Protein AF-0000000072576294 (afdb_homodimer)

Secondary structure (DSSP, 8-state):
--------HHHHHHHHTS-HHHHHHHHTT-SSS-HHHHHHHHHHHHHHT----HHHHHHHHS---EEEEEEEHHHH-GGG-HHHHHHHHHHHHHHHHTT-EEEEEEE-SHHHHHHHHHHHHTT--SEEEE-S--TT--HHHHHHHTT--EEEES-SSTT--SEEEEE-HHHHHHHHHHHHHHTT---EEEEE--TTSHHHHHHHHHHHHHHHHHT----GGGEEE--SSHHHHHHHHHHHHHH-TT--EEEESSHHHHHHHHHHHHHTT--TTTT-EEE-SB--GGGGTSSSPPBEEE--HHHHHHHHHHHHHHHHHH-PPP-EEEE--EEE--TT-/--------HHHHHHHHTS-HHHHHHHHTT-SSS-HHHHHHHHHHHHHHT----HHHHHHHHS---EEEEEEEHHHH-GGG-HHHHHHHHHHHHHHHHTT-EEEEEEE-SHHHHHHHHHHHHTT--SEEEEES--TT--HHHHHHHTT--EEEES-SSTT--SEEEEE-HHHHHHHHHHHHHHTT---EEEEE--TTSHHHHHHHHHHHHHHHHHT----GGGEEE--SSHHHHHHHHHHHHHH-TT--EEEESSHHHHHHHHHHHHHTT--TTTT-EEE-SB--GGGGTSSSPPBEEEP-HHHHHHHHHHHHHHHHHH-PPP-EEEE--EEE--TT-

Radius of gyration: 28.09 Å; Cα contacts (8 Å, |Δi|>4): 1467; chains: 2; bounding box: 72×85×66 Å

Organism: Streptomyces coelicolor (strain ATCC BAA-471 / A3(2) / M145) (NCBI:txid100226)

Sequence (674 aa):
MTGNRRPTIKTVAARAGVGRTTVSRVVNGSELVSADARERVLAAIKELNYVPNSVARGLVTNRTNAVALVIPESESRLGSEPFFAALIRGVSGALAESRTQLQLMLVRDQAERDQLTASVATRRVDGVLLVSVHSEDRLPGMLEEMGLPTVLAGRRDAGERLSYVNSDNAGGAAAAVRHLLGGGRRRVATITGPLDMDVGRSRLAGWRAAHLEAAVPAEELLVEAGDFTEEGGASAMRLLLERVPDLDAVFAASDLMAVGALAELRRQKRQVPGDVAVVGFEDSVLARHTNPPLTTVRQPVEELGRTMARILTDITQHGAPRQQMTLPTELVVRESSMTGNRRPTIKTVAARAGVGRTTVSRVVNGSELVSADARERVLAAIKELNYVPNSVARGLVTNRTNAVALVIPESESRLGSEPFFAALIRGVSGALAESRTQLQLMLVRDQAERDQLTASVATRRVDGVLLVSVHSEDRLPGMLEEMGLPTVLAGRRDAGERLSYVNSDNAGGAAAAVRHLLGGGRRRVATITGPLDMDVGRSRLAGWRAAHLEAAVPAEELLVEAGDFTEEGGASAMRLLLERVPDLDAVFAASDLMAVGALAELRRQKRQVPGDVAVVGFEDSVLARHTNPPLTTVRQPVEELGRTMARILTDITQHGAPRQQMTLPTELVVRESS

Structure (mmCIF, N/CA/C/O backbone):
data_AF-0000000072576294-model_v1
#
loop_
_entity.id
_entity.type
_entity.pdbx_description
1 polymer 'LacI-family transcriptional regulator'
#
loop_
_atom_site.group_PDB
_atom_site.id
_atom_site.type_symbol
_atom_site.label_atom_id
_atom_site.label_alt_id
_atom_site.label_comp_id
_atom_site.label_asym_id
_atom_site.label_entity_id
_atom_site.label_seq_id
_atom_site.pdbx_PDB_ins_code
_atom_site.Cartn_x
_atom_site.Cartn_y
_atom_site.Cartn_z
_atom_site.occupancy
_atom_site.B_iso_or_equiv
_atom_site.auth_seq_id
_atom_site.auth_comp_id
_atom_site.auth_asym_id
_atom_site.auth_atom_id
_atom_site.pdbx_PDB_model_num
ATOM 1 N N . MET A 1 1 ? 18.25 44.719 18.359 1 27.16 1 MET A N 1
ATOM 2 C CA . MET A 1 1 ? 18.375 43.375 17.766 1 27.16 1 MET A CA 1
ATOM 3 C C . MET A 1 1 ? 17.016 42.719 17.641 1 27.16 1 MET A C 1
ATOM 5 O O . MET A 1 1 ? 16.562 42.062 18.578 1 27.16 1 MET A O 1
ATOM 9 N N . THR A 1 2 ? 15.984 43.375 17.125 1 33.91 2 THR A N 1
ATOM 10 C CA . THR A 1 2 ? 14.547 43.188 17 1 33.91 2 THR A CA 1
ATOM 11 C C . THR A 1 2 ? 14.242 41.844 16.328 1 33.91 2 THR A C 1
ATOM 13 O O . THR A 1 2 ? 14.719 41.562 15.234 1 33.91 2 THR A O 1
ATOM 16 N N . GLY A 1 3 ? 14.211 40.75 17.047 1 38.62 3 GLY A N 1
ATOM 17 C CA . GLY A 1 3 ? 14.055 39.344 16.703 1 38.62 3 GLY A CA 1
ATOM 18 C C . GLY A 1 3 ? 13.117 39.125 15.523 1 38.62 3 GLY A C 1
ATOM 19 O O . GLY A 1 3 ? 12.156 39.875 15.344 1 38.62 3 GLY A O 1
ATOM 20 N N . ASN A 1 4 ? 13.57 38.719 14.352 1 43.31 4 ASN A N 1
ATOM 21 C CA . ASN A 1 4 ? 13.008 38.469 13.031 1 43.31 4 ASN A CA 1
ATOM 22 C C . ASN A 1 4 ? 11.688 37.719 13.117 1 43.31 4 ASN A C 1
ATOM 24 O O . ASN A 1 4 ? 11.672 36.5 13.117 1 43.31 4 ASN A O 1
ATOM 28 N N . ARG A 1 5 ? 10.766 38.219 13.906 1 54.12 5 ARG A N 1
ATOM 29 C CA . ARG A 1 5 ? 9.438 37.656 14.062 1 54.12 5 ARG A CA 1
ATOM 30 C C . ARG A 1 5 ? 8.727 37.562 12.719 1 54.12 5 ARG A C 1
ATOM 32 O O . ARG A 1 5 ? 8.789 38.469 11.906 1 54.12 5 ARG A O 1
ATOM 39 N N . ARG A 1 6 ? 8.422 36.375 12.242 1 60.66 6 ARG A N 1
ATOM 40 C CA . ARG A 1 6 ? 7.652 36.125 11.031 1 60.66 6 ARG A CA 1
ATOM 41 C C . ARG A 1 6 ? 6.445 37.062 10.945 1 60.66 6 ARG A C 1
ATOM 43 O O . ARG A 1 6 ? 5.777 37.312 11.953 1 60.66 6 ARG A O 1
ATOM 50 N N . PRO A 1 7 ? 6.371 37.781 9.766 1 72.12 7 PRO A N 1
ATOM 51 C CA . PRO A 1 7 ? 5.238 38.719 9.617 1 72.12 7 PRO A CA 1
ATOM 52 C C . PRO A 1 7 ? 3.895 38.031 9.906 1 72.12 7 PRO A C 1
ATOM 54 O O . PRO A 1 7 ? 3.713 36.844 9.594 1 72.12 7 PRO A O 1
ATOM 57 N N . THR A 1 8 ? 3.172 38.625 10.719 1 74.75 8 THR A N 1
ATOM 58 C CA . THR A 1 8 ? 1.809 38.219 11.023 1 74.75 8 THR A CA 1
ATOM 59 C C . THR A 1 8 ? 0.796 39.062 10.273 1 74.75 8 THR A C 1
ATOM 61 O O . THR A 1 8 ? 1.173 40.031 9.586 1 74.75 8 THR A O 1
ATOM 64 N N . ILE A 1 9 ? -0.401 38.594 10.406 1 80.44 9 ILE A N 1
ATOM 65 C CA . ILE A 1 9 ? -1.482 39.375 9.812 1 80.44 9 ILE A CA 1
ATOM 66 C C . ILE A 1 9 ? -1.436 40.812 10.344 1 80.44 9 ILE A C 1
ATOM 68 O O . ILE A 1 9 ? -1.739 41.75 9.609 1 80.44 9 ILE A O 1
ATOM 72 N N . LYS A 1 10 ? -0.997 40.969 11.578 1 81.94 10 LYS A N 1
ATOM 73 C CA . LYS A 1 10 ? -0.899 42.312 12.18 1 81.94 10 LYS A CA 1
ATOM 74 C C . LYS A 1 10 ? 0.186 43.125 11.508 1 81.94 10 LYS A C 1
ATOM 76 O O . LYS A 1 10 ? -0.006 44.312 11.258 1 81.94 10 LYS A O 1
ATOM 81 N N . THR A 1 11 ? 1.272 42.406 11.195 1 86.31 11 THR A N 1
ATOM 82 C CA . THR A 1 11 ? 2.375 43.094 10.555 1 86.31 11 THR A CA 1
ATOM 83 C C . THR A 1 11 ? 1.988 43.531 9.148 1 86.31 11 THR A C 1
ATOM 85 O O . THR A 1 11 ? 2.354 44.625 8.711 1 86.31 11 THR A O 1
ATOM 88 N N . VAL A 1 12 ? 1.257 42.625 8.531 1 88.25 12 VAL A N 1
ATOM 89 C CA . VAL A 1 12 ? 0.796 42.938 7.188 1 88.25 12 VAL A CA 1
ATOM 90 C C . VAL A 1 12 ? -0.186 44.125 7.238 1 88.25 12 VAL A C 1
ATOM 92 O O . VAL A 1 12 ? -0.109 45.031 6.426 1 88.25 12 VAL A O 1
ATOM 95 N N . ALA A 1 13 ? -1.013 44.094 8.156 1 90.44 13 ALA A N 1
ATOM 96 C CA . ALA A 1 13 ? -2.008 45.156 8.328 1 90.44 13 ALA A CA 1
ATOM 97 C C . ALA A 1 13 ? -1.339 46.5 8.57 1 90.44 13 ALA A C 1
ATOM 99 O O . ALA A 1 13 ? -1.714 47.531 7.965 1 90.44 13 ALA A O 1
ATOM 100 N N . ALA A 1 14 ? -0.394 46.531 9.398 1 89.69 14 ALA A N 1
ATOM 101 C CA . ALA A 1 14 ? 0.338 47.75 9.727 1 89.69 14 ALA A CA 1
ATOM 102 C C . ALA A 1 14 ? 1.06 48.312 8.508 1 89.69 14 ALA A C 1
ATOM 104 O O . ALA A 1 14 ? 1.025 49.5 8.25 1 89.69 14 ALA A O 1
ATOM 105 N N . ARG A 1 15 ? 1.601 47.375 7.824 1 90.25 15 ARG A N 1
ATOM 106 C CA . ARG A 1 15 ? 2.367 47.812 6.656 1 90.25 15 ARG A CA 1
ATOM 107 C C . ARG A 1 15 ? 1.448 48.312 5.559 1 90.25 15 ARG A C 1
ATOM 109 O O . ARG A 1 15 ? 1.799 49.281 4.852 1 90.25 15 ARG A O 1
ATOM 116 N N . ALA A 1 16 ? 0.371 47.688 5.414 1 91.56 16 ALA A N 1
ATOM 117 C CA . ALA A 1 16 ? -0.579 48.031 4.363 1 91.56 16 ALA A CA 1
ATOM 118 C C . ALA A 1 16 ? -1.45 49.219 4.789 1 91.56 16 ALA A C 1
ATOM 120 O O . ALA A 1 16 ? -2.137 49.812 3.961 1 91.56 16 ALA A O 1
ATOM 121 N N . GLY A 1 17 ? -1.457 49.625 6.004 1 92.19 17 GLY A N 1
ATOM 122 C CA . GLY A 1 17 ? -2.279 50.688 6.52 1 92.19 17 GLY A CA 1
ATOM 123 C C . GLY A 1 17 ? -3.756 50.344 6.574 1 92.19 17 GLY A C 1
ATOM 124 O O . GLY A 1 17 ? -4.605 51.188 6.285 1 92.19 17 GLY A O 1
ATOM 125 N N . VAL A 1 18 ? -4.02 49.094 6.715 1 91.06 18 VAL A N 1
ATOM 126 C CA . VAL A 1 18 ? -5.406 48.656 6.797 1 91.06 18 VAL A CA 1
ATOM 127 C C . VAL A 1 18 ? -5.613 47.844 8.086 1 91.06 18 VAL A C 1
ATOM 129 O O . VAL A 1 18 ? -4.668 47.625 8.844 1 91.06 18 VAL A O 1
ATOM 132 N N . GLY A 1 19 ? -6.898 47.562 8.438 1 87.31 19 GLY A N 1
ATOM 133 C CA . GLY A 1 19 ? -7.203 46.688 9.57 1 87.31 19 GLY A CA 1
ATOM 134 C C . GLY A 1 19 ? -6.91 45.219 9.312 1 87.31 19 GLY A C 1
ATOM 135 O O . GLY A 1 19 ? -6.766 44.812 8.156 1 87.31 19 GLY A O 1
ATOM 136 N N . ARG A 1 20 ? -6.773 44.438 10.359 1 86.38 20 ARG A N 1
ATOM 137 C CA . ARG A 1 20 ? -6.516 43 10.266 1 86.38 20 ARG A CA 1
ATOM 138 C C . ARG A 1 20 ? -7.605 42.281 9.469 1 86.38 20 ARG A C 1
ATOM 140 O O . ARG A 1 20 ? -7.324 41.375 8.695 1 86.38 20 ARG A O 1
ATOM 147 N N . THR A 1 21 ? -8.805 42.812 9.641 1 81.69 21 THR A N 1
ATOM 148 C CA . THR A 1 21 ? -9.953 42.219 8.961 1 81.69 21 THR A CA 1
ATOM 149 C C . THR A 1 21 ? -9.828 42.375 7.449 1 81.69 21 THR A C 1
ATOM 151 O O . THR A 1 21 ? -10.156 41.469 6.691 1 81.69 21 THR A O 1
ATOM 154 N N . THR A 1 22 ? -9.336 43.531 7.121 1 86.19 22 THR A N 1
ATOM 155 C CA . THR A 1 22 ? -9.148 43.812 5.699 1 86.19 22 THR A CA 1
ATOM 156 C C . THR A 1 22 ? -8.086 42.875 5.105 1 86.19 22 THR A C 1
ATOM 158 O O . THR A 1 22 ? -8.258 42.344 4.008 1 86.19 22 THR A O 1
ATOM 161 N N . VAL A 1 23 ? -7.004 42.625 5.84 1 85 23 VAL A N 1
ATOM 162 C CA . VAL A 1 23 ? -5.949 41.719 5.387 1 85 23 VAL A CA 1
ATOM 163 C C . VAL A 1 23 ? -6.508 40.312 5.238 1 85 23 VAL A C 1
ATOM 165 O O . VAL A 1 23 ? -6.262 39.656 4.23 1 85 23 VAL A O 1
ATOM 168 N N . SER A 1 24 ? -7.27 39.938 6.172 1 79.81 24 SER A N 1
ATOM 169 C CA . SER A 1 24 ? -7.867 38.594 6.156 1 79.81 24 SER A CA 1
ATOM 170 C C . SER A 1 24 ? -8.781 38.406 4.945 1 79.81 24 SER A C 1
ATOM 172 O O . SER A 1 24 ? -8.734 37.375 4.273 1 79.81 24 SER A O 1
ATOM 174 N N . ARG A 1 25 ? -9.5 39.469 4.719 1 77.69 25 ARG A N 1
ATOM 175 C CA . ARG A 1 25 ? -10.43 39.406 3.594 1 77.69 25 ARG A CA 1
ATOM 176 C C . ARG A 1 25 ? -9.68 39.344 2.268 1 77.69 25 ARG A C 1
ATOM 178 O O . ARG A 1 25 ? -10.07 38.562 1.375 1 77.69 25 ARG A O 1
ATOM 185 N N . VAL A 1 26 ? -8.617 40.031 2.156 1 79.38 26 VAL A N 1
ATOM 186 C CA . VAL A 1 26 ? -7.836 40.031 0.925 1 79.38 26 VAL A CA 1
ATOM 187 C C . VAL A 1 26 ? -7.176 38.656 0.724 1 79.38 26 VAL A C 1
ATOM 189 O O . VAL A 1 26 ? -7.215 38.094 -0.373 1 79.38 26 VAL A O 1
ATOM 192 N N . VAL A 1 27 ? -6.672 38.094 1.812 1 77.25 27 VAL A N 1
ATOM 193 C CA . VAL A 1 27 ? -5.941 36.812 1.773 1 77.25 27 VAL A CA 1
ATOM 194 C C . VAL A 1 27 ? -6.891 35.688 1.422 1 77.25 27 VAL A C 1
ATOM 196 O O . VAL A 1 27 ? -6.5 34.719 0.756 1 77.25 27 VAL A O 1
ATOM 199 N N . ASN A 1 28 ? -8.133 35.906 1.757 1 70.62 28 ASN A N 1
ATOM 200 C CA . ASN A 1 28 ? -9.125 34.875 1.524 1 70.62 28 ASN A CA 1
ATOM 201 C C . ASN A 1 28 ? -9.938 35.125 0.263 1 70.62 28 ASN A C 1
ATOM 203 O O . ASN A 1 28 ? -10.969 34.5 0.034 1 70.62 28 ASN A O 1
ATOM 207 N N . GLY A 1 29 ? -9.539 36.062 -0.454 1 69.06 29 GLY A N 1
ATOM 208 C CA . GLY A 1 29 ? -10.125 36.344 -1.755 1 69.06 29 GLY A CA 1
ATOM 209 C C . GLY A 1 29 ? -11.484 37.031 -1.664 1 69.06 29 GLY A C 1
ATOM 210 O O . GLY A 1 29 ? -12.312 36.875 -2.562 1 69.06 29 GLY A O 1
ATOM 211 N N . SER A 1 30 ? -11.672 37.656 -0.621 1 68.88 30 SER A N 1
ATOM 212 C CA . SER A 1 30 ? -12.961 38.312 -0.448 1 68.88 30 SER A CA 1
ATOM 213 C C . SER A 1 30 ? -13.117 39.5 -1.424 1 68.88 30 SER A C 1
ATOM 215 O O . SER A 1 30 ? -12.156 40.188 -1.711 1 68.88 30 SER A O 1
ATOM 217 N N . GLU A 1 31 ? -14.305 39.625 -1.957 1 74.88 31 GLU A N 1
ATOM 218 C CA . GLU A 1 31 ? -14.617 40.75 -2.855 1 74.88 31 GLU A CA 1
ATOM 219 C C . GLU A 1 31 ? -15.039 42 -2.076 1 74.88 31 GLU A C 1
ATOM 221 O O . GLU A 1 31 ? -15.234 43.062 -2.658 1 74.88 31 GLU A O 1
ATOM 226 N N . LEU A 1 32 ? -15.125 41.875 -0.806 1 76.44 32 LEU A N 1
ATOM 227 C CA . LEU A 1 32 ? -15.609 43 0.023 1 76.44 32 LEU A CA 1
ATOM 228 C C . LEU A 1 32 ? -14.461 43.906 0.419 1 76.44 32 LEU A C 1
ATOM 230 O O . LEU A 1 32 ? -14.461 44.469 1.515 1 76.44 32 LEU A O 1
ATOM 234 N N . VAL A 1 33 ? -13.461 43.938 -0.439 1 83.69 33 VAL A N 1
ATOM 235 C CA . VAL A 1 33 ? -12.32 44.812 -0.177 1 83.69 33 VAL A CA 1
ATOM 236 C C . VAL A 1 33 ? -12.062 45.719 -1.39 1 83.69 33 VAL A C 1
ATOM 238 O O . VAL A 1 33 ? -12.195 45.281 -2.533 1 83.69 33 VAL A O 1
ATOM 241 N N . SER A 1 34 ? -11.953 47.062 -1.113 1 85.88 34 SER A N 1
ATOM 242 C CA . SER A 1 34 ? -11.68 48 -2.205 1 85.88 34 SER A CA 1
ATOM 243 C C . SER A 1 34 ? -10.438 47.594 -2.992 1 85.88 34 SER A C 1
ATOM 245 O O . SER A 1 34 ? -9.539 46.938 -2.449 1 85.88 34 SER A O 1
ATOM 247 N N . ALA A 1 35 ? -10.422 47.938 -4.293 1 87 35 ALA A N 1
ATOM 248 C CA . ALA A 1 35 ? -9.289 47.594 -5.164 1 87 35 ALA A CA 1
ATOM 249 C C . ALA A 1 35 ? -7.992 48.188 -4.609 1 87 35 ALA A C 1
ATOM 251 O O . ALA A 1 35 ? -6.945 47.531 -4.66 1 87 35 ALA A O 1
ATOM 252 N N . ASP A 1 36 ? -8.117 49.344 -4.133 1 89.06 36 ASP A N 1
ATOM 253 C CA . ASP A 1 36 ? -6.949 50.031 -3.576 1 89.06 36 ASP A CA 1
ATOM 254 C C . ASP A 1 36 ? -6.406 49.281 -2.365 1 89.06 36 ASP A C 1
ATOM 256 O O . ASP A 1 36 ? -5.207 49 -2.275 1 89.06 36 ASP A O 1
ATOM 260 N N . ALA A 1 37 ? -7.238 48.938 -1.458 1 89.56 37 ALA A N 1
ATOM 261 C CA . ALA A 1 37 ? -6.84 48.219 -0.255 1 89.56 37 ALA A CA 1
ATOM 262 C C . ALA A 1 37 ? -6.246 46.844 -0.608 1 89.56 37 ALA A C 1
ATOM 264 O O . ALA A 1 37 ? -5.254 46.406 -0.015 1 89.56 37 ALA A O 1
ATOM 265 N N . ARG A 1 38 ? -6.809 46.156 -1.504 1 90.81 38 ARG A N 1
ATOM 266 C CA . ARG A 1 38 ? -6.324 44.844 -1.967 1 90.81 38 ARG A CA 1
ATOM 267 C C . ARG A 1 38 ? -4.895 44.969 -2.49 1 90.81 38 ARG A C 1
ATOM 269 O O . ARG A 1 38 ? -4.043 44.125 -2.16 1 90.81 38 ARG A O 1
ATOM 276 N N . GLU A 1 39 ? -4.723 45.969 -3.322 1 88.12 39 GLU A N 1
ATOM 277 C CA . GLU A 1 39 ? -3.391 46.156 -3.889 1 88.12 39 GLU A CA 1
ATOM 278 C C . GLU A 1 39 ? -2.357 46.406 -2.795 1 88.12 39 GLU A C 1
ATOM 280 O O . GLU A 1 39 ? -1.255 45.875 -2.836 1 88.12 39 GLU A O 1
ATOM 285 N N . ARG A 1 40 ? -2.701 47.25 -1.885 1 90 40 ARG A N 1
ATOM 286 C CA . ARG A 1 40 ? -1.788 47.562 -0.792 1 90 40 ARG A CA 1
ATOM 287 C C . ARG A 1 40 ? -1.48 46.312 0.046 1 90 40 ARG A C 1
ATOM 289 O O . ARG A 1 40 ? -0.331 46.094 0.429 1 90 40 ARG A O 1
ATOM 296 N N . VAL A 1 41 ? -2.502 45.594 0.317 1 90.12 41 VAL A N 1
ATOM 297 C CA . VAL A 1 41 ? -2.34 44.375 1.125 1 90.12 41 VAL A CA 1
ATOM 298 C C . VAL A 1 41 ? -1.46 43.375 0.385 1 90.12 41 VAL A C 1
ATOM 300 O O . VAL A 1 41 ? -0.534 42.812 0.966 1 90.12 41 VAL A O 1
ATOM 303 N N . LEU A 1 42 ? -1.724 43.188 -0.839 1 87.69 42 LEU A N 1
ATOM 304 C CA . LEU A 1 42 ? -0.937 42.25 -1.631 1 87.69 42 LEU A CA 1
ATOM 305 C C . LEU A 1 42 ? 0.518 42.719 -1.721 1 87.69 42 LEU A C 1
ATOM 307 O O . LEU A 1 42 ? 1.431 41.875 -1.676 1 87.69 42 LEU A O 1
ATOM 311 N N . ALA A 1 43 ? 0.728 44 -1.916 1 85.12 43 ALA A N 1
ATOM 312 C CA . ALA A 1 43 ? 2.078 44.562 -1.937 1 85.12 43 ALA A CA 1
ATOM 313 C C . ALA A 1 43 ? 2.799 44.312 -0.617 1 85.12 43 ALA A C 1
ATOM 315 O O . ALA A 1 43 ? 3.977 43.938 -0.607 1 85.12 43 ALA A O 1
ATOM 316 N N . ALA A 1 44 ? 2.129 44.5 0.445 1 88.06 44 ALA A N 1
ATOM 317 C CA . ALA A 1 44 ? 2.693 44.281 1.773 1 88.06 44 ALA A CA 1
ATOM 318 C C . ALA A 1 44 ? 3.033 42.781 1.983 1 88.06 44 ALA A C 1
ATOM 320 O O . ALA A 1 44 ? 4.074 42.469 2.562 1 88.06 44 ALA A O 1
ATOM 321 N N . ILE A 1 45 ? 2.141 41.875 1.545 1 81.94 45 ILE A N 1
ATOM 322 C CA . ILE A 1 45 ? 2.354 40.438 1.641 1 81.94 45 ILE A CA 1
ATOM 323 C C . ILE A 1 45 ? 3.637 40.062 0.908 1 81.94 45 ILE A C 1
ATOM 325 O O . ILE A 1 45 ? 4.461 39.312 1.438 1 81.94 45 ILE A O 1
ATOM 329 N N . LYS A 1 46 ? 3.775 40.594 -0.181 1 79.75 46 LYS A N 1
ATOM 330 C CA . LYS A 1 46 ? 4.957 40.312 -0.992 1 79.75 46 LYS A CA 1
ATOM 331 C C . LYS A 1 46 ? 6.219 40.875 -0.327 1 79.75 46 LYS A C 1
ATOM 333 O O . LYS A 1 46 ? 7.242 40.188 -0.27 1 79.75 46 LYS A O 1
ATOM 338 N N . GLU A 1 47 ? 6.109 42.094 0.105 1 81 47 GLU A N 1
ATOM 339 C CA . GLU A 1 47 ? 7.254 42.781 0.714 1 81 47 GLU A CA 1
ATOM 340 C C . GLU A 1 47 ? 7.711 42.062 1.979 1 81 47 GLU A C 1
ATOM 342 O O . GLU A 1 47 ? 8.914 41.906 2.219 1 81 47 GLU A O 1
ATOM 347 N N . LEU A 1 48 ? 6.707 41.625 2.713 1 81.44 48 LEU A N 1
ATOM 348 C CA . LEU A 1 48 ? 7.004 41.031 4.016 1 81.44 48 LEU A CA 1
ATOM 349 C C . LEU A 1 48 ? 7.203 39.531 3.904 1 81.44 48 LEU A C 1
ATOM 351 O O . LEU A 1 48 ? 7.566 38.875 4.883 1 81.44 48 LEU A O 1
ATOM 355 N N . ASN A 1 49 ? 6.941 39.062 2.721 1 74.5 49 ASN A N 1
ATOM 356 C CA . ASN A 1 49 ? 6.965 37.625 2.5 1 74.5 49 ASN A CA 1
ATOM 357 C C . ASN A 1 49 ? 6.047 36.875 3.471 1 74.5 49 ASN A C 1
ATOM 359 O O . ASN A 1 49 ? 6.453 35.906 4.098 1 74.5 49 ASN A O 1
ATOM 363 N N . TYR A 1 50 ? 4.906 37.562 3.588 1 73.12 50 TYR A N 1
ATOM 364 C CA . TYR A 1 50 ? 3.908 37 4.492 1 73.12 50 TYR A CA 1
ATOM 365 C C . TYR A 1 50 ? 3.236 35.781 3.879 1 73.12 50 TYR A C 1
ATOM 367 O O . TYR A 1 50 ? 2.799 35.812 2.727 1 73.12 50 TYR A O 1
ATOM 375 N N . VAL A 1 51 ? 3.295 34.656 4.559 1 62.56 51 VAL A N 1
ATOM 376 C CA . VAL A 1 51 ? 2.559 33.438 4.172 1 62.56 51 VAL A CA 1
ATOM 377 C C . VAL A 1 51 ? 1.429 33.188 5.168 1 62.56 51 VAL A C 1
ATOM 379 O O . VAL A 1 51 ? 1.669 33.062 6.371 1 62.56 51 VAL A O 1
ATOM 382 N N . PRO A 1 52 ? 0.19 33.406 4.578 1 59.09 52 PRO A N 1
ATOM 383 C CA . PRO A 1 52 ? -0.932 33.156 5.488 1 59.09 52 PRO A CA 1
ATOM 384 C C . PRO A 1 52 ? -0.854 31.781 6.172 1 59.09 52 PRO A C 1
ATOM 386 O O . PRO A 1 52 ? -0.426 30.812 5.559 1 59.09 52 PRO A O 1
ATOM 389 N N . ASN A 1 53 ? -0.94 31.859 7.488 1 57.81 53 ASN A N 1
ATOM 390 C CA . ASN A 1 53 ? -0.982 30.609 8.258 1 57.81 53 ASN A CA 1
ATOM 391 C C . ASN A 1 53 ? -2.23 29.797 7.938 1 57.81 53 ASN A C 1
ATOM 393 O O . ASN A 1 53 ? -3.352 30.297 8.062 1 57.81 53 ASN A O 1
ATOM 397 N N . SER A 1 54 ? -2.092 28.672 7.238 1 55.88 54 SER A N 1
ATOM 398 C CA . SER A 1 54 ? -3.211 27.828 6.832 1 55.88 54 SER A CA 1
ATOM 399 C C . SER A 1 54 ? -4.133 27.531 8.008 1 55.88 54 SER A C 1
ATOM 401 O O . SER A 1 54 ? -5.355 27.484 7.852 1 55.88 54 SER A O 1
ATOM 403 N N . VAL A 1 55 ? -3.578 27.422 9.094 1 54.34 55 VAL A N 1
ATOM 404 C CA . VAL A 1 55 ? -4.375 27.141 10.289 1 54.34 55 VAL A CA 1
ATOM 405 C C . VAL A 1 55 ? -5.266 28.344 10.602 1 54.34 55 VAL A C 1
ATOM 407 O O . VAL A 1 55 ? -6.453 28.188 10.891 1 54.34 55 VAL A O 1
ATOM 410 N N . ALA A 1 56 ? -4.707 29.516 10.438 1 53.78 56 ALA A N 1
ATOM 411 C CA . ALA A 1 56 ? -5.465 30.734 10.672 1 53.78 56 ALA A CA 1
ATOM 412 C C . ALA A 1 56 ? -6.574 30.906 9.641 1 53.78 56 ALA A C 1
ATOM 414 O O . ALA A 1 56 ? -7.688 31.328 9.977 1 53.78 56 ALA A O 1
ATOM 415 N N . ARG A 1 57 ? -6.223 30.625 8.414 1 53.44 57 ARG A N 1
ATOM 416 C CA . ARG A 1 57 ? -7.207 30.703 7.344 1 53.44 57 ARG A CA 1
ATOM 417 C C . ARG A 1 57 ? -8.367 29.734 7.578 1 53.44 57 ARG A C 1
ATOM 419 O O . ARG A 1 57 ? -9.516 30.062 7.281 1 53.44 57 ARG A O 1
ATOM 426 N N . GLY A 1 58 ? -7.961 28.562 7.957 1 55.75 58 GLY A N 1
ATOM 427 C CA . GLY A 1 58 ? -9 27.594 8.273 1 55.75 58 GLY A CA 1
ATOM 428 C C . GLY A 1 58 ? -9.977 28.078 9.32 1 55.75 58 GLY A C 1
ATOM 429 O O . GLY A 1 58 ? -11.172 27.797 9.242 1 55.75 58 GLY A O 1
ATOM 430 N N . LEU A 1 59 ? -9.484 28.906 10.203 1 51 59 LEU A N 1
ATOM 431 C CA . LEU A 1 59 ? -10.328 29.484 11.25 1 51 59 LEU A CA 1
ATOM 432 C C . LEU A 1 59 ? -11.344 30.453 10.656 1 51 59 LEU A C 1
ATOM 434 O O . LEU A 1 59 ? -12.477 30.531 11.133 1 51 59 LEU A O 1
ATOM 438 N N . VAL A 1 60 ? -10.852 31.078 9.578 1 49.03 60 VAL A N 1
ATOM 439 C CA . VAL A 1 60 ? -11.727 32.062 8.984 1 49.03 60 VAL A CA 1
ATOM 440 C C . VAL A 1 60 ? -12.719 31.406 8.031 1 49.03 60 VAL A C 1
ATOM 442 O O . VAL A 1 60 ? -13.898 31.734 8.016 1 49.03 60 VAL A O 1
ATOM 445 N N . THR A 1 61 ? -12.195 30.5 7.262 1 53.09 61 THR A N 1
ATOM 446 C CA . THR A 1 61 ? -13.023 29.906 6.223 1 53.09 61 THR A CA 1
ATOM 447 C C . THR A 1 61 ? -13.719 28.656 6.742 1 53.09 61 THR A C 1
ATOM 449 O O . THR A 1 61 ? -14.656 28.156 6.113 1 53.09 61 THR A O 1
ATOM 452 N N . ASN A 1 62 ? -13.484 28.234 7.891 1 57.12 62 ASN A N 1
ATOM 453 C CA . ASN A 1 62 ? -13.977 27 8.477 1 57.12 62 ASN A CA 1
ATOM 454 C C . ASN A 1 62 ? -13.617 25.781 7.625 1 57.12 62 ASN A C 1
ATOM 456 O O . ASN A 1 62 ? -14.391 24.844 7.523 1 57.12 62 ASN A O 1
ATOM 460 N N . ARG A 1 63 ? -12.594 26 6.766 1 67.94 63 ARG A N 1
ATOM 461 C CA . ARG A 1 63 ? -12.133 24.891 5.926 1 67.94 63 ARG A CA 1
ATOM 462 C C . ARG A 1 63 ? -10.68 24.547 6.242 1 67.94 63 ARG A C 1
ATOM 464 O O . ARG A 1 63 ? -9.852 25.422 6.449 1 67.94 63 ARG A O 1
ATOM 471 N N . THR A 1 64 ? -10.453 23.297 6.379 1 72.88 64 THR A N 1
ATOM 472 C CA . THR A 1 64 ? -9.102 22.828 6.672 1 72.88 64 THR A CA 1
ATOM 473 C C . THR A 1 64 ? -8.391 22.391 5.395 1 72.88 64 THR A C 1
ATOM 475 O O . THR A 1 64 ? -7.164 22.25 5.379 1 72.88 64 THR A O 1
ATOM 478 N N . ASN A 1 65 ? -9.117 22.203 4.289 1 80.38 65 ASN A N 1
ATOM 479 C CA . ASN A 1 65 ? -8.609 21.641 3.039 1 80.38 65 ASN A CA 1
ATOM 480 C C . ASN A 1 65 ? -7.914 20.297 3.264 1 80.38 65 ASN A C 1
ATOM 482 O O . ASN A 1 65 ? -6.855 20.047 2.689 1 80.38 65 ASN A O 1
ATOM 486 N N . ALA A 1 66 ? -8.492 19.547 4.137 1 85.81 66 ALA A N 1
ATOM 487 C CA . ALA A 1 66 ? -7.973 18.219 4.449 1 85.81 66 ALA A CA 1
ATOM 488 C C . ALA A 1 66 ? -9.102 17.188 4.504 1 85.81 66 ALA A C 1
ATOM 490 O O . ALA A 1 66 ? -10.203 17.484 4.973 1 85.81 66 ALA A O 1
ATOM 491 N N . VAL A 1 67 ? -8.766 16.062 3.973 1 91.62 67 VAL A N 1
ATOM 492 C CA . VAL A 1 67 ? -9.68 14.922 4.004 1 91.62 67 VAL A CA 1
ATOM 493 C C . VAL A 1 67 ? -9 13.734 4.672 1 91.62 67 VAL A C 1
ATOM 495 O O . VAL A 1 67 ? -7.82 13.461 4.426 1 91.62 67 VAL A O 1
ATOM 498 N N . ALA A 1 68 ? -9.781 13.055 5.555 1 91 68 ALA A N 1
ATOM 499 C CA . ALA A 1 68 ? -9.242 11.875 6.223 1 91 68 ALA A CA 1
ATOM 500 C C . ALA A 1 68 ? -9.656 10.594 5.5 1 91 68 ALA A C 1
ATOM 502 O O . ALA A 1 68 ? -10.828 10.414 5.16 1 91 68 ALA A O 1
ATOM 503 N N . LEU A 1 69 ? -8.672 9.805 5.188 1 92.25 69 LEU A N 1
ATOM 504 C CA . LEU A 1 69 ? -8.914 8.422 4.773 1 92.25 69 LEU A CA 1
ATOM 505 C C . LEU A 1 69 ? -8.719 7.461 5.938 1 92.25 69 LEU A C 1
ATOM 507 O O . LEU A 1 69 ? -7.605 7.324 6.453 1 92.25 69 LEU A O 1
ATOM 511 N N . VAL A 1 70 ? -9.797 6.793 6.324 1 89.25 70 VAL A N 1
ATOM 512 C CA . VAL A 1 70 ? -9.789 5.93 7.496 1 89.25 70 VAL A CA 1
ATOM 513 C C . VAL A 1 70 ? -9.828 4.465 7.059 1 89.25 70 VAL A C 1
ATOM 515 O O . VAL A 1 70 ? -10.797 4.031 6.426 1 89.25 70 VAL A O 1
ATOM 518 N N . ILE A 1 71 ? -8.766 3.764 7.383 1 83.44 71 ILE A N 1
ATOM 519 C CA . ILE A 1 71 ? -8.633 2.352 7.047 1 83.44 71 ILE A CA 1
ATOM 520 C C . ILE A 1 71 ? -8.578 1.519 8.328 1 83.44 71 ILE A C 1
ATOM 522 O O . ILE A 1 71 ? -7.664 1.682 9.141 1 83.44 71 ILE A O 1
ATOM 526 N N . PRO A 1 72 ? -9.555 0.745 8.578 1 72.06 72 PRO A N 1
ATOM 527 C CA . PRO A 1 72 ? -9.469 -0.138 9.75 1 72.06 72 PRO A CA 1
ATOM 528 C C . PRO A 1 72 ? -8.406 -1.225 9.586 1 72.06 72 PRO A C 1
ATOM 530 O O . PRO A 1 72 ? -8.328 -1.867 8.539 1 72.06 72 PRO A O 1
ATOM 533 N N . GLU A 1 73 ? -7.328 -1.23 10.406 1 60.25 73 GLU A N 1
ATOM 534 C CA . GLU A 1 73 ? -6.145 -2.066 10.234 1 60.25 73 GLU A CA 1
ATOM 535 C C . GLU A 1 73 ? -6.473 -3.541 10.445 1 60.25 73 GLU A C 1
ATOM 537 O O . GLU A 1 73 ? -5.867 -4.414 9.82 1 60.25 73 GLU A O 1
ATOM 542 N N . SER A 1 74 ? -7.297 -3.779 11.625 1 54.31 74 SER A N 1
ATOM 543 C CA . SER A 1 74 ? -7.512 -5.207 11.844 1 54.31 74 SER A CA 1
ATOM 544 C C . SER A 1 74 ? -7.664 -5.953 10.523 1 54.31 74 SER A C 1
ATOM 546 O O . SER A 1 74 ? -7.328 -7.137 10.43 1 54.31 74 SER A O 1
ATOM 548 N N . GLU A 1 75 ? -8.094 -5.223 9.688 1 46.56 75 GLU A N 1
ATOM 549 C CA . GLU A 1 75 ? -8.414 -5.801 8.383 1 46.56 75 GLU A CA 1
ATOM 550 C C . GLU A 1 75 ? -7.254 -5.617 7.406 1 46.56 75 GLU A C 1
ATOM 552 O O . GLU A 1 75 ? -7.125 -6.371 6.441 1 46.56 75 GLU A O 1
ATOM 557 N N . SER A 1 76 ? -6.516 -4.402 7.512 1 48.03 76 SER A N 1
ATOM 558 C CA . SER A 1 76 ? -5.742 -3.812 6.426 1 48.03 76 SER A CA 1
ATOM 559 C C . SER A 1 76 ? -4.383 -4.488 6.285 1 48.03 76 SER A C 1
ATOM 561 O O . SER A 1 76 ? -3.74 -4.391 5.238 1 48.03 76 SER A O 1
ATOM 563 N N . ARG A 1 77 ? -4.273 -5.625 7.062 1 54.47 77 ARG A N 1
ATOM 564 C CA . ARG A 1 77 ? -2.9 -5.992 6.73 1 54.47 77 ARG A CA 1
ATOM 565 C C . ARG A 1 77 ? -2.434 -5.273 5.469 1 54.47 77 ARG A C 1
ATOM 567 O O . ARG A 1 77 ? -2.26 -5.902 4.418 1 54.47 77 ARG A O 1
ATOM 574 N N . LEU A 1 78 ? -2.559 -3.748 5.34 1 50.5 78 LEU A N 1
ATOM 575 C CA . LEU A 1 78 ? -2.141 -2.891 4.234 1 50.5 78 LEU A CA 1
ATOM 576 C C . LEU A 1 78 ? -0.964 -3.506 3.484 1 50.5 78 LEU A C 1
ATOM 578 O O . LEU A 1 78 ? -0.913 -3.457 2.254 1 50.5 78 LEU A O 1
ATOM 582 N N . GLY A 1 79 ? -0.113 -4.082 4.262 1 53.06 79 GLY A N 1
ATOM 583 C CA . GLY A 1 79 ? 1.085 -4.578 3.607 1 53.06 79 GLY A CA 1
ATOM 584 C C . GLY A 1 79 ? 0.839 -5.828 2.783 1 53.06 79 GLY A C 1
ATOM 585 O O . GLY A 1 79 ? 1.633 -6.164 1.9 1 53.06 79 GLY A O 1
ATOM 586 N N . SER A 1 80 ? -0.169 -6.367 3.121 1 56.34 80 SER A N 1
ATOM 587 C CA . SER A 1 80 ? -0.385 -7.633 2.426 1 56.34 80 SER A CA 1
ATOM 588 C C . SER A 1 80 ? -1.551 -7.535 1.448 1 56.34 80 SER A C 1
ATOM 590 O O . SER A 1 80 ? -1.846 -8.492 0.728 1 56.34 80 SER A O 1
ATOM 592 N N . GLU A 1 81 ? -2.1 -6.227 1.481 1 64.81 81 GLU A N 1
ATOM 593 C CA . GLU A 1 81 ? -3.281 -6.145 0.628 1 64.81 81 GLU A CA 1
ATOM 594 C C . GLU A 1 81 ? -3.135 -5.039 -0.413 1 64.81 81 GLU A C 1
ATOM 596 O O . GLU A 1 81 ? -3.287 -3.857 -0.096 1 64.81 81 GLU A O 1
ATOM 601 N N . PRO A 1 82 ? -2.873 -5.43 -1.677 1 74 82 PRO A N 1
ATOM 602 C CA . PRO A 1 82 ? -2.719 -4.492 -2.791 1 74 82 PRO A CA 1
ATOM 603 C C . PRO A 1 82 ? -3.924 -3.568 -2.955 1 74 82 PRO A C 1
ATOM 605 O O . PRO A 1 82 ? -3.801 -2.484 -3.529 1 74 82 PRO A O 1
ATOM 608 N N . PHE A 1 83 ? -5.078 -3.922 -2.305 1 78.06 83 PHE A N 1
ATOM 609 C CA . PHE A 1 83 ? -6.316 -3.164 -2.424 1 78.06 83 PHE A CA 1
ATOM 610 C C . PHE A 1 83 ? -6.152 -1.76 -1.857 1 78.06 83 PHE A C 1
ATOM 612 O O . PHE A 1 83 ? -6.477 -0.774 -2.523 1 78.06 83 PHE A O 1
ATOM 619 N N . PHE A 1 84 ? -5.547 -1.664 -0.805 1 81.5 84 PHE A N 1
ATOM 620 C CA . PHE A 1 84 ? -5.484 -0.396 -0.088 1 81.5 84 PHE A CA 1
ATOM 621 C C . PHE A 1 84 ? -4.496 0.555 -0.753 1 81.5 84 PHE A C 1
ATOM 623 O O . PHE A 1 84 ? -4.73 1.765 -0.801 1 81.5 84 PHE A O 1
ATOM 630 N N . ALA A 1 85 ? -3.455 -0.002 -1.256 1 81.31 85 ALA A N 1
ATOM 631 C CA . ALA A 1 85 ? -2.488 0.835 -1.961 1 81.31 85 ALA A CA 1
ATOM 632 C C . ALA A 1 85 ? -3.115 1.476 -3.195 1 81.31 85 ALA A C 1
ATOM 634 O O . ALA A 1 85 ? -2.906 2.662 -3.461 1 81.31 85 ALA A O 1
ATOM 635 N N . ALA A 1 86 ? -3.848 0.683 -3.926 1 85 86 ALA A N 1
ATOM 636 C CA . ALA A 1 86 ? -4.523 1.189 -5.117 1 85 86 ALA A CA 1
ATOM 637 C C . ALA A 1 86 ? -5.57 2.236 -4.754 1 85 86 ALA A C 1
ATOM 639 O O . ALA A 1 86 ? -5.727 3.238 -5.453 1 85 86 ALA A O 1
ATOM 640 N N . LEU A 1 87 ? -6.273 1.966 -3.68 1 89.19 87 LEU A N 1
ATOM 641 C CA . LEU A 1 87 ? -7.285 2.904 -3.209 1 89.19 87 LEU A CA 1
ATOM 642 C C . LEU A 1 87 ? -6.652 4.238 -2.822 1 89.19 87 LEU A C 1
ATOM 644 O O . LEU A 1 87 ? -7.152 5.301 -3.207 1 89.19 87 LEU A O 1
ATOM 648 N N . ILE A 1 88 ? -5.566 4.164 -2.094 1 88.25 88 ILE A N 1
ATOM 649 C CA . ILE A 1 88 ? -4.855 5.355 -1.649 1 88.25 88 ILE A CA 1
ATOM 650 C C . ILE A 1 88 ? -4.375 6.156 -2.861 1 88.25 88 ILE A C 1
ATOM 652 O O . ILE A 1 88 ? -4.484 7.383 -2.885 1 88.25 88 ILE A O 1
ATOM 656 N N . ARG A 1 89 ? -3.947 5.477 -3.861 1 86.38 89 ARG A N 1
ATOM 657 C CA . ARG A 1 89 ? -3.492 6.137 -5.078 1 86.38 89 ARG A CA 1
ATOM 658 C C . ARG A 1 89 ? -4.629 6.906 -5.742 1 86.38 89 ARG A C 1
ATOM 660 O O . ARG A 1 89 ? -4.449 8.047 -6.176 1 86.38 89 ARG A O 1
ATOM 667 N N . GLY A 1 90 ? -5.723 6.27 -5.848 1 90.56 90 GLY A N 1
ATOM 668 C CA . GLY A 1 90 ? -6.883 6.914 -6.438 1 90.56 90 GLY A CA 1
ATOM 669 C C . GLY A 1 90 ? -7.34 8.141 -5.668 1 90.56 90 GLY A C 1
ATOM 670 O O . GLY A 1 90 ? -7.562 9.203 -6.25 1 90.56 90 GLY A O 1
ATOM 671 N N . VAL A 1 91 ? -7.383 7.945 -4.34 1 93.5 91 VAL A N 1
ATOM 672 C CA . VAL A 1 91 ? -7.82 9.031 -3.471 1 93.5 91 VAL A CA 1
ATOM 673 C C . VAL A 1 91 ? -6.844 10.203 -3.57 1 93.5 91 VAL A C 1
ATOM 675 O O . VAL A 1 91 ? -7.254 11.344 -3.77 1 93.5 91 VAL A O 1
ATOM 678 N N . SER A 1 92 ? -5.605 9.883 -3.447 1 89 92 SER A N 1
ATOM 679 C CA . SER A 1 92 ? -4.57 10.914 -3.484 1 89 92 SER A CA 1
ATOM 680 C C . SER A 1 92 ? -4.578 11.664 -4.812 1 89 92 SER A C 1
ATOM 682 O O . SER A 1 92 ? -4.469 12.891 -4.84 1 89 92 SER A O 1
ATOM 684 N N . GLY A 1 93 ? -4.699 10.922 -5.891 1 86.88 93 GLY A N 1
ATOM 685 C CA . GLY A 1 93 ? -4.73 11.539 -7.207 1 86.88 93 GLY A CA 1
ATOM 686 C C . GLY A 1 93 ? -5.855 12.547 -7.371 1 86.88 93 GLY A C 1
ATOM 687 O O . GLY A 1 93 ? -5.641 13.656 -7.867 1 86.88 93 GLY A O 1
ATOM 688 N N . ALA A 1 94 ? -6.977 12.18 -6.91 1 91.56 94 ALA A N 1
ATOM 689 C CA . ALA A 1 94 ? -8.141 13.047 -7.039 1 91.56 94 ALA A CA 1
ATOM 690 C C . ALA A 1 94 ? -8.016 14.273 -6.133 1 91.56 94 ALA A C 1
ATOM 692 O O . ALA A 1 94 ? -8.398 15.383 -6.52 1 91.56 94 ALA A O 1
ATOM 693 N N . LEU A 1 95 ? -7.504 14.086 -4.938 1 90.31 95 LEU A N 1
ATOM 694 C CA . LEU A 1 95 ? -7.387 15.188 -3.984 1 90.31 95 LEU A CA 1
ATOM 695 C C . LEU A 1 95 ? -6.32 16.188 -4.43 1 90.31 95 LEU A C 1
ATOM 697 O O . LEU A 1 95 ? -6.418 17.375 -4.137 1 90.31 95 LEU A O 1
ATOM 701 N N . ALA A 1 96 ? -5.336 15.672 -5.09 1 83 96 ALA A N 1
ATOM 702 C CA . ALA A 1 96 ? -4.285 16.547 -5.598 1 83 96 ALA A CA 1
ATOM 703 C C . ALA A 1 96 ? -4.852 17.562 -6.578 1 83 96 ALA A C 1
ATOM 705 O O . ALA A 1 96 ? -4.395 18.719 -6.625 1 83 96 ALA A O 1
ATOM 706 N N . GLU A 1 97 ? -5.832 17.141 -7.297 1 81.69 97 GLU A N 1
ATOM 707 C CA . GLU A 1 97 ? -6.457 18.016 -8.281 1 81.69 97 GLU A CA 1
ATOM 708 C C . GLU A 1 97 ? -7.121 19.219 -7.613 1 81.69 97 GLU A C 1
ATOM 710 O O . GLU A 1 97 ? -7.199 20.297 -8.203 1 81.69 97 GLU A O 1
ATOM 715 N N . SER A 1 98 ? -7.543 19.078 -6.391 1 79.5 98 SER A N 1
ATOM 716 C CA . SER A 1 98 ? -8.227 20.141 -5.672 1 79.5 98 SER A CA 1
ATOM 717 C C . SER A 1 98 ? -7.332 20.734 -4.586 1 79.5 98 SER A C 1
ATOM 719 O O . SER A 1 98 ? -7.805 21.484 -3.732 1 79.5 98 SER A O 1
ATOM 721 N N . ARG A 1 99 ? -6.051 20.344 -4.594 1 78.38 99 ARG A N 1
ATOM 722 C CA . ARG A 1 99 ? -5.074 20.812 -3.615 1 78.38 99 ARG A CA 1
ATOM 723 C C . ARG A 1 99 ? -5.543 20.531 -2.191 1 78.38 99 ARG A C 1
ATOM 725 O O . ARG A 1 99 ? -5.406 21.375 -1.307 1 78.38 99 ARG A O 1
ATOM 732 N N . THR A 1 100 ? -6.262 19.438 -2.043 1 85.12 100 THR A N 1
ATOM 733 C CA . THR A 1 100 ? -6.727 18.969 -0.743 1 85.12 100 THR A CA 1
ATOM 734 C C . THR A 1 100 ? -5.723 18.016 -0.123 1 85.12 100 THR A C 1
ATOM 736 O O . THR A 1 100 ? -5.172 17.156 -0.816 1 85.12 100 THR A O 1
ATOM 739 N N . GLN A 1 101 ? -5.523 18.188 1.138 1 84.31 101 GLN A N 1
ATOM 740 C CA . GLN A 1 101 ? -4.566 17.328 1.842 1 84.31 101 GLN A CA 1
ATOM 741 C C . GLN A 1 101 ? -5.203 16.016 2.26 1 84.31 101 GLN A C 1
ATOM 743 O O . GLN A 1 101 ? -6.359 15.984 2.689 1 84.31 101 GLN A O 1
ATOM 748 N N . LEU A 1 102 ? -4.332 14.961 2.131 1 90.75 102 LEU A N 1
ATOM 749 C CA . LEU A 1 102 ? -4.797 13.641 2.543 1 90.75 102 LEU A CA 1
ATOM 750 C C . LEU A 1 102 ? -4.215 13.258 3.9 1 90.75 102 LEU A C 1
ATOM 752 O O . LEU A 1 102 ? -2.998 13.125 4.047 1 90.75 102 LEU A O 1
ATOM 756 N N . GLN A 1 103 ? -5.125 13.133 4.809 1 88.81 103 GLN A N 1
ATOM 757 C CA . GLN A 1 103 ? -4.762 12.586 6.113 1 88.81 103 GLN A CA 1
ATOM 758 C C . GLN A 1 103 ? -5.094 11.102 6.195 1 88.81 103 GLN A C 1
ATOM 760 O O . GLN A 1 103 ? -6.258 10.711 6.098 1 88.81 103 GLN A O 1
ATOM 765 N N . LEU A 1 104 ? -4.07 10.289 6.414 1 89.56 104 LEU A N 1
ATOM 766 C CA . LEU A 1 104 ? -4.273 8.852 6.5 1 89.56 104 LEU A CA 1
ATOM 767 C C . LEU A 1 104 ? -4.371 8.406 7.957 1 89.56 104 LEU A C 1
ATOM 769 O O . LEU A 1 104 ? -3.525 8.758 8.781 1 89.56 104 LEU A O 1
ATOM 773 N N . MET A 1 105 ? -5.43 7.605 8.234 1 84.56 105 MET A N 1
ATOM 774 C CA . MET A 1 105 ? -5.625 7.066 9.578 1 84.56 105 MET A CA 1
ATOM 775 C C . MET A 1 105 ? -5.836 5.559 9.531 1 84.56 105 MET A C 1
ATOM 777 O O . MET A 1 105 ? -6.816 5.078 8.961 1 84.56 105 MET A O 1
ATOM 781 N N . LEU A 1 106 ? -4.883 4.91 10.008 1 81.44 106 LEU A N 1
ATOM 782 C CA . LEU A 1 106 ? -5.031 3.469 10.18 1 81.44 106 LEU A CA 1
ATOM 783 C C . LEU A 1 106 ? -5.566 3.141 11.57 1 81.44 106 LEU A C 1
ATOM 785 O O . LEU A 1 106 ? -4.941 3.48 12.578 1 81.44 106 LEU A O 1
ATOM 789 N N . VAL A 1 107 ? -6.723 2.58 11.664 1 77.06 107 VAL A N 1
ATOM 790 C CA . VAL A 1 107 ? -7.367 2.34 12.953 1 77.06 107 VAL A CA 1
ATOM 791 C C . VAL A 1 107 ? -7.219 0.868 13.328 1 77.06 107 VAL A C 1
ATOM 793 O O . VAL A 1 107 ? -7.816 -0.007 12.695 1 77.06 107 VAL A O 1
ATOM 796 N N . ARG A 1 108 ? -6.418 0.615 14.328 1 72.19 108 ARG A N 1
ATOM 797 C CA . ARG A 1 108 ? -6.137 -0.75 14.758 1 72.19 108 ARG A CA 1
ATOM 798 C C . ARG A 1 108 ? -6.875 -1.077 16.047 1 72.19 108 ARG A C 1
ATOM 800 O O . ARG A 1 108 ? -7.238 -2.23 16.297 1 72.19 108 ARG A O 1
ATOM 807 N N . ASP A 1 109 ? -7.027 -0.033 16.812 1 73 109 ASP A N 1
ATOM 808 C CA . ASP A 1 109 ? -7.586 -0.276 18.141 1 73 109 ASP A CA 1
ATOM 809 C C . ASP A 1 109 ? -8.469 0.885 18.594 1 73 109 ASP A C 1
ATOM 811 O O . ASP A 1 109 ? -8.766 1.783 17.797 1 73 109 ASP A O 1
ATOM 815 N N . GLN A 1 110 ? -8.969 0.708 19.781 1 72 110 GLN A N 1
ATOM 816 C CA . GLN A 1 110 ? -9.914 1.688 20.312 1 72 110 GLN A CA 1
ATOM 817 C C . GLN A 1 110 ? -9.242 3.051 20.484 1 72 110 GLN A C 1
ATOM 819 O O . GLN A 1 110 ? -9.883 4.086 20.297 1 72 110 GLN A O 1
ATOM 824 N N . ALA A 1 111 ? -8.055 2.965 20.828 1 69.56 111 ALA A N 1
ATOM 825 C CA . ALA A 1 111 ? -7.34 4.223 21.031 1 69.56 111 ALA A CA 1
ATOM 826 C C . ALA A 1 111 ? -7.289 5.043 19.75 1 69.56 111 ALA A C 1
ATOM 828 O O . ALA A 1 111 ? -7.508 6.254 19.766 1 69.56 111 ALA A O 1
ATOM 829 N N . GLU A 1 112 ? -7.082 4.371 18.688 1 73.31 112 GLU A N 1
ATOM 830 C CA . GLU A 1 112 ? -7.039 5.047 17.391 1 73.31 112 GLU A CA 1
ATOM 831 C C . GLU A 1 112 ? -8.43 5.496 16.953 1 73.31 112 GLU A C 1
ATOM 833 O O . GLU A 1 112 ? -8.578 6.535 16.297 1 73.31 112 GLU A O 1
ATOM 838 N N . ARG A 1 113 ? -9.398 4.719 17.344 1 73.19 113 ARG A N 1
ATOM 839 C CA . ARG A 1 113 ? -10.766 5.141 17.078 1 73.19 113 ARG A CA 1
ATOM 840 C C . ARG A 1 113 ? -11.102 6.43 17.812 1 73.19 113 ARG A C 1
ATOM 842 O O . ARG A 1 113 ? -11.758 7.316 17.266 1 73.19 113 ARG A O 1
ATOM 849 N N . ASP A 1 114 ? -10.609 6.434 18.984 1 72.31 114 ASP A N 1
ATOM 850 C CA . ASP A 1 114 ? -10.828 7.629 19.781 1 72.31 114 ASP A CA 1
ATOM 851 C C . ASP A 1 114 ? -10.109 8.836 19.188 1 72.31 114 ASP A C 1
ATOM 853 O O . ASP A 1 114 ? -10.641 9.945 19.188 1 72.31 114 ASP A O 1
ATOM 857 N N . GLN A 1 115 ? -9.008 8.578 18.719 1 70.38 115 GLN A N 1
ATOM 858 C CA . GLN A 1 115 ? -8.25 9.648 18.078 1 70.38 115 GLN A CA 1
ATOM 859 C C . GLN A 1 115 ? -8.984 10.18 16.844 1 70.38 115 GLN A C 1
ATOM 861 O O . GLN A 1 115 ? -9 11.383 16.609 1 70.38 115 GLN A O 1
ATOM 866 N N . LEU A 1 116 ? -9.5 9.281 16.125 1 72.56 116 LEU A N 1
ATOM 867 C CA . LEU A 1 116 ? -10.305 9.664 14.961 1 72.56 116 LEU A CA 1
ATOM 868 C C . LEU A 1 116 ? -11.477 10.539 15.375 1 72.56 116 LEU A C 1
ATOM 870 O O . LEU A 1 116 ? -11.719 11.594 14.781 1 72.56 116 LEU A O 1
ATOM 874 N N . THR A 1 117 ? -12.07 10.086 16.391 1 68.56 117 THR A N 1
ATOM 875 C CA . THR A 1 117 ? -13.227 10.828 16.891 1 68.56 117 THR A CA 1
ATOM 876 C C . THR A 1 117 ? -12.812 12.219 17.359 1 68.56 117 THR A C 1
ATOM 878 O O . THR A 1 117 ? -13.492 13.203 17.078 1 68.56 117 THR A O 1
ATOM 881 N N . ALA A 1 118 ? -11.703 12.25 17.969 1 67.31 118 ALA A N 1
ATOM 882 C CA . ALA A 1 118 ? -11.195 13.523 18.453 1 67.31 118 ALA A CA 1
ATOM 883 C C . ALA A 1 118 ? -10.828 14.445 17.297 1 67.31 118 ALA A C 1
ATOM 885 O O . ALA A 1 118 ? -11.094 15.648 17.328 1 67.31 118 ALA A O 1
ATOM 886 N N . SER A 1 119 ? -10.172 13.875 16.312 1 67.81 119 SER A N 1
ATOM 887 C CA . SER A 1 119 ? -9.781 14.648 15.133 1 67.81 119 SER A CA 1
ATOM 888 C C . SER A 1 119 ? -10.992 15.227 14.422 1 67.81 119 SER A C 1
ATOM 890 O O . SER A 1 119 ? -10.961 16.375 13.953 1 67.81 119 SER A O 1
ATOM 892 N N . VAL A 1 120 ? -11.938 14.43 14.344 1 65 120 VAL A N 1
ATOM 893 C CA . VAL A 1 120 ? -13.188 14.836 13.703 1 65 120 VAL A CA 1
ATOM 894 C C . VAL A 1 120 ? -13.867 15.922 14.539 1 65 120 VAL A C 1
ATOM 896 O O . VAL A 1 120 ? -14.352 16.906 13.992 1 65 120 VAL A O 1
ATOM 899 N N . ALA A 1 121 ? -13.766 15.719 15.805 1 62.72 121 ALA A N 1
ATOM 900 C CA . ALA A 1 121 ? -14.398 16.672 16.719 1 62.72 121 ALA A CA 1
ATOM 901 C C . ALA A 1 121 ? -13.719 18.031 16.656 1 62.72 121 ALA A C 1
ATOM 903 O O . ALA A 1 121 ? -14.375 19.062 16.766 1 62.72 121 ALA A O 1
ATOM 904 N N . THR A 1 122 ? -12.516 17.953 16.406 1 64.69 122 THR A N 1
ATOM 905 C CA . THR A 1 122 ? -11.758 19.203 16.406 1 64.69 122 THR A CA 1
ATOM 906 C C . THR A 1 122 ? -11.695 19.797 15 1 64.69 122 THR A C 1
ATOM 908 O O . THR A 1 122 ? -11 20.781 14.766 1 64.69 122 THR A O 1
ATOM 911 N N . ARG A 1 123 ? -12.438 19.188 14.109 1 65.06 123 ARG A N 1
ATOM 912 C CA . ARG A 1 123 ? -12.641 19.656 12.734 1 65.06 123 ARG A CA 1
ATOM 913 C C . ARG A 1 123 ? -11.305 19.859 12.031 1 65.06 123 ARG A C 1
ATOM 915 O O . ARG A 1 123 ? -11.062 20.906 11.438 1 65.06 123 ARG A O 1
ATOM 922 N N . ARG A 1 124 ? -10.539 18.875 12.117 1 73.12 124 ARG A N 1
ATOM 923 C CA . ARG A 1 124 ? -9.242 18.938 11.461 1 73.12 124 ARG A CA 1
ATOM 924 C C . ARG A 1 124 ? -9.352 18.516 9.992 1 73.12 124 ARG A C 1
ATOM 926 O O . ARG A 1 124 ? -8.398 18.672 9.227 1 73.12 124 ARG A O 1
ATOM 933 N N . VAL A 1 125 ? -10.539 18.031 9.633 1 83.56 125 VAL A N 1
ATOM 934 C CA . VAL A 1 125 ? -10.75 17.625 8.25 1 83.56 125 VAL A CA 1
ATOM 935 C C . VAL A 1 125 ? -12.125 18.094 7.777 1 83.56 125 VAL A C 1
ATOM 937 O O . VAL A 1 125 ? -13.047 18.25 8.586 1 83.56 125 VAL A O 1
ATOM 940 N N . ASP A 1 126 ? -12.203 18.312 6.477 1 87 126 ASP A N 1
ATOM 941 C CA . ASP A 1 126 ? -13.461 18.75 5.879 1 87 126 ASP A CA 1
ATOM 942 C C . ASP A 1 126 ? -14.383 17.562 5.605 1 87 126 ASP A C 1
ATOM 944 O O . ASP A 1 126 ? -15.586 17.734 5.402 1 87 126 ASP A O 1
ATOM 948 N N . GLY A 1 127 ? -13.859 16.391 5.574 1 91.31 127 GLY A N 1
ATOM 949 C CA . GLY A 1 127 ? -14.625 15.188 5.309 1 91.31 127 GLY A CA 1
ATOM 950 C C . GLY A 1 127 ? -13.828 13.914 5.531 1 91.31 127 GLY A C 1
ATOM 951 O O . GLY A 1 127 ? -12.617 13.969 5.781 1 91.31 127 GLY A O 1
ATOM 952 N N . VAL A 1 128 ? -14.609 12.789 5.457 1 91.94 128 VAL A N 1
ATOM 953 C CA . VAL A 1 128 ? -13.984 11.516 5.785 1 91.94 128 VAL A CA 1
ATOM 954 C C . VAL A 1 128 ? -14.32 10.477 4.715 1 91.94 128 VAL A C 1
ATOM 956 O O . VAL A 1 128 ? -15.469 10.406 4.258 1 91.94 128 VAL A O 1
ATOM 959 N N . LEU A 1 129 ? -13.297 9.812 4.277 1 95 129 LEU A N 1
ATOM 960 C CA . LEU A 1 129 ? -13.438 8.602 3.469 1 95 129 LEU A CA 1
ATOM 961 C C . LEU A 1 129 ? -13.258 7.355 4.324 1 95 129 LEU A C 1
ATOM 963 O O . LEU A 1 129 ? -12.211 7.172 4.945 1 95 129 LEU A O 1
ATOM 967 N N . LEU A 1 130 ? -14.297 6.473 4.383 1 92.06 130 LEU A N 1
ATOM 968 C CA . LEU A 1 130 ? -14.25 5.27 5.207 1 92.06 130 LEU A CA 1
ATOM 969 C C . LEU A 1 130 ? -14.18 4.02 4.336 1 92.06 130 LEU A C 1
ATOM 971 O O . LEU A 1 130 ? -14.961 3.865 3.396 1 92.06 130 LEU A O 1
ATOM 975 N N . VAL A 1 131 ? -13.188 3.201 4.703 1 89.38 131 VAL A N 1
ATOM 976 C CA . VAL A 1 131 ? -13 1.97 3.943 1 89.38 131 VAL A CA 1
ATOM 977 C C . VAL A 1 131 ? -13.25 0.763 4.844 1 89.38 131 VAL A C 1
ATOM 979 O O . VAL A 1 131 ? -13.055 0.838 6.059 1 89.38 131 VAL A O 1
ATOM 982 N N . SER A 1 132 ? -13.719 -0.381 4.277 1 79.31 132 SER A N 1
ATOM 983 C CA . SER A 1 132 ? -13.891 -1.675 4.93 1 79.31 132 SER A CA 1
ATOM 984 C C . SER A 1 132 ? -14.875 -1.582 6.09 1 79.31 132 SER A C 1
ATOM 986 O O . SER A 1 132 ? -14.578 -2.037 7.199 1 79.31 132 SER A O 1
ATOM 988 N N . VAL A 1 133 ? -16.031 -1.146 5.82 1 79.69 133 VAL A N 1
ATOM 989 C CA . VAL A 1 133 ? -17.031 -0.949 6.871 1 79.69 133 VAL A CA 1
ATOM 990 C C . VAL A 1 133 ? -17.812 -2.24 7.086 1 79.69 133 VAL A C 1
ATOM 992 O O . VAL A 1 133 ? -18.125 -2.945 6.125 1 79.69 133 VAL A O 1
ATOM 995 N N . HIS A 1 134 ? -18.016 -2.486 8.328 1 82.44 134 HIS A N 1
ATOM 996 C CA . HIS A 1 134 ? -18.844 -3.617 8.742 1 82.44 134 HIS A CA 1
ATOM 997 C C . HIS A 1 134 ? -20.281 -3.184 8.992 1 82.44 134 HIS A C 1
ATOM 999 O O . HIS A 1 134 ? -20.547 -1.998 9.211 1 82.44 134 HIS A O 1
ATOM 1005 N N . SER A 1 135 ? -21.172 -4.145 9.016 1 84.88 135 SER A N 1
ATOM 1006 C CA . SER A 1 135 ? -22.609 -3.861 9.102 1 84.88 135 SER A CA 1
ATOM 1007 C C . SER A 1 135 ? -22.938 -3.105 10.391 1 84.88 135 SER A C 1
ATOM 1009 O O . SER A 1 135 ? -23.797 -2.221 10.391 1 84.88 135 SER A O 1
ATOM 1011 N N . GLU A 1 136 ? -22.172 -3.387 11.375 1 81.31 136 GLU A N 1
ATOM 1012 C CA . GLU A 1 136 ? -22.531 -2.828 12.672 1 81.31 136 GLU A CA 1
ATOM 1013 C C . GLU A 1 136 ? -21.641 -1.647 13.039 1 81.31 136 GLU A C 1
ATOM 1015 O O . GLU A 1 136 ? -21.719 -1.119 14.148 1 81.31 136 GLU A O 1
ATOM 1020 N N . ASP A 1 137 ? -20.875 -1.27 12.055 1 81.88 137 ASP A N 1
ATOM 1021 C CA . ASP A 1 137 ? -20 -0.137 12.352 1 81.88 137 ASP A CA 1
ATOM 1022 C C . ASP A 1 137 ? -20.812 1.112 12.68 1 81.88 137 ASP A C 1
ATOM 1024 O O . ASP A 1 137 ? -21.672 1.532 11.898 1 81.88 137 ASP A O 1
ATOM 1028 N N . ARG A 1 138 ? -20.547 1.772 13.742 1 79.19 138 ARG A N 1
ATOM 1029 C CA . ARG A 1 138 ? -21.281 2.953 14.188 1 79.19 138 ARG A CA 1
ATOM 1030 C C . ARG A 1 138 ? -20.594 4.23 13.727 1 79.19 138 ARG A C 1
ATOM 1032 O O . ARG A 1 138 ? -21.203 5.305 13.719 1 79.19 138 ARG A O 1
ATOM 1039 N N . LEU A 1 139 ? -19.391 4.121 13.305 1 80.56 139 LEU A N 1
ATOM 1040 C CA . LEU A 1 139 ? -18.562 5.289 13.008 1 80.56 139 LEU A CA 1
ATOM 1041 C C . LEU A 1 139 ? -19.188 6.125 11.891 1 80.56 139 LEU A C 1
ATOM 1043 O O . LEU A 1 139 ? -19.281 7.348 12.008 1 80.56 139 LEU A O 1
ATOM 1047 N N . PRO A 1 140 ? -19.672 5.477 10.836 1 84.88 140 PRO A N 1
ATOM 1048 C CA . PRO A 1 140 ? -20.281 6.285 9.773 1 84.88 140 PRO A CA 1
ATOM 1049 C C . PRO A 1 140 ? -21.469 7.113 10.258 1 84.88 140 PRO A C 1
ATOM 1051 O O . PRO A 1 140 ? -21.578 8.289 9.914 1 84.88 140 PRO A O 1
ATOM 1054 N N . GLY A 1 141 ? -22.266 6.508 11.047 1 79.38 141 GLY A N 1
ATOM 1055 C CA . GLY A 1 141 ? -23.422 7.219 11.594 1 79.38 141 GLY A CA 1
ATOM 1056 C C . GLY A 1 141 ? -23.031 8.344 12.531 1 79.38 141 GLY A C 1
ATOM 1057 O O . GLY A 1 141 ? -23.609 9.43 12.492 1 79.38 141 GLY A O 1
ATOM 1058 N N . MET A 1 142 ? -22.016 8.109 13.312 1 78.12 142 MET A N 1
ATOM 1059 C CA . MET A 1 142 ? -21.531 9.109 14.25 1 78.12 142 MET A CA 1
ATOM 1060 C C . MET A 1 142 ? -20.984 10.328 13.508 1 78.12 142 MET A C 1
ATOM 1062 O O . MET A 1 142 ? -21.25 11.469 13.898 1 78.12 142 MET A O 1
ATOM 1066 N N . LEU A 1 143 ? -20.25 10.047 12.461 1 82 143 LEU A N 1
ATOM 1067 C CA . LEU A 1 143 ? -19.672 11.133 11.688 1 82 143 LEU A CA 1
ATOM 1068 C C . LEU A 1 143 ? -20.766 11.969 11.023 1 82 143 LEU A C 1
ATOM 1070 O O . LEU A 1 143 ? -20.672 13.195 10.977 1 82 143 LEU A O 1
ATOM 1074 N N . GLU A 1 144 ? -21.766 11.344 10.617 1 77.12 144 GLU A N 1
ATOM 1075 C CA . GLU A 1 144 ? -22.906 12.031 10.008 1 77.12 144 GLU A CA 1
ATOM 1076 C C . GLU A 1 144 ? -23.625 12.914 11.023 1 77.12 144 GLU A C 1
ATOM 1078 O O . GLU A 1 144 ? -24 14.047 10.703 1 77.12 144 GLU A O 1
ATOM 1083 N N . GLU A 1 145 ? -23.75 12.359 12.125 1 78.88 145 GLU A N 1
ATOM 1084 C CA . GLU A 1 145 ? -24.422 13.102 13.188 1 78.88 145 GLU A CA 1
ATOM 1085 C C . GLU A 1 145 ? -23.641 14.352 13.57 1 78.88 145 GLU A C 1
ATOM 1087 O O . GLU A 1 145 ? -24.234 15.367 13.961 1 78.88 145 GLU A O 1
ATOM 1092 N N . MET A 1 146 ? -22.406 14.266 13.406 1 75.69 146 MET A N 1
ATOM 1093 C CA . MET A 1 146 ? -21.547 15.398 13.727 1 75.69 146 MET A CA 1
ATOM 1094 C C . MET A 1 146 ? -21.484 16.391 12.57 1 75.69 146 MET A C 1
ATOM 1096 O O . MET A 1 146 ? -20.812 17.422 12.672 1 75.69 146 MET A O 1
ATOM 1100 N N . GLY A 1 147 ? -22.156 16.016 11.461 1 78.44 147 GLY A N 1
ATOM 1101 C CA . GLY A 1 147 ? -22.219 16.922 10.32 1 78.44 147 GLY A CA 1
ATOM 1102 C C . GLY A 1 147 ? -21 16.844 9.438 1 78.44 147 GLY A C 1
ATOM 1103 O O . GLY A 1 147 ? -20.734 17.734 8.625 1 78.44 147 GLY A O 1
ATOM 1104 N N . LEU A 1 148 ? -20.234 15.859 9.594 1 83.94 148 LEU A N 1
ATOM 1105 C CA . LEU A 1 148 ? -19.047 15.672 8.781 1 83.94 148 LEU A CA 1
ATOM 1106 C C . LEU A 1 148 ? -19.344 14.844 7.543 1 83.94 148 LEU A C 1
ATOM 1108 O O . LEU A 1 148 ? -19.719 13.672 7.652 1 83.94 148 LEU A O 1
ATOM 1112 N N . PRO A 1 149 ? -19.219 15.461 6.367 1 91.62 149 PRO A N 1
ATOM 1113 C CA . PRO A 1 149 ? -19.453 14.688 5.141 1 91.62 149 PRO A CA 1
ATOM 1114 C C . PRO A 1 149 ? -18.609 13.422 5.07 1 91.62 149 PRO A C 1
ATOM 1116 O O . PRO A 1 149 ? -17.406 13.453 5.332 1 91.62 149 PRO A O 1
ATOM 1119 N N . THR A 1 150 ? -19.312 12.281 4.762 1 93.31 150 THR A N 1
ATOM 1120 C CA . THR A 1 150 ? -18.656 10.977 4.77 1 93.31 150 THR A CA 1
ATOM 1121 C C . THR A 1 150 ? -19.016 10.188 3.514 1 93.31 150 THR A C 1
ATOM 1123 O O . THR A 1 150 ? -20.172 10.188 3.078 1 93.31 150 THR A O 1
ATOM 1126 N N . VAL A 1 151 ? -18 9.617 2.867 1 96.56 151 VAL A N 1
ATOM 1127 C CA . VAL A 1 151 ? -18.188 8.719 1.736 1 96.56 151 VAL A CA 1
ATOM 1128 C C . VAL A 1 151 ? -17.594 7.344 2.064 1 96.56 151 VAL A C 1
ATOM 1130 O O . VAL A 1 151 ? -16.469 7.25 2.562 1 96.56 151 VAL A O 1
ATOM 1133 N N . LEU A 1 152 ? -18.344 6.289 1.817 1 95.56 152 LEU A N 1
ATOM 1134 C CA . LEU A 1 152 ? -17.922 4.93 2.127 1 95.56 152 LEU A CA 1
ATOM 1135 C C . LEU A 1 152 ? -17.391 4.227 0.879 1 95.56 152 LEU A C 1
ATOM 1137 O O . LEU A 1 152 ? -17.938 4.387 -0.21 1 95.56 152 LEU A O 1
ATOM 1141 N N . ALA A 1 153 ? -16.219 3.512 1.043 1 94.06 153 ALA A N 1
ATOM 1142 C CA . ALA A 1 153 ? -15.914 2.457 0.08 1 94.06 153 ALA A CA 1
ATOM 1143 C C . ALA A 1 153 ? -16.781 1.226 0.317 1 94.06 153 ALA A C 1
ATOM 1145 O O . ALA A 1 153 ? -16.547 0.457 1.25 1 94.06 153 ALA A O 1
ATOM 1146 N N . GLY A 1 154 ? -17.703 1.039 -0.483 1 93 154 GLY A N 1
ATOM 1147 C CA . GLY A 1 154 ? -18.734 0.047 -0.226 1 93 154 GLY A CA 1
ATOM 1148 C C . GLY A 1 154 ? -19.875 0.582 0.613 1 93 154 GLY A C 1
ATOM 1149 O O . GLY A 1 154 ? -20.109 1.791 0.658 1 93 154 GLY A O 1
ATOM 1150 N N . ARG A 1 155 ? -20.672 -0.353 1.146 1 91.81 155 ARG A N 1
ATOM 1151 C CA . ARG A 1 155 ? -21.812 0.003 1.99 1 91.81 155 ARG A CA 1
ATOM 1152 C C . ARG A 1 155 ? -21.969 -0.981 3.145 1 91.81 155 ARG A C 1
ATOM 1154 O O . ARG A 1 155 ? -21.406 -2.082 3.107 1 91.81 155 ARG A O 1
ATOM 1161 N N . ARG A 1 156 ? -22.688 -0.553 4.199 1 89.06 156 ARG A N 1
ATOM 1162 C CA . ARG A 1 156 ? -22.938 -1.432 5.34 1 89.06 156 ARG A CA 1
ATOM 1163 C C . ARG A 1 156 ? -24.016 -2.463 5.016 1 89.06 156 ARG A C 1
ATOM 1165 O O . ARG A 1 156 ? -23.891 -3.629 5.395 1 89.06 156 ARG A O 1
ATOM 1172 N N . ASP A 1 157 ? -25.016 -1.942 4.32 1 88.81 157 ASP A N 1
ATOM 1173 C CA . ASP A 1 157 ? -26.109 -2.797 3.869 1 88.81 157 ASP A CA 1
ATOM 1174 C C . ASP A 1 157 ? -26.875 -2.145 2.723 1 88.81 157 ASP A C 1
ATOM 1176 O O . ASP A 1 157 ? -26.484 -1.086 2.229 1 88.81 157 ASP A O 1
ATOM 1180 N N . ALA A 1 158 ? -27.938 -2.828 2.287 1 87 158 ALA A N 1
ATOM 1181 C CA . ALA A 1 158 ? -28.703 -2.373 1.132 1 87 158 ALA A CA 1
ATOM 1182 C C . ALA A 1 158 ? -29.406 -1.054 1.429 1 87 158 ALA A C 1
ATOM 1184 O O . ALA A 1 158 ? -29.75 -0.303 0.51 1 87 158 ALA A O 1
ATOM 1185 N N . GLY A 1 159 ? -29.562 -0.688 2.695 1 89.25 159 GLY A N 1
ATOM 1186 C CA . GLY A 1 159 ? -30.281 0.518 3.082 1 89.25 159 GLY A CA 1
ATOM 1187 C C . GLY A 1 159 ? -29.359 1.68 3.402 1 89.25 159 GLY A C 1
ATOM 1188 O O . GLY A 1 159 ? -29.797 2.689 3.957 1 89.25 159 GLY A O 1
ATOM 1189 N N . GLU A 1 160 ? -28.125 1.549 3.008 1 92.25 160 GLU A N 1
ATOM 1190 C CA . GLU A 1 160 ? -27.141 2.59 3.322 1 92.25 160 GLU A CA 1
ATOM 1191 C C . GLU A 1 160 ? -27.578 3.938 2.752 1 92.25 160 GLU A C 1
ATOM 1193 O O . GLU A 1 160 ? -27.859 4.047 1.559 1 92.25 160 GLU A O 1
ATOM 1198 N N . ARG A 1 161 ? -27.562 4.98 3.576 1 90.88 161 ARG A N 1
ATOM 1199 C CA . ARG A 1 161 ? -28.031 6.297 3.16 1 90.88 161 ARG A CA 1
ATOM 1200 C C . ARG A 1 161 ? -26.875 7.227 2.857 1 90.88 161 ARG A C 1
ATOM 1202 O O . ARG A 1 161 ? -27.031 8.242 2.176 1 90.88 161 ARG A O 1
ATOM 1209 N N . LEU A 1 162 ? -25.719 6.879 3.348 1 93.5 162 LEU A N 1
ATOM 1210 C CA . LEU A 1 162 ? -24.547 7.707 3.111 1 93.5 162 LEU A CA 1
ATOM 1211 C C . LEU A 1 162 ? -24.062 7.566 1.672 1 93.5 162 LEU A C 1
ATOM 1213 O O . LEU A 1 162 ? -24.438 6.613 0.979 1 93.5 162 LEU A O 1
ATOM 1217 N N . SER A 1 163 ? -23.328 8.562 1.223 1 96.38 163 SER A N 1
ATOM 1218 C CA . SER A 1 163 ? -22.641 8.422 -0.052 1 96.38 163 SER A CA 1
ATOM 1219 C C . SER A 1 163 ? -21.672 7.242 -0.029 1 96.38 163 SER A C 1
ATOM 1221 O O . SER A 1 163 ? -21 7 0.978 1 96.38 163 SER A O 1
ATOM 1223 N N . TYR A 1 164 ? -21.656 6.488 -1.087 1 96.94 164 TYR A N 1
ATOM 1224 C CA . TYR A 1 164 ? -20.703 5.387 -1.186 1 96.94 164 TYR A CA 1
ATOM 1225 C C . TYR A 1 164 ? -20.375 5.09 -2.641 1 96.94 164 TYR A C 1
ATOM 1227 O O . TYR A 1 164 ? -21.094 5.492 -3.551 1 96.94 164 TYR A O 1
ATOM 1235 N N . VAL A 1 165 ? -19.234 4.559 -2.871 1 97.56 165 VAL A N 1
ATOM 1236 C CA . VAL A 1 165 ? -18.812 3.959 -4.137 1 97.56 165 VAL A CA 1
ATOM 1237 C C . VAL A 1 165 ? -18.547 2.469 -3.939 1 97.56 165 VAL A C 1
ATOM 1239 O O . VAL A 1 165 ? -17.75 2.084 -3.084 1 97.56 165 VAL A O 1
ATOM 1242 N N . ASN A 1 166 ? -19.281 1.696 -4.641 1 94.69 166 ASN A N 1
ATOM 1243 C CA . ASN A 1 166 ? -19.172 0.242 -4.586 1 94.69 166 ASN A CA 1
ATOM 1244 C C . ASN A 1 166 ? -18.703 -0.338 -5.918 1 94.69 166 ASN A C 1
ATOM 1246 O O . ASN A 1 166 ? -18.75 0.345 -6.941 1 94.69 166 ASN A O 1
ATOM 1250 N N . SER A 1 167 ? -18.094 -1.517 -5.891 1 96.12 167 SER A N 1
ATOM 1251 C CA . SER A 1 167 ? -17.953 -2.324 -7.098 1 96.12 167 SER A CA 1
ATOM 1252 C C . SER A 1 167 ? -19.109 -3.311 -7.242 1 96.12 167 SER A C 1
ATOM 1254 O O . SER A 1 167 ? -19.75 -3.666 -6.254 1 96.12 167 SER A O 1
ATOM 1256 N N . ASP A 1 168 ? -19.391 -3.693 -8.43 1 97.75 168 ASP A N 1
ATOM 1257 C CA . ASP A 1 168 ? -20.422 -4.703 -8.641 1 97.75 168 ASP A CA 1
ATOM 1258 C C . ASP A 1 168 ? -19.953 -6.074 -8.148 1 97.75 168 ASP A C 1
ATOM 1260 O O . ASP A 1 168 ? -19.625 -6.949 -8.953 1 97.75 168 ASP A O 1
ATOM 1264 N N . ASN A 1 169 ? -20.047 -6.234 -6.859 1 97.56 169 ASN A N 1
ATOM 1265 C CA . ASN A 1 169 ? -19.578 -7.441 -6.191 1 97.56 169 ASN A CA 1
ATOM 1266 C C . ASN A 1 169 ? -20.391 -8.664 -6.594 1 97.56 169 ASN A C 1
ATOM 1268 O O . ASN A 1 169 ? -19.844 -9.703 -6.941 1 97.56 169 ASN A O 1
ATOM 1272 N N . ALA A 1 170 ? -21.672 -8.516 -6.539 1 98.06 170 ALA A N 1
ATOM 1273 C CA . ALA A 1 170 ? -22.547 -9.633 -6.891 1 98.06 170 ALA A CA 1
ATOM 1274 C C . ALA A 1 170 ? -22.391 -10.016 -8.359 1 98.06 170 ALA A C 1
ATOM 1276 O O . ALA A 1 170 ? -22.25 -11.203 -8.688 1 98.06 170 ALA A O 1
ATOM 1277 N N . GLY A 1 171 ? -22.391 -9.031 -9.211 1 98.5 171 GLY A N 1
ATOM 1278 C CA . GLY A 1 171 ? -22.234 -9.289 -10.633 1 98.5 171 GLY A CA 1
ATOM 1279 C C . GLY A 1 171 ? -20.891 -9.906 -10.977 1 98.5 171 GLY A C 1
ATOM 1280 O O . GLY A 1 171 ? -20.812 -10.828 -11.789 1 98.5 171 GLY A O 1
ATOM 1281 N N . GLY A 1 172 ? -19.828 -9.391 -10.391 1 98.75 172 GLY A N 1
ATOM 1282 C CA . GLY A 1 172 ? -18.516 -9.953 -10.609 1 98.75 172 GLY A CA 1
ATOM 1283 C C . GLY A 1 172 ? -18.391 -11.391 -10.148 1 98.75 172 GLY A C 1
ATOM 1284 O O . GLY A 1 172 ? -17.828 -12.234 -10.844 1 98.75 172 GLY A O 1
ATOM 1285 N N . ALA A 1 173 ? -18.938 -11.641 -8.977 1 98.81 173 ALA A N 1
ATOM 1286 C CA . ALA A 1 173 ? -18.922 -13.008 -8.453 1 98.81 173 ALA A CA 1
ATOM 1287 C C . ALA A 1 173 ? -19.719 -13.953 -9.352 1 98.81 173 ALA A C 1
ATOM 1289 O O . ALA A 1 173 ? -19.266 -15.055 -9.648 1 98.81 173 ALA A O 1
ATOM 1290 N N . ALA A 1 174 ? -20.844 -13.508 -9.773 1 98.88 174 ALA A N 1
ATOM 1291 C CA . ALA A 1 174 ? -21.672 -14.312 -10.664 1 98.88 174 ALA A CA 1
ATOM 1292 C C . ALA A 1 174 ? -20.938 -14.625 -11.969 1 98.88 174 ALA A C 1
ATOM 1294 O O . ALA A 1 174 ? -20.984 -15.75 -12.461 1 98.88 174 ALA A O 1
ATOM 1295 N N . ALA A 1 175 ? -20.25 -13.672 -12.5 1 98.81 175 ALA A N 1
ATOM 1296 C CA . ALA A 1 175 ? -19.5 -13.859 -13.734 1 98.81 175 ALA A CA 1
ATOM 1297 C C . ALA A 1 175 ? -18.406 -14.914 -13.547 1 98.81 175 ALA A C 1
ATOM 1299 O O . ALA A 1 175 ? -18.188 -15.75 -14.43 1 98.81 175 ALA A O 1
ATOM 1300 N N . ALA A 1 176 ? -17.75 -14.852 -12.43 1 98.88 176 ALA A N 1
ATOM 1301 C CA . ALA A 1 176 ? -16.688 -15.812 -12.109 1 98.88 176 ALA A CA 1
ATOM 1302 C C . ALA A 1 176 ? -17.234 -17.234 -12.031 1 98.88 176 ALA A C 1
ATOM 1304 O O . ALA A 1 176 ? -16.688 -18.156 -12.625 1 98.88 176 ALA A O 1
ATOM 1305 N N . VAL A 1 177 ? -18.312 -17.359 -11.344 1 98.88 177 VAL A N 1
ATOM 1306 C CA . VAL A 1 177 ? -18.891 -18.688 -11.117 1 98.88 177 VAL A CA 1
ATOM 1307 C C . VAL A 1 177 ? -19.516 -19.188 -12.414 1 98.88 177 VAL A C 1
ATOM 1309 O O . VAL A 1 177 ? -19.422 -20.375 -12.734 1 98.88 177 VAL A O 1
ATOM 1312 N N . ARG A 1 178 ? -20.188 -18.328 -13.18 1 98.75 178 ARG A N 1
ATOM 1313 C CA . ARG A 1 178 ? -20.688 -18.688 -14.5 1 98.75 178 ARG A CA 1
ATOM 1314 C C . ARG A 1 178 ? -19.578 -19.25 -15.383 1 98.75 178 ARG A C 1
ATOM 1316 O O . ARG A 1 178 ? -19.781 -20.234 -16.109 1 98.75 178 ARG A O 1
ATOM 1323 N N . HIS A 1 179 ? -18.469 -18.594 -15.328 1 98.88 179 HIS A N 1
ATOM 1324 C CA . HIS A 1 179 ? -17.297 -19.047 -16.078 1 98.88 179 HIS A CA 1
ATOM 1325 C C . HIS A 1 179 ? -16.906 -20.453 -15.688 1 98.88 179 HIS A C 1
ATOM 1327 O O . HIS A 1 179 ? -16.641 -21.297 -16.547 1 98.88 179 HIS A O 1
ATOM 1333 N N . LEU A 1 180 ? -16.859 -20.719 -14.391 1 98.81 180 LEU A N 1
ATOM 1334 C CA . LEU A 1 180 ? -16.484 -22.031 -13.891 1 98.81 180 LEU A CA 1
ATOM 1335 C C . LEU A 1 180 ? -17.5 -23.094 -14.32 1 98.81 180 LEU A C 1
ATOM 1337 O O . LEU A 1 180 ? -17.141 -24.141 -14.836 1 98.81 180 LEU A O 1
ATOM 1341 N N . LEU A 1 181 ? -18.766 -22.797 -14.133 1 98.62 181 LEU A N 1
ATOM 1342 C CA . LEU A 1 181 ? -19.844 -23.719 -14.492 1 98.62 181 LEU A CA 1
ATOM 1343 C C . LEU A 1 181 ? -19.891 -23.938 -16 1 98.62 181 LEU A C 1
ATOM 1345 O O . LEU A 1 181 ? -20.062 -25.062 -16.469 1 98.62 181 LEU A O 1
ATOM 1349 N N . GLY A 1 182 ? -19.719 -22.859 -16.719 1 98 182 GLY A N 1
ATOM 1350 C CA . GLY A 1 182 ? -19.688 -22.938 -18.172 1 98 182 GLY A CA 1
ATOM 1351 C C . GLY A 1 182 ? -18.531 -23.781 -18.688 1 98 182 GLY A C 1
ATOM 1352 O O . GLY A 1 182 ? -18.609 -24.359 -19.781 1 98 182 GLY A O 1
ATOM 1353 N N . GLY A 1 183 ? -17.453 -23.828 -17.922 1 97.31 183 GLY A N 1
ATOM 1354 C CA . GLY A 1 183 ? -16.297 -24.625 -18.266 1 97.31 183 GLY A CA 1
ATOM 1355 C C . GLY A 1 183 ? -16.438 -26.094 -17.891 1 97.31 183 GLY A C 1
ATOM 1356 O O . GLY A 1 183 ? -15.508 -26.875 -18.078 1 97.31 183 GLY A O 1
ATOM 1357 N N . GLY A 1 184 ? -17.562 -26.469 -17.328 1 97.31 184 GLY A N 1
ATOM 1358 C CA . GLY A 1 184 ? -17.859 -27.875 -17.078 1 97.31 184 GLY A CA 1
ATOM 1359 C C . GLY A 1 184 ? -17.734 -28.25 -15.609 1 97.31 184 GLY A C 1
ATOM 1360 O O . GLY A 1 184 ? -18.031 -29.391 -15.234 1 97.31 184 GLY A O 1
ATOM 1361 N N . ARG A 1 185 ? -17.312 -27.297 -14.805 1 98.25 185 ARG A N 1
ATOM 1362 C CA . ARG A 1 185 ? -17.219 -27.578 -13.375 1 98.25 185 ARG A CA 1
ATOM 1363 C C . ARG A 1 185 ? -18.609 -27.703 -12.766 1 98.25 185 ARG A C 1
ATOM 1365 O O . ARG A 1 185 ? -19.547 -26.984 -13.156 1 98.25 185 ARG A O 1
ATOM 1372 N N . ARG A 1 186 ? -18.766 -28.547 -11.781 1 97 186 ARG A N 1
ATOM 1373 C CA . ARG A 1 186 ? -20.109 -28.828 -11.273 1 97 186 ARG A CA 1
ATOM 1374 C C . ARG A 1 186 ? -20.172 -28.641 -9.766 1 97 186 ARG A C 1
ATOM 1376 O O . ARG A 1 186 ? -21.234 -28.328 -9.211 1 97 186 ARG A O 1
ATOM 1383 N N . ARG A 1 187 ? -19.078 -28.875 -9.055 1 98.19 187 ARG A N 1
ATOM 1384 C CA . ARG A 1 187 ? -19.031 -28.688 -7.609 1 98.19 187 ARG A CA 1
ATOM 1385 C C . ARG A 1 187 ? -18.156 -27.484 -7.25 1 98.19 187 ARG A C 1
ATOM 1387 O O . ARG A 1 187 ? -17.062 -27.656 -6.707 1 98.19 187 ARG A O 1
ATOM 1394 N N . VAL A 1 188 ? -18.75 -26.359 -7.516 1 98.81 188 VAL A N 1
ATOM 1395 C CA . VAL A 1 188 ? -18.016 -25.094 -7.359 1 98.81 188 VAL A CA 1
ATOM 1396 C C . VAL A 1 188 ? -18.203 -24.562 -5.941 1 98.81 188 VAL A C 1
ATOM 1398 O O . VAL A 1 188 ? -19.281 -24.062 -5.594 1 98.81 188 VAL A O 1
ATOM 1401 N N . ALA A 1 189 ? -17.156 -24.656 -5.148 1 98.94 189 ALA A N 1
ATOM 1402 C CA . ALA A 1 189 ? -17.188 -24.125 -3.787 1 98.94 189 ALA A CA 1
ATOM 1403 C C . ALA A 1 189 ? -16.859 -22.641 -3.768 1 98.94 189 ALA A C 1
ATOM 1405 O O . ALA A 1 189 ? -16.438 -22.078 -4.777 1 98.94 189 ALA A O 1
ATOM 1406 N N . THR A 1 190 ? -17.125 -22.031 -2.602 1 98.94 190 THR A N 1
ATOM 1407 C CA . THR A 1 190 ? -16.734 -20.625 -2.416 1 98.94 190 THR A CA 1
ATOM 1408 C C . THR A 1 190 ? -16.109 -20.422 -1.035 1 98.94 190 THR A C 1
ATOM 1410 O O . THR A 1 190 ? -16.547 -21.031 -0.058 1 98.94 190 THR A O 1
ATOM 1413 N N . ILE A 1 191 ? -15.055 -19.672 -1.042 1 98.88 191 ILE A N 1
ATOM 1414 C CA . ILE A 1 191 ? -14.508 -19.078 0.173 1 98.88 191 ILE A CA 1
ATOM 1415 C C . ILE A 1 191 ? -14.961 -17.625 0.286 1 98.88 191 ILE A C 1
ATOM 1417 O O . ILE A 1 191 ? -14.484 -16.75 -0.455 1 98.88 191 ILE A O 1
ATOM 1421 N N . THR A 1 192 ? -15.867 -17.391 1.178 1 98.19 192 THR A N 1
ATOM 1422 C CA . THR A 1 192 ? -16.453 -16.062 1.285 1 98.19 192 THR A CA 1
ATOM 1423 C C . THR A 1 192 ? -15.555 -15.133 2.09 1 98.19 192 THR A C 1
ATOM 1425 O O . THR A 1 192 ? -14.633 -15.586 2.762 1 98.19 192 THR A O 1
ATOM 1428 N N . GLY A 1 193 ? -15.742 -13.852 1.984 1 94.06 193 GLY A N 1
ATOM 1429 C CA . GLY A 1 193 ? -15.258 -12.93 3 1 94.06 193 GLY A CA 1
ATOM 1430 C C . GLY A 1 193 ? -16.125 -12.898 4.242 1 94.06 193 GLY A C 1
ATOM 1431 O O . GLY A 1 193 ? -17.094 -13.664 4.348 1 94.06 193 GLY A O 1
ATOM 1432 N N . PRO A 1 194 ? -15.742 -12.062 5.164 1 92.06 194 PRO A N 1
ATOM 1433 C CA . PRO A 1 194 ? -16.609 -11.922 6.34 1 92.06 194 PRO A CA 1
ATOM 1434 C C . PRO A 1 194 ? -18.047 -11.578 5.977 1 92.06 194 PRO A C 1
ATOM 1436 O O . PRO A 1 194 ? -18.281 -10.672 5.176 1 92.06 194 PRO A O 1
ATOM 1439 N N . LEU A 1 195 ? -18.953 -12.266 6.598 1 94.12 195 LEU A N 1
ATOM 1440 C CA . LEU A 1 195 ? -20.359 -12.125 6.211 1 94.12 195 LEU A CA 1
ATOM 1441 C C . LEU A 1 195 ? -21.016 -10.961 6.953 1 94.12 195 LEU A C 1
ATOM 1443 O O . LEU A 1 195 ? -22.172 -10.633 6.699 1 94.12 195 LEU A O 1
ATOM 1447 N N . ASP A 1 196 ? -20.281 -10.297 7.785 1 92.06 196 ASP A N 1
ATOM 1448 C CA . ASP A 1 196 ? -20.766 -9.055 8.391 1 92.06 196 ASP A CA 1
ATOM 1449 C C . ASP A 1 196 ? -20.375 -7.844 7.555 1 92.06 196 ASP A C 1
ATOM 1451 O O . ASP A 1 196 ? -20.594 -6.703 7.973 1 92.06 196 ASP A O 1
ATOM 1455 N N . MET A 1 197 ? -19.828 -8.125 6.438 1 91.69 197 MET A N 1
ATOM 1456 C CA . MET A 1 197 ? -19.547 -7.09 5.453 1 91.69 197 MET A CA 1
ATOM 1457 C C . MET A 1 197 ? -20.406 -7.266 4.207 1 91.69 197 MET A C 1
ATOM 1459 O O . MET A 1 197 ? -20.625 -8.391 3.754 1 91.69 197 MET A O 1
ATOM 1463 N N . ASP A 1 198 ? -20.812 -6.219 3.664 1 94.12 198 ASP A N 1
ATOM 1464 C CA . ASP A 1 198 ? -21.641 -6.266 2.465 1 94.12 198 ASP A CA 1
ATOM 1465 C C . ASP A 1 198 ? -20.906 -6.938 1.31 1 94.12 198 ASP A C 1
ATOM 1467 O O . ASP A 1 198 ? -21.516 -7.645 0.505 1 94.12 198 ASP A O 1
ATOM 1471 N N . VAL A 1 199 ? -19.656 -6.711 1.158 1 93.62 199 VAL A N 1
ATOM 1472 C CA . VAL A 1 199 ? -18.859 -7.285 0.08 1 93.62 199 VAL A CA 1
ATOM 1473 C C . VAL A 1 199 ? -18.875 -8.805 0.173 1 93.62 199 VAL A C 1
ATOM 1475 O O . VAL A 1 199 ? -19.031 -9.5 -0.838 1 93.62 199 VAL A O 1
ATOM 1478 N N . GLY A 1 200 ? -18.703 -9.312 1.392 1 94.88 200 GLY A N 1
ATOM 1479 C CA . GLY A 1 200 ? -18.797 -10.75 1.583 1 94.88 200 GLY A CA 1
ATOM 1480 C C . GLY A 1 200 ? -20.172 -11.312 1.224 1 94.88 200 GLY A C 1
ATOM 1481 O O . GLY A 1 200 ? -20.266 -12.32 0.518 1 94.88 200 GLY A O 1
ATOM 1482 N N . ARG A 1 201 ? -21.203 -10.641 1.613 1 96.88 201 ARG A N 1
ATOM 1483 C CA . ARG A 1 201 ? -22.562 -11.086 1.352 1 96.88 201 ARG A CA 1
ATOM 1484 C C . ARG A 1 201 ? -22.906 -10.977 -0.132 1 96.88 201 ARG A C 1
ATOM 1486 O O . ARG A 1 201 ? -23.531 -11.875 -0.698 1 96.88 201 ARG A O 1
ATOM 1493 N N . SER A 1 202 ? -22.484 -9.961 -0.731 1 97.25 202 SER A N 1
ATOM 1494 C CA . SER A 1 202 ? -22.797 -9.711 -2.137 1 97.25 202 SER A CA 1
ATOM 1495 C C . SER A 1 202 ? -22.109 -10.727 -3.041 1 97.25 202 SER A C 1
ATOM 1497 O O . SER A 1 202 ? -22.703 -11.234 -3.984 1 97.25 202 SER A O 1
ATOM 1499 N N . ARG A 1 203 ? -20.844 -10.984 -2.775 1 98.31 203 ARG A N 1
ATOM 1500 C CA . ARG A 1 203 ? -20.125 -11.945 -3.594 1 98.31 203 ARG A CA 1
ATOM 1501 C C . ARG A 1 203 ? -20.672 -13.359 -3.393 1 98.31 203 ARG A C 1
ATOM 1503 O O . ARG A 1 203 ? -20.766 -14.133 -4.344 1 98.31 203 ARG A O 1
ATOM 1510 N N . LEU A 1 204 ? -21.078 -13.648 -2.174 1 98.62 204 LEU A N 1
ATOM 1511 C CA . LEU A 1 204 ? -21.766 -14.914 -1.929 1 98.62 204 LEU A CA 1
ATOM 1512 C C . LEU A 1 204 ? -23.078 -14.984 -2.705 1 98.62 204 LEU A C 1
ATOM 1514 O O . LEU A 1 204 ? -23.406 -16.031 -3.275 1 98.62 204 LEU A O 1
ATOM 1518 N N . ALA A 1 205 ? -23.812 -13.906 -2.674 1 98.25 205 ALA A N 1
ATOM 1519 C CA . ALA A 1 205 ? -25.062 -13.844 -3.426 1 98.25 205 ALA A CA 1
ATOM 1520 C C . ALA A 1 205 ? -24.828 -14.086 -4.914 1 98.25 205 ALA A C 1
ATOM 1522 O O . ALA A 1 205 ? -25.625 -14.742 -5.578 1 98.25 205 ALA A O 1
ATOM 1523 N N . GLY A 1 206 ? -23.734 -13.539 -5.434 1 98.75 206 GLY A N 1
ATOM 1524 C CA . GLY A 1 206 ? -23.359 -13.805 -6.816 1 98.75 206 GLY A CA 1
ATOM 1525 C C . GLY A 1 206 ? -23.078 -15.266 -7.094 1 98.75 206 GLY A C 1
ATOM 1526 O O . GLY A 1 206 ? -23.5 -15.797 -8.133 1 98.75 206 GLY A O 1
ATOM 1527 N N . TRP A 1 207 ? -22.391 -15.859 -6.16 1 98.81 207 TRP A N 1
ATOM 1528 C CA . TRP A 1 207 ? -22.141 -17.297 -6.25 1 98.81 207 TRP A CA 1
ATOM 1529 C C . TRP A 1 207 ? -23.438 -18.078 -6.324 1 98.81 207 TRP A C 1
ATOM 1531 O O . TRP A 1 207 ? -23.594 -18.953 -7.18 1 98.81 207 TRP A O 1
ATOM 1541 N N . ARG A 1 208 ? -24.391 -17.797 -5.523 1 98.75 208 ARG A N 1
ATOM 1542 C CA . ARG A 1 208 ? -25.688 -18.469 -5.496 1 98.75 208 ARG A CA 1
ATOM 1543 C C . ARG A 1 208 ? -26.484 -18.219 -6.773 1 98.75 208 ARG A C 1
ATOM 1545 O O . ARG A 1 208 ? -27.094 -19.125 -7.336 1 98.75 208 ARG A O 1
ATOM 1552 N N . ALA A 1 209 ? -26.438 -17.016 -7.207 1 98.62 209 ALA A N 1
ATOM 1553 C CA . ALA A 1 209 ? -27.188 -16.625 -8.391 1 98.62 209 ALA A CA 1
ATOM 1554 C C . ALA A 1 209 ? -26.719 -17.391 -9.625 1 98.62 209 ALA A C 1
ATOM 1556 O O . ALA A 1 209 ? -27.531 -17.844 -10.438 1 98.62 209 ALA A O 1
ATOM 1557 N N . ALA A 1 210 ? -25.422 -17.469 -9.758 1 98.75 210 ALA A N 1
ATOM 1558 C CA . ALA A 1 210 ? -24.859 -18.188 -10.906 1 98.75 210 ALA A CA 1
ATOM 1559 C C . ALA A 1 210 ? -25.266 -19.656 -10.883 1 98.75 210 ALA A C 1
ATOM 1561 O O . ALA A 1 210 ? -25.562 -20.25 -11.922 1 98.75 210 ALA A O 1
ATOM 1562 N N . HIS A 1 211 ? -25.266 -20.266 -9.719 1 98.56 211 HIS A N 1
ATOM 1563 C CA . HIS A 1 211 ? -25.703 -21.641 -9.578 1 98.56 211 HIS A CA 1
ATOM 1564 C C . HIS A 1 211 ? -27.172 -21.797 -9.977 1 98.56 211 HIS A C 1
ATOM 1566 O O . HIS A 1 211 ? -27.516 -22.734 -10.703 1 98.56 211 HIS A O 1
ATOM 1572 N N . LEU A 1 212 ? -27.938 -20.891 -9.492 1 98.12 212 LEU A N 1
ATOM 1573 C CA . LEU A 1 212 ? -29.359 -20.922 -9.812 1 98.12 212 LEU A CA 1
ATOM 1574 C C . LEU A 1 212 ? -29.578 -20.812 -11.32 1 98.12 212 LEU A C 1
ATOM 1576 O O . LEU A 1 212 ? -30.375 -21.562 -11.891 1 98.12 212 LEU A O 1
ATOM 1580 N N . GLU A 1 213 ? -28.891 -19.922 -11.938 1 97.94 213 GLU A N 1
ATOM 1581 C CA . GLU A 1 213 ? -29.016 -19.703 -13.375 1 97.94 213 GLU A CA 1
ATOM 1582 C C . GLU A 1 213 ? -28.625 -20.953 -14.156 1 97.94 213 GLU A C 1
ATOM 1584 O O . GLU A 1 213 ? -29.219 -21.25 -15.203 1 97.94 213 GLU A O 1
ATOM 1589 N N . ALA A 1 214 ? -27.656 -21.672 -13.664 1 97.75 214 ALA A N 1
ATOM 1590 C CA . ALA A 1 214 ? -27.141 -22.844 -14.352 1 97.75 214 ALA A CA 1
ATOM 1591 C C . ALA A 1 214 ? -27.906 -24.094 -13.945 1 97.75 214 ALA A C 1
ATOM 1593 O O . ALA A 1 214 ? -27.625 -25.188 -14.445 1 97.75 214 ALA A O 1
ATOM 1594 N N . ALA A 1 215 ? -28.797 -23.984 -13.016 1 97.12 215 ALA A N 1
ATOM 1595 C CA . ALA A 1 215 ? -29.562 -25.094 -12.484 1 97.12 215 ALA A CA 1
ATOM 1596 C C . ALA A 1 215 ? -28.656 -26.141 -11.836 1 97.12 215 ALA A C 1
ATOM 1598 O O . ALA A 1 215 ? -28.828 -27.344 -12.047 1 97.12 215 ALA A O 1
ATOM 1599 N N . VAL A 1 216 ? -27.625 -25.703 -11.242 1 97.25 216 VAL A N 1
ATOM 1600 C CA . VAL A 1 216 ? -26.734 -26.516 -10.43 1 97.25 216 VAL A CA 1
ATOM 1601 C C . VAL A 1 216 ? -26.953 -26.203 -8.953 1 97.25 216 VAL A C 1
ATOM 1603 O O . VAL A 1 216 ? -27.062 -25.047 -8.555 1 97.25 216 VAL A O 1
ATOM 1606 N N . PRO A 1 217 ? -27.109 -27.172 -8.125 1 93.88 217 PRO A N 1
ATOM 1607 C CA . PRO A 1 217 ? -27.375 -26.906 -6.711 1 93.88 217 PRO A CA 1
ATOM 1608 C C . PRO A 1 217 ? -26.25 -26.172 -6.016 1 93.88 217 PRO A C 1
ATOM 1610 O O . PRO A 1 217 ? -25.078 -26.547 -6.16 1 93.88 217 PRO A O 1
ATOM 1613 N N . ALA A 1 218 ? -26.609 -25.109 -5.344 1 94.94 218 ALA A N 1
ATOM 1614 C CA . ALA A 1 218 ? -25.688 -24.375 -4.473 1 94.94 218 ALA A CA 1
ATOM 1615 C C . ALA A 1 218 ? -25.781 -24.875 -3.035 1 94.94 218 ALA A C 1
ATOM 1617 O O . ALA A 1 218 ? -26.406 -24.234 -2.188 1 94.94 218 ALA A O 1
ATOM 1618 N N . GLU A 1 219 ? -25.125 -25.922 -2.748 1 96.56 219 GLU A N 1
ATOM 1619 C CA . GLU A 1 219 ? -25.234 -26.562 -1.435 1 96.56 219 GLU A CA 1
ATOM 1620 C C . GLU A 1 219 ? -24.422 -25.797 -0.391 1 96.56 219 GLU A C 1
ATOM 1622 O O . GLU A 1 219 ? -23.312 -25.328 -0.672 1 96.56 219 GLU A O 1
ATOM 1627 N N . GLU A 1 220 ? -24.938 -25.75 0.768 1 96.94 220 GLU A N 1
ATOM 1628 C CA . GLU A 1 220 ? -24.297 -25 1.849 1 96.94 220 GLU A CA 1
ATOM 1629 C C . GLU A 1 220 ? -22.953 -25.625 2.238 1 96.94 220 GLU A C 1
ATOM 1631 O O . GLU A 1 220 ? -22.062 -24.938 2.725 1 96.94 220 GLU A O 1
ATOM 1636 N N . LEU A 1 221 ? -22.781 -26.891 2.008 1 97.75 221 LEU A N 1
ATOM 1637 C CA . LEU A 1 221 ? -21.531 -27.578 2.342 1 97.75 221 LEU A CA 1
ATOM 1638 C C . LEU A 1 221 ? -20.391 -27.062 1.471 1 97.75 221 LEU A C 1
ATOM 1640 O O . LEU A 1 221 ? -19.219 -27.297 1.786 1 97.75 221 LEU A O 1
ATOM 1644 N N . LEU A 1 222 ? -20.719 -26.375 0.354 1 98.56 222 LEU A N 1
ATOM 1645 C CA . LEU A 1 222 ? -19.719 -25.844 -0.562 1 98.56 222 LEU A CA 1
ATOM 1646 C C . LEU A 1 222 ? -19.297 -24.438 -0.158 1 98.56 222 LEU A C 1
ATOM 1648 O O . LEU A 1 222 ? -18.5 -23.797 -0.843 1 98.56 222 LEU A O 1
ATOM 1652 N N . VAL A 1 223 ? -19.812 -23.953 0.968 1 98.81 223 VAL A N 1
ATOM 1653 C CA . VAL A 1 223 ? -19.531 -22.594 1.407 1 98.81 223 VAL A CA 1
ATOM 1654 C C . VAL A 1 223 ? -18.672 -22.609 2.66 1 98.81 223 VAL A C 1
ATOM 1656 O O . VAL A 1 223 ? -18.984 -23.297 3.635 1 98.81 223 VAL A O 1
ATOM 1659 N N . GLU A 1 224 ? -17.547 -21.938 2.621 1 98.75 224 GLU A N 1
ATOM 1660 C CA . GLU A 1 224 ? -16.703 -21.734 3.797 1 98.75 224 GLU A CA 1
ATOM 1661 C C . GLU A 1 224 ? -16.312 -20.266 3.951 1 98.75 224 GLU A C 1
ATOM 1663 O O . GLU A 1 224 ? -15.953 -19.609 2.973 1 98.75 224 GLU A O 1
ATOM 1668 N N . ALA A 1 225 ? -16.438 -19.812 5.164 1 97.06 225 ALA A N 1
ATOM 1669 C CA . ALA A 1 225 ? -16.141 -18.406 5.422 1 97.06 225 ALA A CA 1
ATOM 1670 C C . ALA A 1 225 ? -14.633 -18.188 5.547 1 97.06 225 ALA A C 1
ATOM 1672 O O . ALA A 1 225 ? -13.93 -18.984 6.16 1 97.06 225 ALA A O 1
ATOM 1673 N N . GLY A 1 226 ? -14.141 -17.141 4.871 1 94.75 226 GLY A N 1
ATOM 1674 C CA . GLY A 1 226 ? -12.789 -16.625 5.059 1 94.75 226 GLY A CA 1
ATOM 1675 C C . GLY A 1 226 ? -12.758 -15.242 5.664 1 94.75 226 GLY A C 1
ATOM 1676 O O . GLY A 1 226 ? -13.766 -14.766 6.199 1 94.75 226 GLY A O 1
ATOM 1677 N N . ASP A 1 227 ? -11.508 -14.664 5.648 1 90.56 227 ASP A N 1
ATOM 1678 C CA . ASP A 1 227 ? -11.359 -13.375 6.328 1 90.56 227 ASP A CA 1
ATOM 1679 C C . ASP A 1 227 ? -10.508 -12.414 5.504 1 90.56 227 ASP A C 1
ATOM 1681 O O . ASP A 1 227 ? -9.859 -11.523 6.055 1 90.56 227 ASP A O 1
ATOM 1685 N N . PHE A 1 228 ? -10.383 -12.672 4.238 1 90.31 228 PHE A N 1
ATOM 1686 C CA . PHE A 1 228 ? -9.68 -11.852 3.25 1 90.31 228 PHE A CA 1
ATOM 1687 C C . PHE A 1 228 ? -8.172 -11.961 3.434 1 90.31 228 PHE A C 1
ATOM 1689 O O . PHE A 1 228 ? -7.41 -11.25 2.771 1 90.31 228 PHE A O 1
ATOM 1696 N N . THR A 1 229 ? -7.707 -12.859 4.316 1 88.62 229 THR A N 1
ATOM 1697 C CA . THR A 1 229 ? -6.273 -13.094 4.469 1 88.62 229 THR A CA 1
ATOM 1698 C C . THR A 1 229 ? -5.848 -14.352 3.719 1 88.62 229 THR A C 1
ATOM 1700 O O . THR A 1 229 ? -6.684 -15.203 3.398 1 88.62 229 THR A O 1
ATOM 1703 N N . GLU A 1 230 ? -4.605 -14.359 3.473 1 91.06 230 GLU A N 1
ATOM 1704 C CA . GLU A 1 230 ? -4.051 -15.547 2.84 1 91.06 230 GLU A CA 1
ATOM 1705 C C . GLU A 1 230 ? -4.246 -16.781 3.715 1 91.06 230 GLU A C 1
ATOM 1707 O O . GLU A 1 230 ? -4.672 -17.828 3.23 1 91.06 230 GLU A O 1
ATOM 1712 N N . GLU A 1 231 ? -3.953 -16.656 5 1 92.25 231 GLU A N 1
ATOM 1713 C CA . GLU A 1 231 ? -4.102 -17.766 5.949 1 92.25 231 GLU A CA 1
ATOM 1714 C C . GLU A 1 231 ? -5.555 -18.219 6.047 1 92.25 231 GLU A C 1
ATOM 1716 O O . GLU A 1 231 ? -5.832 -19.406 6.117 1 92.25 231 GLU A O 1
ATOM 1721 N N . GLY A 1 232 ? -6.406 -17.266 6.07 1 94.25 232 GLY A N 1
ATOM 1722 C CA . GLY A 1 232 ? -7.82 -17.594 6.086 1 94.25 232 GLY A CA 1
ATOM 1723 C C . GLY A 1 232 ? -8.273 -18.344 4.855 1 94.25 232 GLY A C 1
ATOM 1724 O O . GLY A 1 232 ? -9.094 -19.266 4.949 1 94.25 232 GLY A O 1
ATOM 1725 N N . GLY A 1 233 ? -7.738 -18 3.695 1 96.69 233 GLY A N 1
ATOM 1726 C CA . GLY A 1 233 ? -8.023 -18.719 2.465 1 96.69 233 GLY A CA 1
ATOM 1727 C C . GLY A 1 233 ? -7.52 -20.156 2.477 1 96.69 233 GLY A C 1
ATOM 1728 O O . GLY A 1 233 ? -8.227 -21.062 2.051 1 96.69 233 GLY A O 1
ATOM 1729 N N . ALA A 1 234 ? -6.34 -20.312 3.02 1 97.25 234 ALA A N 1
ATOM 1730 C CA . ALA A 1 234 ? -5.758 -21.656 3.107 1 97.25 234 ALA A CA 1
ATOM 1731 C C . ALA A 1 234 ? -6.566 -22.547 4.047 1 97.25 234 ALA A C 1
ATOM 1733 O O . ALA A 1 234 ? -6.875 -23.688 3.713 1 97.25 234 ALA A O 1
ATOM 1734 N N . SER A 1 235 ? -6.875 -21.984 5.184 1 98.19 235 SER A N 1
ATOM 1735 C CA . SER A 1 235 ? -7.656 -22.734 6.168 1 98.19 235 SER A CA 1
ATOM 1736 C C . SER A 1 235 ? -9.023 -23.109 5.613 1 98.19 235 SER A C 1
ATOM 1738 O O . SER A 1 235 ? -9.469 -24.25 5.777 1 98.19 235 SER A O 1
ATOM 1740 N N . ALA A 1 236 ? -9.648 -22.188 4.965 1 98.69 236 ALA A N 1
ATOM 1741 C CA . ALA A 1 236 ? -10.961 -22.438 4.387 1 98.69 236 ALA A CA 1
ATOM 1742 C C . ALA A 1 236 ? -10.891 -23.516 3.307 1 98.69 236 ALA A C 1
ATOM 1744 O O . ALA A 1 236 ? -11.758 -24.391 3.23 1 98.69 236 ALA A O 1
ATOM 1745 N N . MET A 1 237 ? -9.906 -23.453 2.48 1 98.81 237 MET A N 1
ATOM 1746 C CA . MET A 1 237 ? -9.734 -24.438 1.421 1 98.81 237 MET A CA 1
ATOM 1747 C C . MET A 1 237 ? -9.531 -25.828 2.006 1 98.81 237 MET A C 1
ATOM 1749 O O . MET A 1 237 ? -10.078 -26.812 1.49 1 98.81 237 MET A O 1
ATOM 1753 N N . ARG A 1 238 ? -8.766 -25.859 3.051 1 98.75 238 ARG A N 1
ATOM 1754 C CA . ARG A 1 238 ? -8.539 -27.141 3.73 1 98.75 238 ARG A CA 1
ATOM 1755 C C . ARG A 1 238 ? -9.844 -27.734 4.23 1 98.75 238 ARG A C 1
ATOM 1757 O O . ARG A 1 238 ? -10.117 -28.922 4.008 1 98.75 238 ARG A O 1
ATOM 1764 N N . LEU A 1 239 ? -10.633 -26.969 4.887 1 98.75 239 LEU A N 1
ATOM 1765 C CA . LEU A 1 239 ? -11.914 -27.422 5.434 1 98.75 239 LEU A CA 1
ATOM 1766 C C . LEU A 1 239 ? -12.859 -27.859 4.32 1 98.75 239 LEU A C 1
ATOM 1768 O O . LEU A 1 239 ? -13.562 -28.859 4.461 1 98.75 239 LEU A O 1
ATOM 1772 N N . LEU A 1 240 ? -12.859 -27.141 3.221 1 98.81 240 LEU A N 1
ATOM 1773 C CA . LEU A 1 240 ? -13.703 -27.5 2.078 1 98.81 240 LEU A CA 1
ATOM 1774 C C . LEU A 1 240 ? -13.297 -28.844 1.503 1 98.81 240 LEU A C 1
ATOM 1776 O O . LEU A 1 240 ? -14.156 -29.688 1.212 1 98.81 240 LEU A O 1
ATOM 1780 N N . LEU A 1 241 ? -12.023 -29.047 1.368 1 98.56 241 LEU A N 1
ATOM 1781 C CA . LEU A 1 241 ? -11.539 -30.297 0.797 1 98.56 241 LEU A CA 1
ATOM 1782 C C . LEU A 1 241 ? -11.875 -31.469 1.705 1 98.56 241 LEU A C 1
ATOM 1784 O O . LEU A 1 241 ? -12.133 -32.562 1.226 1 98.56 241 LEU A O 1
ATOM 1788 N N . GLU A 1 242 ? -11.852 -31.219 2.996 1 98.19 242 GLU A N 1
ATOM 1789 C CA . GLU A 1 242 ? -12.219 -32.25 3.955 1 98.19 242 GLU A CA 1
ATOM 1790 C C . GLU A 1 242 ? -13.711 -32.562 3.861 1 98.19 242 GLU A C 1
ATOM 1792 O O . GLU A 1 242 ? -14.094 -33.75 3.924 1 98.19 242 GLU A O 1
ATOM 1797 N N . ARG A 1 243 ? -14.484 -31.594 3.697 1 98.12 243 ARG A N 1
ATOM 1798 C CA . ARG A 1 243 ? -15.938 -31.719 3.691 1 98.12 243 ARG A CA 1
ATOM 1799 C C . ARG A 1 243 ? -16.438 -32.219 2.34 1 98.12 243 ARG A C 1
ATOM 1801 O O . ARG A 1 243 ? -17.391 -33 2.271 1 98.12 243 ARG A O 1
ATOM 1808 N N . VAL A 1 244 ? -15.828 -31.75 1.228 1 98.19 244 VAL A N 1
ATOM 1809 C CA . VAL A 1 244 ? -16.219 -32.094 -0.138 1 98.19 244 VAL A CA 1
ATOM 1810 C C . VAL A 1 244 ? -14.969 -32.438 -0.958 1 98.19 244 VAL A C 1
ATOM 1812 O O . VAL A 1 244 ? -14.562 -31.656 -1.832 1 98.19 244 VAL A O 1
ATOM 1815 N N . PRO A 1 245 ? -14.461 -33.594 -0.807 1 97.69 245 PRO A N 1
ATOM 1816 C CA . PRO A 1 245 ? -13.195 -33.969 -1.444 1 97.69 245 PRO A CA 1
ATOM 1817 C C . PRO A 1 245 ? -13.266 -33.938 -2.969 1 97.69 245 PRO A C 1
ATOM 1819 O O . PRO A 1 245 ? -12.234 -33.844 -3.639 1 97.69 245 PRO A O 1
ATOM 1822 N N . ASP A 1 246 ? -14.461 -33.969 -3.508 1 97.44 246 ASP A N 1
ATOM 1823 C CA . ASP A 1 246 ? -14.602 -34.062 -4.957 1 97.44 246 ASP A CA 1
ATOM 1824 C C . ASP A 1 246 ? -14.953 -32.688 -5.551 1 97.44 246 ASP A C 1
ATOM 1826 O O . ASP A 1 246 ? -15.367 -32.594 -6.711 1 97.44 246 ASP A O 1
ATOM 1830 N N . LEU A 1 247 ? -14.773 -31.609 -4.738 1 98.19 247 LEU A N 1
ATOM 1831 C CA . LEU A 1 247 ? -14.984 -30.297 -5.34 1 98.19 247 LEU A CA 1
ATOM 1832 C C . LEU A 1 247 ? -14.016 -30.062 -6.496 1 98.19 247 LEU A C 1
ATOM 1834 O O . LEU A 1 247 ? -12.852 -30.469 -6.434 1 98.19 247 LEU A O 1
ATOM 1838 N N . ASP A 1 248 ? -14.5 -29.469 -7.527 1 98.62 248 ASP A N 1
ATOM 1839 C CA . ASP A 1 248 ? -13.672 -29.375 -8.727 1 98.62 248 ASP A CA 1
ATOM 1840 C C . ASP A 1 248 ? -13.406 -27.922 -9.102 1 98.62 248 ASP A C 1
ATOM 1842 O O . ASP A 1 248 ? -12.719 -27.641 -10.094 1 98.62 248 ASP A O 1
ATOM 1846 N N . ALA A 1 249 ? -13.938 -26.969 -8.312 1 98.88 249 ALA A N 1
ATOM 1847 C CA . ALA A 1 249 ? -13.625 -25.547 -8.484 1 98.88 249 ALA A CA 1
ATOM 1848 C C . ALA A 1 249 ? -13.875 -24.766 -7.195 1 98.88 249 ALA A C 1
ATOM 1850 O O . ALA A 1 249 ? -14.656 -25.203 -6.344 1 98.88 249 ALA A O 1
ATOM 1851 N N . VAL A 1 250 ? -13.211 -23.641 -7.062 1 98.94 250 VAL A N 1
ATOM 1852 C CA . VAL A 1 250 ? -13.438 -22.766 -5.922 1 98.94 250 VAL A CA 1
ATOM 1853 C C . VAL A 1 250 ? -13.367 -21.312 -6.367 1 98.94 250 VAL A C 1
ATOM 1855 O O . VAL A 1 250 ? -12.492 -20.938 -7.152 1 98.94 250 VAL A O 1
ATOM 1858 N N . PHE A 1 251 ? -14.367 -20.578 -6.012 1 98.94 251 PHE A N 1
ATOM 1859 C CA . PHE A 1 251 ? -14.367 -19.125 -6.094 1 98.94 251 PHE A CA 1
ATOM 1860 C C . PHE A 1 251 ? -14.023 -18.5 -4.746 1 98.94 251 PHE A C 1
ATOM 1862 O O . PHE A 1 251 ? -14.805 -18.594 -3.799 1 98.94 251 PHE A O 1
ATOM 1869 N N . ALA A 1 252 ? -12.82 -17.906 -4.676 1 98.81 252 ALA A N 1
ATOM 1870 C CA . ALA A 1 252 ? -12.445 -17.172 -3.473 1 98.81 252 ALA A CA 1
ATOM 1871 C C . ALA A 1 252 ? -12.805 -15.703 -3.594 1 98.81 252 ALA A C 1
ATOM 1873 O O . ALA A 1 252 ? -12.5 -15.062 -4.602 1 98.81 252 ALA A O 1
ATOM 1874 N N . ALA A 1 253 ? -13.32 -15.141 -2.586 1 97.69 253 ALA A N 1
ATOM 1875 C CA . ALA A 1 253 ? -13.875 -13.789 -2.602 1 97.69 253 ALA A CA 1
ATOM 1876 C C . ALA A 1 253 ? -12.773 -12.742 -2.686 1 97.69 253 ALA A C 1
ATOM 1878 O O . ALA A 1 253 ? -13.055 -11.539 -2.777 1 97.69 253 ALA A O 1
ATOM 1879 N N . SER A 1 254 ? -11.547 -13.094 -2.668 1 94.75 254 SER A N 1
ATOM 1880 C CA . SER A 1 254 ? -10.422 -12.195 -2.885 1 94.75 254 SER A CA 1
ATOM 1881 C C . SER A 1 254 ? -9.211 -12.938 -3.43 1 94.75 254 SER A C 1
ATOM 1883 O O . SER A 1 254 ? -9.07 -14.148 -3.223 1 94.75 254 SER A O 1
ATOM 1885 N N . ASP A 1 255 ? -8.336 -12.211 -4.082 1 94.19 255 ASP A N 1
ATOM 1886 C CA . ASP A 1 255 ? -7.133 -12.82 -4.641 1 94.19 255 ASP A CA 1
ATOM 1887 C C . ASP A 1 255 ? -6.234 -13.375 -3.535 1 94.19 255 ASP A C 1
ATOM 1889 O O . ASP A 1 255 ? -5.617 -14.43 -3.703 1 94.19 255 ASP A O 1
ATOM 1893 N N . LEU A 1 256 ? -6.164 -12.68 -2.408 1 91.44 256 LEU A N 1
ATOM 1894 C CA . LEU A 1 256 ? -5.309 -13.148 -1.322 1 91.44 256 LEU A CA 1
ATOM 1895 C C . LEU A 1 256 ? -5.797 -14.492 -0.787 1 91.44 256 LEU A C 1
ATOM 1897 O O . LEU A 1 256 ? -4.996 -15.391 -0.522 1 91.44 256 LEU A O 1
ATOM 1901 N N . MET A 1 257 ? -7.051 -14.609 -0.626 1 95.19 257 MET A N 1
ATOM 1902 C CA . MET A 1 257 ? -7.602 -15.891 -0.183 1 95.19 257 MET A CA 1
ATOM 1903 C C . MET A 1 257 ? -7.426 -16.953 -1.257 1 95.19 257 MET A C 1
ATOM 1905 O O . MET A 1 257 ? -7.199 -18.125 -0.943 1 95.19 257 MET A O 1
ATOM 1909 N N . ALA A 1 258 ? -7.551 -16.547 -2.523 1 97.5 258 ALA A N 1
ATOM 1910 C CA . ALA A 1 258 ? -7.305 -17.484 -3.617 1 97.5 258 ALA A CA 1
ATOM 1911 C C . ALA A 1 258 ? -5.867 -18 -3.588 1 97.5 258 ALA A C 1
ATOM 1913 O O . ALA A 1 258 ? -5.617 -19.172 -3.85 1 97.5 258 ALA A O 1
ATOM 1914 N N . VAL A 1 259 ? -4.977 -17.094 -3.273 1 94.88 259 VAL A N 1
ATOM 1915 C CA . VAL A 1 259 ? -3.572 -17.484 -3.154 1 94.88 259 VAL A CA 1
ATOM 1916 C C . VAL A 1 259 ? -3.414 -18.516 -2.041 1 94.88 259 VAL A C 1
ATOM 1918 O O . VAL A 1 259 ? -2.688 -19.5 -2.199 1 94.88 259 VAL A O 1
ATOM 1921 N N . GLY A 1 260 ? -4.059 -18.266 -0.918 1 95.31 260 GLY A N 1
ATOM 1922 C CA . GLY A 1 260 ? -4.066 -19.25 0.15 1 95.31 260 GLY A CA 1
ATOM 1923 C C . GLY A 1 260 ? -4.637 -20.594 -0.281 1 95.31 260 GLY A C 1
ATOM 1924 O O . GLY A 1 260 ? -4.102 -21.641 0.072 1 95.31 260 GLY A O 1
ATOM 1925 N N . ALA A 1 261 ? -5.699 -20.547 -1.042 1 98.44 261 ALA A N 1
ATOM 1926 C CA . ALA A 1 261 ? -6.324 -21.75 -1.563 1 98.44 261 ALA A CA 1
ATOM 1927 C C . ALA A 1 261 ? -5.367 -22.516 -2.477 1 98.44 261 ALA A C 1
ATOM 1929 O O . ALA A 1 261 ? -5.25 -23.734 -2.379 1 98.44 261 ALA A O 1
ATOM 1930 N N . LEU A 1 262 ? -4.707 -21.812 -3.363 1 97.19 262 LEU A N 1
ATOM 1931 C CA . LEU A 1 262 ? -3.727 -22.422 -4.254 1 97.19 262 LEU A CA 1
ATOM 1932 C C . LEU A 1 262 ? -2.639 -23.141 -3.459 1 97.19 262 LEU A C 1
ATOM 1934 O O . LEU A 1 262 ? -2.238 -24.25 -3.805 1 97.19 262 LEU A O 1
ATOM 1938 N N . ALA A 1 263 ? -2.195 -22.484 -2.441 1 94.44 263 ALA A N 1
ATOM 1939 C CA . ALA A 1 263 ? -1.149 -23.078 -1.607 1 94.44 263 ALA A CA 1
ATOM 1940 C C . ALA A 1 263 ? -1.626 -24.375 -0.962 1 94.44 263 ALA A C 1
ATOM 1942 O O . ALA A 1 263 ? -0.89 -25.359 -0.93 1 94.44 263 ALA A O 1
ATOM 1943 N N . GLU A 1 264 ? -2.799 -24.328 -0.445 1 97.69 264 GLU A N 1
ATOM 1944 C CA . GLU A 1 264 ? -3.361 -25.516 0.191 1 97.69 264 GLU A CA 1
ATOM 1945 C C . GLU A 1 264 ? -3.553 -26.641 -0.819 1 97.69 264 GLU A C 1
ATOM 1947 O O . GLU A 1 264 ? -3.279 -27.797 -0.517 1 97.69 264 GLU A O 1
ATOM 1952 N N . LEU A 1 265 ? -4.016 -26.344 -2.004 1 98.12 265 LEU A N 1
ATOM 1953 C CA . LEU A 1 265 ? -4.188 -27.328 -3.055 1 98.12 265 LEU A CA 1
ATOM 1954 C C . LEU A 1 265 ? -2.848 -27.969 -3.432 1 98.12 265 LEU A C 1
ATOM 1956 O O . LEU A 1 265 ? -2.76 -29.172 -3.617 1 98.12 265 LEU A O 1
ATOM 1960 N N . ARG A 1 266 ? -1.895 -27.125 -3.545 1 94.31 266 ARG A N 1
ATOM 1961 C CA . ARG A 1 266 ? -0.554 -27.625 -3.828 1 94.31 266 ARG A CA 1
ATOM 1962 C C . ARG A 1 266 ? -0.084 -28.578 -2.732 1 94.31 266 ARG A C 1
ATOM 1964 O O . ARG A 1 266 ? 0.458 -29.641 -3.023 1 94.31 266 ARG A O 1
ATOM 1971 N N . ARG A 1 267 ? -0.299 -28.203 -1.529 1 94.62 267 ARG A N 1
ATOM 1972 C CA . ARG A 1 267 ? 0.089 -29.016 -0.383 1 94.62 267 ARG A CA 1
ATOM 1973 C C . ARG A 1 267 ? -0.575 -30.391 -0.438 1 94.62 267 ARG A C 1
ATOM 1975 O O . ARG A 1 267 ? 0.036 -31.391 -0.072 1 94.62 267 ARG A O 1
ATOM 1982 N N . GLN A 1 268 ? -1.735 -30.406 -0.972 1 97.19 268 GLN A N 1
ATOM 1983 C CA . GLN A 1 268 ? -2.506 -31.641 -1.035 1 97.19 268 GLN A CA 1
ATOM 1984 C C . GLN A 1 268 ? -2.334 -32.312 -2.389 1 97.19 268 GLN A C 1
ATOM 1986 O O . GLN A 1 268 ? -3.059 -33.281 -2.707 1 97.19 268 GLN A O 1
ATOM 1991 N N . LYS A 1 269 ? -1.501 -31.781 -3.211 1 96.69 269 LYS A N 1
ATOM 1992 C CA . LYS A 1 269 ? -1.118 -32.344 -4.5 1 96.69 269 LYS A CA 1
ATOM 1993 C C . LYS A 1 269 ? -2.307 -32.406 -5.453 1 96.69 269 LYS A C 1
ATOM 1995 O O . LYS A 1 269 ? -2.49 -33.375 -6.176 1 96.69 269 LYS A O 1
ATOM 2000 N N . ARG A 1 270 ? -3.168 -31.422 -5.344 1 97.88 270 ARG A N 1
ATOM 2001 C CA . ARG A 1 270 ? -4.25 -31.234 -6.301 1 97.88 270 ARG A CA 1
ATOM 2002 C C . ARG A 1 270 ? -3.834 -30.297 -7.426 1 97.88 270 ARG A C 1
ATOM 2004 O O . ARG A 1 270 ? -3.354 -29.188 -7.168 1 97.88 270 ARG A O 1
ATOM 2011 N N . GLN A 1 271 ? -4.055 -30.688 -8.609 1 97.56 271 GLN A N 1
ATOM 2012 C CA . GLN A 1 271 ? -3.637 -29.906 -9.766 1 97.56 271 GLN A CA 1
ATOM 2013 C C . GLN A 1 271 ? -4.629 -28.781 -10.047 1 97.56 271 GLN A C 1
ATOM 2015 O O . GLN A 1 271 ? -5.844 -28.984 -10 1 97.56 271 GLN A O 1
ATOM 2020 N N . VAL A 1 272 ? -4.16 -27.625 -10.281 1 98.06 272 VAL A N 1
ATOM 2021 C CA . VAL A 1 272 ? -4.945 -26.469 -10.719 1 98.06 272 VAL A CA 1
ATOM 2022 C C . VAL A 1 272 ? -4.586 -26.109 -12.156 1 98.06 272 VAL A C 1
ATOM 2024 O O . VAL A 1 272 ? -3.416 -25.891 -12.477 1 98.06 272 VAL A O 1
ATOM 2027 N N . PRO A 1 273 ? -5.523 -26.078 -13.055 1 97.94 273 PRO A N 1
ATOM 2028 C CA . PRO A 1 273 ? -6.965 -26.219 -12.852 1 97.94 273 PRO A CA 1
ATOM 2029 C C . PRO A 1 273 ? -7.441 -27.672 -13.023 1 97.94 273 PRO A C 1
ATOM 2031 O O . PRO A 1 273 ? -8.648 -27.922 -13 1 97.94 273 PRO A O 1
ATOM 2034 N N . GLY A 1 274 ? -6.59 -28.562 -13.281 1 98.19 274 GLY A N 1
ATOM 2035 C CA . GLY A 1 274 ? -6.965 -29.922 -13.648 1 98.19 274 GLY A CA 1
ATOM 2036 C C . GLY A 1 274 ? -7.926 -30.562 -12.664 1 98.19 274 GLY A C 1
ATOM 2037 O O . GLY A 1 274 ? -9 -31.031 -13.047 1 98.19 274 GLY A O 1
ATOM 2038 N N . ASP A 1 275 ? -7.594 -30.609 -11.43 1 98.38 275 ASP A N 1
ATOM 2039 C CA . ASP A 1 275 ? -8.445 -31.188 -10.391 1 98.38 275 ASP A CA 1
ATOM 2040 C C . ASP A 1 275 ? -9.422 -30.141 -9.852 1 98.38 275 ASP A C 1
ATOM 2042 O O . ASP A 1 275 ? -10.609 -30.422 -9.672 1 98.38 275 ASP A O 1
ATOM 2046 N N . VAL A 1 276 ? -8.875 -28.969 -9.547 1 98.81 276 VAL A N 1
ATOM 2047 C CA . VAL A 1 276 ? -9.672 -27.891 -8.961 1 98.81 276 VAL A CA 1
ATOM 2048 C C . VAL A 1 276 ? -9.344 -26.562 -9.648 1 98.81 276 VAL A C 1
ATOM 2050 O O . VAL A 1 276 ? -8.219 -26.078 -9.57 1 98.81 276 VAL A O 1
ATOM 2053 N N . ALA A 1 277 ? -10.312 -25.969 -10.336 1 98.88 277 ALA A N 1
ATOM 2054 C CA . ALA A 1 277 ? -10.148 -24.625 -10.867 1 98.88 277 ALA A CA 1
ATOM 2055 C C . ALA A 1 277 ? -10.297 -23.578 -9.766 1 98.88 277 ALA A C 1
ATOM 2057 O O . ALA A 1 277 ? -11.086 -23.766 -8.836 1 98.88 277 ALA A O 1
ATOM 2058 N N . VAL A 1 278 ? -9.516 -22.5 -9.844 1 98.88 278 VAL A N 1
ATOM 2059 C CA . VAL A 1 278 ? -9.523 -21.469 -8.812 1 98.88 278 VAL A CA 1
ATOM 2060 C C . VAL A 1 278 ? -9.734 -20.094 -9.445 1 98.88 278 VAL A C 1
ATOM 2062 O O . VAL A 1 278 ? -9.07 -19.75 -10.422 1 98.88 278 VAL A O 1
ATOM 2065 N N . VAL A 1 279 ? -10.688 -19.359 -8.977 1 98.88 279 VAL A N 1
ATOM 2066 C CA . VAL A 1 279 ? -10.938 -17.984 -9.398 1 98.88 279 VAL A CA 1
ATOM 2067 C C . VAL A 1 279 ? -10.922 -17.062 -8.18 1 98.88 279 VAL A C 1
ATOM 2069 O O . VAL A 1 279 ? -11.453 -17.406 -7.121 1 98.88 279 VAL A O 1
ATOM 2072 N N . GLY A 1 280 ? -10.25 -15.953 -8.336 1 98.38 280 GLY A N 1
ATOM 2073 C CA . GLY A 1 280 ? -10.219 -14.961 -7.273 1 98.38 280 GLY A CA 1
ATOM 2074 C C . GLY A 1 280 ? -11.039 -13.719 -7.59 1 98.38 280 GLY A C 1
ATOM 2075 O O . GLY A 1 280 ? -11.961 -13.773 -8.406 1 98.38 280 GLY A O 1
ATOM 2076 N N . PHE A 1 281 ? -10.789 -12.633 -6.895 1 97.31 281 PHE A N 1
ATOM 2077 C CA . PHE A 1 281 ? -11.484 -11.359 -7.035 1 97.31 281 PHE A CA 1
ATOM 2078 C C . PHE A 1 281 ? -10.578 -10.195 -6.664 1 97.31 281 PHE A C 1
ATOM 2080 O O . PHE A 1 281 ? -9.914 -10.219 -5.625 1 97.31 281 PHE A O 1
ATOM 2087 N N . GLU A 1 282 ? -10.539 -9.156 -7.512 1 92.19 282 GLU A N 1
ATOM 2088 C CA . GLU A 1 282 ? -9.812 -7.91 -7.297 1 92.19 282 GLU A CA 1
ATOM 2089 C C . GLU A 1 282 ? -8.828 -7.641 -8.43 1 92.19 282 GLU A C 1
ATOM 2091 O O . GLU A 1 282 ? -8.672 -6.5 -8.867 1 92.19 282 GLU A O 1
ATOM 2096 N N . ASP A 1 283 ? -8.18 -8.719 -8.914 1 93.75 283 ASP A N 1
ATOM 2097 C CA . ASP A 1 283 ? -7.105 -8.68 -9.906 1 93.75 283 ASP A CA 1
ATOM 2098 C C . ASP A 1 283 ? -5.887 -7.945 -9.352 1 93.75 283 ASP A C 1
ATOM 2100 O O . ASP A 1 283 ? -5.391 -7 -9.977 1 93.75 283 ASP A O 1
ATOM 2104 N N . SER A 1 284 ? -5.504 -8.406 -8.18 1 87 284 SER A N 1
ATOM 2105 C CA . SER A 1 284 ? -4.297 -7.863 -7.559 1 87 284 SER A CA 1
ATOM 2106 C C . SER A 1 284 ? -3.047 -8.273 -8.328 1 87 284 SER A C 1
ATOM 2108 O O . SER A 1 284 ? -3.109 -9.125 -9.219 1 87 284 SER A O 1
ATOM 2110 N N . VAL A 1 285 ? -1.937 -7.641 -8.008 1 81.81 285 VAL A N 1
ATOM 2111 C CA . VAL A 1 285 ? -0.669 -7.926 -8.672 1 81.81 285 VAL A CA 1
ATOM 2112 C C . VAL A 1 285 ? -0.309 -9.398 -8.484 1 81.81 285 VAL A C 1
ATOM 2114 O O . VAL A 1 285 ? 0.288 -10.016 -9.375 1 81.81 285 VAL A O 1
ATOM 2117 N N . LEU A 1 286 ? -0.784 -10.016 -7.465 1 87.19 286 LEU A N 1
ATOM 2118 C CA . LEU A 1 286 ? -0.494 -11.414 -7.168 1 87.19 286 LEU A CA 1
ATOM 2119 C C . LEU A 1 286 ? -1.074 -12.328 -8.242 1 87.19 286 LEU A C 1
ATOM 2121 O O . LEU A 1 286 ? -0.496 -13.375 -8.547 1 87.19 286 LEU A O 1
ATOM 2125 N N . ALA A 1 287 ? -2.172 -11.945 -8.766 1 91.5 287 ALA A N 1
ATOM 2126 C CA . ALA A 1 287 ? -2.926 -12.797 -9.68 1 91.5 287 ALA A CA 1
ATOM 2127 C C . ALA A 1 287 ? -2.086 -13.18 -10.898 1 91.5 287 ALA A C 1
ATOM 2129 O O . ALA A 1 287 ? -2.162 -14.312 -11.383 1 91.5 287 ALA A O 1
ATOM 2130 N N . ARG A 1 288 ? -1.233 -12.312 -11.289 1 88.75 288 ARG A N 1
ATOM 2131 C CA . ARG A 1 288 ? -0.443 -12.531 -12.5 1 88.75 288 ARG A CA 1
ATOM 2132 C C . ARG A 1 288 ? 0.758 -13.43 -12.203 1 88.75 288 ARG A C 1
ATOM 2134 O O . ARG A 1 288 ? 1.352 -14 -13.125 1 88.75 288 ARG A O 1
ATOM 2141 N N . HIS A 1 289 ? 1.032 -13.609 -10.93 1 85.62 289 HIS A N 1
ATOM 2142 C CA . HIS A 1 289 ? 2.336 -14.195 -10.648 1 85.62 289 HIS A CA 1
ATOM 2143 C C . HIS A 1 289 ? 2.199 -15.492 -9.852 1 85.62 289 HIS A C 1
ATOM 2145 O O . HIS A 1 289 ? 3.199 -16.141 -9.539 1 85.62 289 HIS A O 1
ATOM 2151 N N . THR A 1 290 ? 0.997 -15.82 -9.578 1 90.44 290 THR A N 1
ATOM 2152 C CA . THR A 1 290 ? 0.778 -17.109 -8.945 1 90.44 290 THR A CA 1
ATOM 2153 C C . THR A 1 290 ? 1.072 -18.25 -9.93 1 90.44 290 THR A C 1
ATOM 2155 O O . THR A 1 290 ? 1.277 -18.016 -11.117 1 90.44 290 THR A O 1
ATOM 2158 N N . ASN A 1 291 ? 1.279 -19.422 -9.352 1 86.94 291 ASN A N 1
ATOM 2159 C CA . ASN A 1 291 ? 1.421 -20.625 -10.164 1 86.94 291 ASN A CA 1
ATOM 2160 C C . ASN A 1 291 ? 0.252 -21.578 -9.953 1 86.94 291 ASN A C 1
ATOM 2162 O O . ASN A 1 291 ? 0.171 -22.25 -8.922 1 86.94 291 ASN A O 1
ATOM 2166 N N . PRO A 1 292 ? -0.615 -21.766 -11.008 1 92.69 292 PRO A N 1
ATOM 2167 C CA . PRO A 1 292 ? -0.729 -21.016 -12.258 1 92.69 292 PRO A CA 1
ATOM 2168 C C . PRO A 1 292 ? -1.218 -19.578 -12.055 1 92.69 292 PRO A C 1
ATOM 2170 O O . PRO A 1 292 ? -1.732 -19.25 -10.984 1 92.69 292 PRO A O 1
ATOM 2173 N N . PRO A 1 293 ? -1.04 -18.719 -13.109 1 94 293 PRO A N 1
ATOM 2174 C CA . PRO A 1 293 ? -1.65 -17.375 -13.047 1 94 293 PRO A CA 1
ATOM 2175 C C . PRO A 1 293 ? -3.154 -17.438 -12.789 1 94 293 PRO A C 1
ATOM 2177 O O . PRO A 1 293 ? -3.857 -18.266 -13.375 1 94 293 PRO A O 1
ATOM 2180 N N . LEU A 1 294 ? -3.592 -16.547 -11.953 1 97.12 294 LEU A N 1
ATOM 2181 C CA . LEU A 1 294 ? -4.902 -16.672 -11.32 1 97.12 294 LEU A CA 1
ATOM 2182 C C . LEU A 1 294 ? -5.973 -15.977 -12.156 1 97.12 294 LEU A C 1
ATOM 2184 O O . LEU A 1 294 ? -5.852 -14.781 -12.453 1 97.12 294 LEU A O 1
ATOM 2188 N N . THR A 1 295 ? -7.008 -16.734 -12.594 1 98.75 295 THR A N 1
ATOM 2189 C CA . THR A 1 295 ? -8.242 -16.109 -13.055 1 98.75 295 THR A CA 1
ATOM 2190 C C . THR A 1 295 ? -8.914 -15.328 -11.93 1 98.75 295 THR A C 1
ATOM 2192 O O . THR A 1 295 ? -8.984 -15.805 -10.797 1 98.75 295 THR A O 1
ATOM 2195 N N . THR A 1 296 ? -9.32 -14.094 -12.203 1 98.44 296 THR A N 1
ATOM 2196 C CA . THR A 1 296 ? -9.852 -13.25 -11.141 1 98.44 296 THR A CA 1
ATOM 2197 C C . THR A 1 296 ? -10.828 -12.227 -11.703 1 98.44 296 THR A C 1
ATOM 2199 O O . THR A 1 296 ? -10.953 -12.078 -12.922 1 98.44 296 THR A O 1
ATOM 2202 N N . VAL A 1 297 ? -11.609 -11.656 -10.859 1 98.69 297 VAL A N 1
ATOM 2203 C CA . VAL A 1 297 ? -12.492 -10.547 -11.219 1 98.69 297 VAL A CA 1
ATOM 2204 C C . VAL A 1 297 ? -11.797 -9.227 -10.93 1 98.69 297 VAL A C 1
ATOM 2206 O O . VAL A 1 297 ? -11.344 -8.984 -9.805 1 98.69 297 VAL A O 1
ATOM 2209 N N . ARG A 1 298 ? -11.695 -8.43 -11.945 1 97.5 298 ARG A N 1
ATOM 2210 C CA . ARG A 1 298 ? -11.07 -7.121 -11.789 1 97.5 298 ARG A CA 1
ATOM 2211 C C . ARG A 1 298 ? -12.078 -6.082 -11.312 1 97.5 298 ARG A C 1
ATOM 2213 O O . ARG A 1 298 ? -13.133 -5.906 -11.922 1 97.5 298 ARG A O 1
ATOM 2220 N N . GLN A 1 299 ? -11.883 -5.512 -10.188 1 95.12 299 GLN A N 1
ATOM 2221 C CA . GLN A 1 299 ? -12.602 -4.305 -9.805 1 95.12 299 GLN A CA 1
ATOM 2222 C C . GLN A 1 299 ? -11.711 -3.07 -9.914 1 95.12 299 GLN A C 1
ATOM 2224 O O . GLN A 1 299 ? -10.508 -3.145 -9.664 1 95.12 299 GLN A O 1
ATOM 2229 N N . PRO A 1 300 ? -12.203 -1.974 -10.344 1 94.81 300 PRO A N 1
ATOM 2230 C CA . PRO A 1 300 ? -11.414 -0.759 -10.562 1 94.81 300 PRO A CA 1
ATOM 2231 C C . PRO A 1 300 ? -11.148 0.012 -9.273 1 94.81 300 PRO A C 1
ATOM 2233 O O . PRO A 1 300 ? -11.703 1.092 -9.062 1 94.81 300 PRO A O 1
ATOM 2236 N N . VAL A 1 301 ? -10.195 -0.43 -8.469 1 91.44 301 VAL A N 1
ATOM 2237 C CA . VAL A 1 301 ? -9.984 0.052 -7.109 1 91.44 301 VAL A CA 1
ATOM 2238 C C . VAL A 1 301 ? -9.484 1.493 -7.145 1 91.44 301 VAL A C 1
ATOM 2240 O O . VAL A 1 301 ? -9.914 2.328 -6.348 1 91.44 301 VAL A O 1
ATOM 2243 N N . GLU A 1 302 ? -8.516 1.773 -8.016 1 91.31 302 GLU A N 1
ATOM 2244 C CA . GLU A 1 302 ? -8.023 3.143 -8.125 1 91.31 302 GLU A CA 1
ATOM 2245 C C . GLU A 1 302 ? -9.141 4.109 -8.5 1 91.31 302 GLU A C 1
ATOM 2247 O O . GLU A 1 302 ? -9.25 5.195 -7.926 1 91.31 302 GLU A O 1
ATOM 2252 N N . GLU A 1 303 ? -9.93 3.654 -9.445 1 95.81 303 GLU A N 1
ATOM 2253 C CA . GLU A 1 303 ? -11.07 4.477 -9.844 1 95.81 303 GLU A CA 1
ATOM 2254 C C . GLU A 1 303 ? -12.062 4.629 -8.695 1 95.81 303 GLU A C 1
ATOM 2256 O O . GLU A 1 303 ? -12.695 5.68 -8.547 1 95.81 303 GLU A O 1
ATOM 2261 N N . LEU A 1 304 ? -12.258 3.592 -8 1 96.06 304 LEU A N 1
ATOM 2262 C CA . LEU A 1 304 ? -13.102 3.65 -6.812 1 96.06 304 LEU A CA 1
ATOM 2263 C C . LEU A 1 304 ? -12.633 4.746 -5.863 1 96.06 304 LEU A C 1
ATOM 2265 O O . LEU A 1 304 ? -13.422 5.594 -5.445 1 96.06 304 LEU A O 1
ATOM 2269 N N . GLY A 1 305 ? -11.352 4.777 -5.59 1 95.38 305 GLY A N 1
ATOM 2270 C CA . GLY A 1 305 ? -10.789 5.812 -4.738 1 95.38 305 GLY A CA 1
ATOM 2271 C C . GLY A 1 305 ? -10.961 7.211 -5.305 1 95.38 305 GLY A C 1
ATOM 2272 O O . GLY A 1 305 ? -11.32 8.141 -4.578 1 95.38 305 GLY A O 1
ATOM 2273 N N . ARG A 1 306 ? -10.703 7.344 -6.605 1 96.31 306 ARG A N 1
ATOM 2274 C CA . ARG A 1 306 ? -10.867 8.633 -7.273 1 96.31 306 ARG A CA 1
ATOM 2275 C C . ARG A 1 306 ? -12.305 9.133 -7.152 1 96.31 306 ARG A C 1
ATOM 2277 O O . ARG A 1 306 ? -12.531 10.312 -6.863 1 96.31 306 ARG A O 1
ATOM 2284 N N . THR A 1 307 ? -13.188 8.234 -7.379 1 97.56 307 THR A N 1
ATOM 2285 C CA . THR A 1 307 ? -14.609 8.578 -7.355 1 97.56 307 THR A CA 1
ATOM 2286 C C . THR A 1 307 ? -15.039 8.984 -5.949 1 97.56 307 THR A C 1
ATOM 2288 O O . THR A 1 307 ? -15.773 9.961 -5.773 1 97.56 307 THR A O 1
ATOM 2291 N N . MET A 1 308 ? -14.57 8.242 -4.922 1 97.62 308 MET A N 1
ATOM 2292 C CA . MET A 1 308 ? -14.859 8.586 -3.537 1 97.62 308 MET A CA 1
ATOM 2293 C C . MET A 1 308 ? -14.422 10.016 -3.229 1 97.62 308 MET A C 1
ATOM 2295 O O . MET A 1 308 ? -15.188 10.797 -2.672 1 97.62 308 MET A O 1
ATOM 2299 N N . ALA A 1 309 ? -13.227 10.305 -3.588 1 96.5 309 ALA A N 1
ATOM 2300 C CA . ALA A 1 309 ? -12.656 11.617 -3.307 1 96.5 309 ALA A CA 1
ATOM 2301 C C . ALA A 1 309 ? -13.414 12.719 -4.035 1 96.5 309 ALA A C 1
ATOM 2303 O O . ALA A 1 309 ? -13.664 13.789 -3.473 1 96.5 309 ALA A O 1
ATOM 2304 N N . ARG A 1 310 ? -13.789 12.461 -5.27 1 96.62 310 ARG A N 1
ATOM 2305 C CA . ARG A 1 310 ? -14.523 13.445 -6.059 1 96.62 310 ARG A CA 1
ATOM 2306 C C . ARG A 1 310 ? -15.891 13.727 -5.445 1 96.62 310 ARG A C 1
ATOM 2308 O O . ARG A 1 310 ? -16.312 14.883 -5.344 1 96.62 310 ARG A O 1
ATOM 2315 N N . ILE A 1 311 ? -16.562 12.695 -5.074 1 97.19 311 ILE A N 1
ATOM 2316 C CA . ILE A 1 311 ? -17.875 12.852 -4.438 1 97.19 311 ILE A CA 1
ATOM 2317 C C . ILE A 1 311 ? -17.734 13.695 -3.178 1 97.19 311 ILE A C 1
ATOM 2319 O O . ILE A 1 311 ? -18.5 14.641 -2.971 1 97.19 311 ILE A O 1
ATOM 2323 N N . LEU A 1 312 ? -16.75 13.344 -2.352 1 96.06 312 LEU A N 1
ATOM 2324 C CA . LEU A 1 312 ? -16.547 14.086 -1.109 1 96.06 312 LEU A CA 1
ATOM 2325 C C . LEU A 1 312 ? -16.219 15.547 -1.394 1 96.06 312 LEU A C 1
ATOM 2327 O O . LEU A 1 312 ? -16.75 16.453 -0.728 1 96.06 312 LEU A O 1
ATOM 2331 N N . THR A 1 313 ? -15.406 15.758 -2.363 1 93.5 313 THR A N 1
ATOM 2332 C CA . THR A 1 313 ? -15.031 17.109 -2.75 1 93.5 313 THR A CA 1
ATOM 2333 C C . THR A 1 313 ? -16.266 17.906 -3.213 1 93.5 313 THR A C 1
ATOM 2335 O O . THR A 1 313 ? -16.438 19.062 -2.832 1 93.5 313 THR A O 1
ATOM 2338 N N . ASP A 1 314 ? -17.062 17.25 -4.012 1 94.06 314 ASP A N 1
ATOM 2339 C CA . ASP A 1 314 ? -18.281 17.891 -4.508 1 94.06 314 ASP A CA 1
ATOM 2340 C C . ASP A 1 314 ? -19.219 18.25 -3.357 1 94.06 314 ASP A C 1
ATOM 2342 O O . ASP A 1 314 ? -19.828 19.328 -3.367 1 94.06 314 ASP A O 1
ATOM 2346 N N . ILE A 1 315 ? -19.25 17.453 -2.4 1 92.69 315 ILE A N 1
ATOM 2347 C CA . ILE A 1 315 ? -20.109 17.688 -1.241 1 92.69 315 ILE A CA 1
ATOM 2348 C C . ILE A 1 315 ? -19.531 18.844 -0.414 1 92.69 315 ILE A C 1
ATOM 2350 O O . ILE A 1 315 ? -20.234 19.797 -0.083 1 92.69 315 ILE A O 1
ATOM 2354 N N . THR A 1 316 ? -18.25 18.781 -0.138 1 88.5 316 THR A N 1
ATOM 2355 C CA . THR A 1 316 ? -17.625 19.719 0.796 1 88.5 316 THR A CA 1
ATOM 2356 C C . THR A 1 316 ? -17.422 21.078 0.143 1 88.5 316 THR A C 1
ATOM 2358 O O . THR A 1 316 ? -17.531 22.109 0.801 1 88.5 316 THR A O 1
ATOM 2361 N N . GLN A 1 317 ? -17.156 21.125 -1.101 1 84.81 317 GLN A N 1
ATOM 2362 C CA . GLN A 1 317 ? -16.812 22.391 -1.748 1 84.81 317 GLN A CA 1
ATOM 2363 C C . GLN A 1 317 ? -18 22.969 -2.498 1 84.81 317 GLN A C 1
ATOM 2365 O O . GLN A 1 317 ? -18.125 24.188 -2.627 1 84.81 317 GLN A O 1
ATOM 2370 N N . HIS A 1 318 ? -18.891 22.109 -3.004 1 88.12 318 HIS A N 1
ATOM 2371 C CA . HIS A 1 318 ? -19.953 22.609 -3.885 1 88.12 318 HIS A CA 1
ATOM 2372 C C . HIS A 1 318 ? -21.328 22.359 -3.289 1 88.12 318 HIS A C 1
ATOM 2374 O O . HIS A 1 318 ? -22.344 22.688 -3.904 1 88.12 318 HIS A O 1
ATOM 2380 N N . GLY A 1 319 ? -21.344 21.797 -2.209 1 90.12 319 GLY A N 1
ATOM 2381 C CA . GLY A 1 319 ? -22.625 21.531 -1.574 1 90.12 319 GLY A CA 1
ATOM 2382 C C . GLY A 1 319 ? -23.484 20.547 -2.346 1 90.12 319 GLY A C 1
ATOM 2383 O O . GLY A 1 319 ? -24.719 20.656 -2.352 1 90.12 319 GLY A O 1
ATOM 2384 N N . ALA A 1 320 ? -22.828 19.656 -3.02 1 92.56 320 ALA A N 1
ATOM 2385 C CA . ALA A 1 320 ? -23.531 18.656 -3.824 1 92.56 320 ALA A CA 1
ATOM 2386 C C . ALA A 1 320 ? -24.266 17.656 -2.939 1 92.56 320 ALA A C 1
ATOM 2388 O O . ALA A 1 320 ? -23.938 17.484 -1.768 1 92.56 320 ALA A O 1
ATOM 2389 N N . PRO A 1 321 ? -25.312 17.094 -3.461 1 94.06 321 PRO A N 1
ATOM 2390 C CA . PRO A 1 321 ? -26.031 16.062 -2.709 1 94.06 321 PRO A CA 1
ATOM 2391 C C . PRO A 1 321 ? -25.234 14.766 -2.588 1 94.06 321 PRO A C 1
ATOM 2393 O O . PRO A 1 321 ? -24.219 14.594 -3.283 1 94.06 321 PRO A O 1
ATOM 2396 N N . ARG A 1 322 ? -25.734 13.93 -1.723 1 94 322 ARG A N 1
ATOM 2397 C CA . ARG A 1 322 ? -25.156 12.602 -1.571 1 94 322 ARG A CA 1
ATOM 2398 C C . ARG A 1 322 ? -25.234 11.82 -2.879 1 94 322 ARG A C 1
ATOM 2400 O O . ARG A 1 322 ? -26.156 12 -3.662 1 94 322 ARG A O 1
ATOM 2407 N N . GLN A 1 323 ? -24.234 10.969 -3.064 1 96.44 323 GLN A N 1
ATOM 2408 C CA . GLN A 1 323 ? -24.172 10.133 -4.258 1 96.44 323 GLN A CA 1
ATOM 2409 C C . GLN A 1 323 ? -23.844 8.688 -3.902 1 96.44 323 GLN A C 1
ATOM 2411 O O . GLN A 1 323 ? -23.062 8.43 -2.996 1 96.44 323 GLN A O 1
ATOM 2416 N N . GLN A 1 324 ? -24.547 7.844 -4.504 1 96.69 324 GLN A N 1
ATOM 2417 C CA . GLN A 1 324 ? -24.312 6.406 -4.414 1 96.69 324 GLN A CA 1
ATOM 2418 C C . GLN A 1 324 ? -24.031 5.805 -5.789 1 96.69 324 GLN A C 1
ATOM 2420 O O . GLN A 1 324 ? -24.844 5.941 -6.703 1 96.69 324 GLN A O 1
ATOM 2425 N N . MET A 1 325 ? -22.859 5.188 -5.941 1 96.81 325 MET A N 1
ATOM 2426 C CA . MET A 1 325 ? -22.453 4.691 -7.25 1 96.81 325 MET A CA 1
ATOM 2427 C C . MET A 1 325 ? -21.922 3.264 -7.148 1 96.81 325 MET A C 1
ATOM 2429 O O . MET A 1 325 ? -21.344 2.883 -6.133 1 96.81 325 MET A O 1
ATOM 2433 N N . THR A 1 326 ? -22.156 2.512 -8.141 1 97.38 326 THR A N 1
ATOM 2434 C CA . THR A 1 326 ? -21.594 1.177 -8.305 1 97.38 326 THR A CA 1
ATOM 2435 C C . THR A 1 326 ? -20.781 1.092 -9.586 1 97.38 326 THR A C 1
ATOM 2437 O O . THR A 1 326 ? -21.266 1.417 -10.672 1 97.38 326 THR A O 1
ATOM 2440 N N . LEU A 1 327 ? -19.516 0.735 -9.461 1 98.06 327 LEU A N 1
ATOM 2441 C CA . LEU A 1 327 ? -18.625 0.605 -10.609 1 98.06 327 LEU A CA 1
ATOM 2442 C C . LEU A 1 327 ? -18.641 -0.823 -11.148 1 98.06 327 LEU A C 1
ATOM 2444 O O . LEU A 1 327 ? -18.781 -1.777 -10.383 1 98.06 327 LEU A O 1
ATOM 2448 N N . PRO A 1 328 ? -18.453 -0.978 -12.406 1 97.94 328 PRO A N 1
ATOM 2449 C CA . PRO A 1 328 ? -18.484 -2.312 -13.016 1 97.94 328 PRO A CA 1
ATOM 2450 C C . PRO A 1 328 ? -17.234 -3.127 -12.727 1 97.94 328 PRO A C 1
ATOM 2452 O O . PRO A 1 328 ? -16.188 -2.559 -12.391 1 97.94 328 PRO A O 1
ATOM 2455 N N . THR A 1 329 ? -17.359 -4.418 -12.773 1 98.12 329 THR A N 1
ATOM 2456 C CA . THR A 1 329 ? -16.25 -5.359 -12.648 1 98.12 329 THR A CA 1
ATOM 2457 C C . THR A 1 329 ? -16.094 -6.184 -13.922 1 98.12 329 THR A C 1
ATOM 2459 O O . THR A 1 329 ? -16.969 -6.164 -14.789 1 98.12 329 THR A O 1
ATOM 2462 N N . GLU A 1 330 ? -14.93 -6.809 -14.047 1 98.31 330 GLU A N 1
ATOM 2463 C CA . GLU A 1 330 ? -14.633 -7.59 -15.242 1 98.31 330 GLU A CA 1
ATOM 2464 C C . GLU A 1 330 ? -13.883 -8.875 -14.891 1 98.31 330 GLU A C 1
ATOM 2466 O O . GLU A 1 330 ? -12.945 -8.852 -14.094 1 98.31 330 GLU A O 1
ATOM 2471 N N . LEU A 1 331 ? -14.352 -9.969 -15.523 1 98.75 331 LEU A N 1
ATOM 2472 C CA . LEU A 1 331 ? -13.633 -11.227 -15.352 1 98.75 331 LEU A CA 1
ATOM 2473 C C . LEU A 1 331 ? -12.375 -11.25 -16.203 1 98.75 331 LEU A C 1
ATOM 2475 O O . LEU A 1 331 ? -12.43 -10.953 -17.406 1 98.75 331 LEU A O 1
ATOM 2479 N N . VAL A 1 332 ? -11.289 -11.539 -15.648 1 98.69 332 VAL A N 1
ATOM 2480 C CA . VAL A 1 332 ? -10.016 -11.711 -16.344 1 98.69 332 VAL A CA 1
ATOM 2481 C C . VAL A 1 332 ? -9.586 -13.18 -16.281 1 98.69 332 VAL A C 1
ATOM 2483 O O . VAL A 1 332 ? -9.18 -13.664 -15.219 1 98.69 332 VAL A O 1
ATOM 2486 N N . VAL A 1 333 ? -9.641 -13.852 -17.344 1 98.69 333 VAL A N 1
ATOM 2487 C CA . VAL A 1 333 ? -9.375 -15.289 -17.391 1 98.69 333 VAL A CA 1
ATOM 2488 C C . VAL A 1 333 ? -7.887 -15.531 -17.594 1 98.69 333 VAL A C 1
ATOM 2490 O O . VAL A 1 333 ? -7.27 -14.953 -18.484 1 98.69 333 VAL A O 1
ATOM 2493 N N . ARG A 1 334 ? -7.324 -16.375 -16.688 1 97.19 334 ARG A N 1
ATOM 2494 C CA . ARG A 1 334 ? -5.945 -16.812 -16.812 1 97.19 334 ARG A CA 1
ATOM 2495 C C . ARG A 1 334 ? -5.855 -18.344 -16.719 1 97.19 334 ARG A C 1
ATOM 2497 O O . ARG A 1 334 ? -6.773 -19.047 -17.125 1 97.19 334 ARG A O 1
ATOM 2504 N N . GLU A 1 335 ? -4.77 -18.875 -16.156 1 96.69 335 GLU A N 1
ATOM 2505 C CA . GLU A 1 335 ? -4.484 -20.297 -16.328 1 96.69 335 GLU A CA 1
ATOM 2506 C C . GLU A 1 335 ? -5.047 -21.125 -15.18 1 96.69 335 GLU A C 1
ATOM 2508 O O . GLU A 1 335 ? -5.098 -22.344 -15.258 1 96.69 335 GLU A O 1
ATOM 2513 N N . SER A 1 336 ? -5.578 -20.484 -14.164 1 98.25 336 SER A N 1
ATOM 2514 C CA . SER A 1 336 ? -6.016 -21.234 -12.992 1 98.25 336 SER A CA 1
ATOM 2515 C C . SER A 1 336 ? -7.414 -21.797 -13.188 1 98.25 336 SER A C 1
ATOM 2517 O O . SER A 1 336 ? -7.91 -22.562 -12.344 1 98.25 336 SER A O 1
ATOM 2519 N N . SER A 1 337 ? -8.102 -21.484 -14.258 1 98.19 337 SER A N 1
ATOM 2520 C CA . SER A 1 337 ? -9.445 -22 -14.477 1 98.19 337 SER A CA 1
ATOM 2521 C C . SER A 1 337 ? -9.672 -22.344 -15.945 1 98.19 337 SER A C 1
ATOM 2523 O O . SER A 1 337 ? -8.922 -21.906 -16.812 1 98.19 337 SER A O 1
ATOM 2525 N N . MET B 1 1 ? -34.281 33.594 19.031 1 27.28 1 MET B N 1
ATOM 2526 C CA . MET B 1 1 ? -33.906 32.344 18.328 1 27.28 1 MET B CA 1
ATOM 2527 C C . MET B 1 1 ? -32.406 32.312 18.094 1 27.28 1 MET B C 1
ATOM 2529 O O . MET B 1 1 ? -31.906 32.812 17.094 1 27.28 1 MET B O 1
ATOM 2533 N N . THR B 1 2 ? -31.547 32.594 19.109 1 34.22 2 THR B N 1
ATOM 2534 C CA . THR B 1 2 ? -30.125 32.875 19.25 1 34.22 2 THR B CA 1
ATOM 2535 C C . THR B 1 2 ? -29.297 31.703 18.688 1 34.22 2 THR B C 1
ATOM 2537 O O . THR B 1 2 ? -29.484 30.562 19.109 1 34.22 2 THR B O 1
ATOM 2540 N N . GLY B 1 3 ? -29.031 31.656 17.438 1 38.75 3 GLY B N 1
ATOM 2541 C CA . GLY B 1 3 ? -28.391 30.656 16.594 1 38.75 3 GLY B CA 1
ATOM 2542 C C . GLY B 1 3 ? -27.266 29.922 17.312 1 38.75 3 GLY B C 1
ATOM 2543 O O . GLY B 1 3 ? -26.562 30.516 18.141 1 38.75 3 GLY B O 1
ATOM 2544 N N . ASN B 1 4 ? -27.375 28.656 17.641 1 43.38 4 ASN B N 1
ATOM 2545 C CA . ASN B 1 4 ? -26.562 27.688 18.375 1 43.38 4 ASN B CA 1
ATOM 2546 C C . ASN B 1 4 ? -25.109 27.766 17.953 1 43.38 4 ASN B C 1
ATOM 2548 O O . ASN B 1 4 ? -24.688 27.047 17.031 1 43.38 4 ASN B O 1
ATOM 2552 N N . ARG B 1 5 ? -24.531 28.953 18.016 1 54.31 5 ARG B N 1
ATOM 2553 C CA . ARG B 1 5 ? -23.125 29.172 17.688 1 54.31 5 ARG B CA 1
ATOM 2554 C C . ARG B 1 5 ? -22.219 28.328 18.562 1 54.31 5 ARG B C 1
ATOM 2556 O O . ARG B 1 5 ? -22.438 28.219 19.781 1 54.31 5 ARG B O 1
ATOM 2563 N N . ARG B 1 6 ? -21.469 27.422 18.016 1 60.66 6 ARG B N 1
ATOM 2564 C CA . ARG B 1 6 ? -20.469 26.609 18.719 1 60.66 6 ARG B CA 1
ATOM 2565 C C . ARG B 1 6 ? -19.641 27.484 19.672 1 60.66 6 ARG B C 1
ATOM 2567 O O . ARG B 1 6 ? -19.266 28.594 19.328 1 60.66 6 ARG B O 1
ATOM 2574 N N . PRO B 1 7 ? -19.641 27.031 20.984 1 72 7 PRO B N 1
ATOM 2575 C CA . PRO B 1 7 ? -18.844 27.812 21.953 1 72 7 PRO B CA 1
ATOM 2576 C C . PRO B 1 7 ? -17.422 28.078 21.469 1 72 7 PRO B C 1
ATOM 2578 O O . PRO B 1 7 ? -16.828 27.234 20.812 1 72 7 PRO B O 1
ATOM 2581 N N . THR B 1 8 ? -17.078 29.281 21.516 1 74.81 8 THR B N 1
ATOM 2582 C CA . THR B 1 8 ? -15.711 29.719 21.219 1 74.81 8 THR B CA 1
ATOM 2583 C C . THR B 1 8 ? -14.938 29.969 22.5 1 74.81 8 THR B C 1
ATOM 2585 O O . THR B 1 8 ? -15.484 29.859 23.609 1 74.81 8 THR B O 1
ATOM 2588 N N . ILE B 1 9 ? -13.68 30.172 22.234 1 80.44 9 ILE B N 1
ATOM 2589 C CA . ILE B 1 9 ? -12.836 30.531 23.375 1 80.44 9 ILE B CA 1
ATOM 2590 C C . ILE B 1 9 ? -13.422 31.734 24.109 1 80.44 9 ILE B C 1
ATOM 2592 O O . ILE B 1 9 ? -13.336 31.828 25.344 1 80.44 9 ILE B O 1
ATOM 2596 N N . LYS B 1 10 ? -14.086 32.625 23.391 1 81.94 10 LYS B N 1
ATOM 2597 C CA . LYS B 1 10 ? -14.703 33.781 23.984 1 81.94 10 LYS B CA 1
ATOM 2598 C C . LYS B 1 10 ? -15.883 33.406 24.875 1 81.94 10 LYS B C 1
ATOM 2600 O O . LYS B 1 10 ? -16.047 33.969 25.969 1 81.94 10 LYS B O 1
ATOM 2605 N N . THR B 1 11 ? -16.594 32.406 24.344 1 86.31 11 THR B N 1
ATOM 2606 C CA . THR B 1 11 ? -17.75 31.953 25.125 1 86.31 11 THR B CA 1
ATOM 2607 C C . THR B 1 11 ? -17.312 31.281 26.406 1 86.31 11 THR B C 1
ATOM 2609 O O . THR B 1 11 ? -17.938 31.453 27.453 1 86.31 11 THR B O 1
ATOM 2612 N N . VAL B 1 12 ? -16.25 30.531 26.234 1 88.19 12 VAL B N 1
ATOM 2613 C CA . VAL B 1 12 ? -15.711 29.844 27.406 1 88.19 12 VAL B CA 1
ATOM 2614 C C . VAL B 1 12 ? -15.188 30.875 28.406 1 88.19 12 VAL B C 1
ATOM 2616 O O . VAL B 1 12 ? -15.43 30.766 29.609 1 88.19 12 VAL B O 1
ATOM 2619 N N . ALA B 1 13 ? -14.555 31.828 27.953 1 90.38 13 ALA B N 1
ATOM 2620 C CA . ALA B 1 13 ? -14 32.875 28.781 1 90.38 13 ALA B CA 1
ATOM 2621 C C . ALA B 1 13 ? -15.102 33.625 29.547 1 90.38 13 ALA B C 1
ATOM 2623 O O . ALA B 1 13 ? -14.984 33.875 30.75 1 90.38 13 ALA B O 1
ATOM 2624 N N . ALA B 1 14 ? -16.125 33.938 28.875 1 89.75 14 ALA B N 1
ATOM 2625 C CA . ALA B 1 14 ? -17.25 34.625 29.469 1 89.75 14 ALA B CA 1
ATOM 2626 C C . ALA B 1 14 ? -17.906 33.812 30.547 1 89.75 14 ALA B C 1
ATOM 2628 O O . ALA B 1 14 ? -18.234 34.312 31.625 1 89.75 14 ALA B O 1
ATOM 2629 N N . ARG B 1 15 ? -18 32.594 30.219 1 90.38 15 ARG B N 1
ATOM 2630 C CA . ARG B 1 15 ? -18.672 31.703 31.156 1 90.38 15 ARG B CA 1
ATOM 2631 C C . ARG B 1 15 ? -17.812 31.484 32.406 1 90.38 15 ARG B C 1
ATOM 2633 O O . ARG B 1 15 ? -18.344 31.375 33.5 1 90.38 15 ARG B O 1
ATOM 2640 N N . ALA B 1 16 ? -16.594 31.344 32.156 1 91.56 16 ALA B N 1
ATOM 2641 C CA . ALA B 1 16 ? -15.656 31.062 33.25 1 91.56 16 ALA B CA 1
ATOM 2642 C C . ALA B 1 16 ? -15.297 32.344 34 1 91.56 16 ALA B C 1
ATOM 2644 O O . ALA B 1 16 ? -14.711 32.281 35.094 1 91.56 16 ALA B O 1
ATOM 2645 N N . GLY B 1 17 ? -15.609 33.5 33.531 1 92.19 17 GLY B N 1
ATOM 2646 C CA . GLY B 1 17 ? -15.281 34.781 34.156 1 92.19 17 GLY B CA 1
ATOM 2647 C C . GLY B 1 17 ? -13.797 35.094 34.094 1 92.19 17 GLY B C 1
ATOM 2648 O O . GLY B 1 17 ? -13.242 35.656 35.031 1 92.19 17 GLY B O 1
ATOM 2649 N N . VAL B 1 18 ? -13.156 34.562 33.094 1 91 18 VAL B N 1
ATOM 2650 C CA . VAL B 1 18 ? -11.734 34.812 32.906 1 91 18 VAL B CA 1
ATOM 2651 C C . VAL B 1 18 ? -11.484 35.406 31.531 1 91 18 VAL B C 1
ATOM 2653 O O . VAL B 1 18 ? -12.406 35.531 30.734 1 91 18 VAL B O 1
ATOM 2656 N N . GLY B 1 19 ? -10.25 35.938 31.281 1 87.25 19 GLY B N 1
ATOM 2657 C CA . GLY B 1 19 ? -9.867 36.406 29.969 1 87.25 19 GLY B CA 1
ATOM 2658 C C . GLY B 1 19 ? -9.617 35.281 28.984 1 87.25 19 GLY B C 1
ATOM 2659 O O . GLY B 1 19 ? -9.445 34.125 29.375 1 87.25 19 GLY B O 1
ATOM 2660 N N . ARG B 1 20 ? -9.633 35.562 27.688 1 86.44 20 ARG B N 1
ATOM 2661 C CA . ARG B 1 20 ? -9.391 34.594 26.625 1 86.44 20 ARG B CA 1
ATOM 2662 C C . ARG B 1 20 ? -8.016 33.938 26.766 1 86.44 20 ARG B C 1
ATOM 2664 O O . ARG B 1 20 ? -7.863 32.75 26.516 1 86.44 20 ARG B O 1
ATOM 2671 N N . THR B 1 21 ? -7.102 34.75 27.234 1 81.56 21 THR B N 1
ATOM 2672 C CA . THR B 1 21 ? -5.734 34.281 27.406 1 81.56 21 THR B CA 1
ATOM 2673 C C . THR B 1 21 ? -5.668 33.188 28.469 1 81.56 21 THR B C 1
ATOM 2675 O O . THR B 1 21 ? -4.941 32.219 28.328 1 81.56 21 THR B O 1
ATOM 2678 N N . THR B 1 22 ? -6.449 33.438 29.469 1 86.12 22 THR B N 1
ATOM 2679 C CA . THR B 1 22 ? -6.492 32.469 30.547 1 86.12 22 THR B CA 1
ATOM 2680 C C . THR B 1 22 ? -7.094 31.141 30.078 1 86.12 22 THR B C 1
ATOM 2682 O O . THR B 1 22 ? -6.582 30.062 30.406 1 86.12 22 THR B O 1
ATOM 2685 N N . VAL B 1 23 ? -8.125 31.203 29.234 1 85.06 23 VAL B N 1
ATOM 2686 C CA . VAL B 1 23 ? -8.742 30 28.672 1 85.06 23 VAL B CA 1
ATOM 2687 C C . VAL B 1 23 ? -7.738 29.266 27.797 1 85.06 23 VAL B C 1
ATOM 2689 O O . VAL B 1 23 ? -7.594 28.047 27.906 1 85.06 23 VAL B O 1
ATOM 2692 N N . SER B 1 24 ? -7.055 30 27.031 1 79.81 24 SER B N 1
ATOM 2693 C CA . SER B 1 24 ? -6.059 29.422 26.141 1 79.81 24 SER B CA 1
ATOM 2694 C C . SER B 1 24 ? -4.961 28.703 26.922 1 79.81 24 SER B C 1
ATOM 2696 O O . SER B 1 24 ? -4.566 27.594 26.562 1 79.81 24 SER B O 1
ATOM 2698 N N . ARG B 1 25 ? -4.598 29.359 27.969 1 77.56 25 ARG B N 1
ATOM 2699 C CA . ARG B 1 25 ? -3.543 28.781 28.797 1 77.56 25 ARG B CA 1
ATOM 2700 C C . ARG B 1 25 ? -4.008 27.5 29.453 1 77.56 25 ARG B C 1
ATOM 2702 O O . ARG B 1 25 ? -3.258 26.516 29.516 1 77.56 25 ARG B O 1
ATOM 2709 N N . VAL B 1 26 ? -5.215 27.453 29.875 1 79.38 26 VAL B N 1
ATOM 2710 C CA . VAL B 1 26 ? -5.758 26.281 30.547 1 79.38 26 VAL B CA 1
ATOM 2711 C C . VAL B 1 26 ? -5.898 25.141 29.547 1 79.38 26 VAL B C 1
ATOM 2713 O O . VAL B 1 26 ? -5.508 24 29.828 1 79.38 26 VAL B O 1
ATOM 2716 N N . VAL B 1 27 ? -6.34 25.469 28.344 1 77.06 27 VAL B N 1
ATOM 2717 C CA . VAL B 1 27 ? -6.609 24.484 27.297 1 77.06 27 VAL B CA 1
ATOM 2718 C C . VAL B 1 27 ? -5.293 23.875 26.812 1 77.06 27 VAL B C 1
ATOM 2720 O O . VAL B 1 27 ? -5.238 22.703 26.453 1 77.06 27 VAL B O 1
ATOM 2723 N N . ASN B 1 28 ? -4.254 24.656 26.969 1 70.38 28 ASN B N 1
ATOM 2724 C CA . ASN B 1 28 ? -2.953 24.219 26.484 1 70.38 28 ASN B CA 1
ATOM 2725 C C . ASN B 1 28 ? -2.082 23.688 27.609 1 70.38 28 ASN B C 1
ATOM 2727 O O . ASN B 1 28 ? -0.877 23.5 27.438 1 70.38 28 ASN B O 1
ATOM 2731 N N . GLY B 1 29 ? -2.65 23.531 28.719 1 68.88 29 GLY B N 1
ATOM 2732 C CA . GLY B 1 29 ? -1.994 22.906 29.844 1 68.88 29 GLY B CA 1
ATOM 2733 C C . GLY B 1 29 ? -0.958 23.797 30.5 1 68.88 29 GLY B C 1
ATOM 2734 O O . GLY B 1 29 ? 0.006 23.312 31.094 1 68.88 29 GLY B O 1
ATOM 2735 N N . SER B 1 30 ? -1.145 25.016 30.359 1 68.81 30 SER B N 1
ATOM 2736 C CA . SER B 1 30 ? -0.191 25.938 30.953 1 68.81 30 SER B CA 1
ATOM 2737 C C . SER B 1 30 ? -0.271 25.906 32.469 1 68.81 30 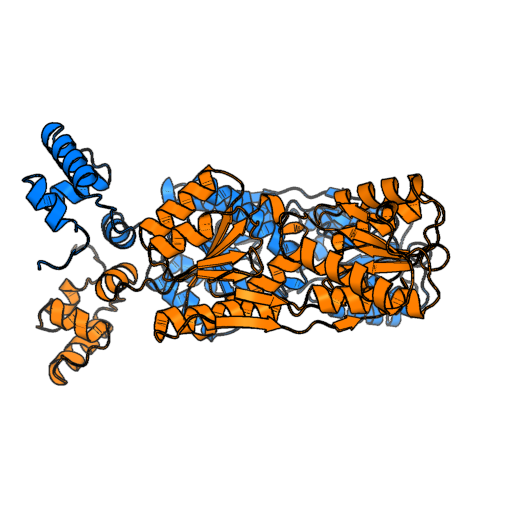SER B C 1
ATOM 2739 O O . SER B 1 30 ? -1.358 25.781 33.031 1 68.81 30 SER B O 1
ATOM 2741 N N . GLU B 1 31 ? 0.87 25.984 33.125 1 74.88 31 GLU B N 1
ATOM 2742 C CA . GLU B 1 31 ? 0.941 26.031 34.562 1 74.88 31 GLU B CA 1
ATOM 2743 C C . GLU B 1 31 ? 0.808 27.453 35.094 1 74.88 31 GLU B C 1
ATOM 2745 O O . GLU B 1 31 ? 0.732 27.688 36.281 1 74.88 31 GLU B O 1
ATOM 2750 N N . LEU B 1 32 ? 0.711 28.391 34.219 1 76.62 32 LEU B N 1
ATOM 2751 C CA . LEU B 1 32 ? 0.676 29.797 34.594 1 76.62 32 LEU B CA 1
ATOM 2752 C C . LEU B 1 32 ? -0.754 30.25 34.844 1 76.62 32 LEU B C 1
ATOM 2754 O O . LEU B 1 32 ? -1.101 31.406 34.594 1 76.62 32 LEU B O 1
ATOM 2758 N N . VAL B 1 33 ? -1.568 29.312 35.281 1 83.69 33 VAL B N 1
ATOM 2759 C CA . VAL B 1 33 ? -2.957 29.641 35.594 1 83.69 33 VAL B CA 1
ATOM 2760 C C . VAL B 1 33 ? -3.303 29.141 37 1 83.69 33 VAL B C 1
ATOM 2762 O O . VAL B 1 33 ? -2.857 28.062 37.406 1 83.69 33 VAL B O 1
ATOM 2765 N N . SER B 1 34 ? -3.898 30.094 37.844 1 85.94 34 SER B N 1
ATOM 2766 C CA . SER B 1 34 ? -4.281 29.719 39.188 1 85.94 34 SER B CA 1
ATOM 2767 C C . SER B 1 34 ? -5.18 28.484 39.188 1 85.94 34 SER B C 1
ATOM 2769 O O . SER B 1 34 ? -5.895 28.234 38.188 1 85.94 34 SER B O 1
ATOM 2771 N N . ALA B 1 35 ? -5.098 27.688 40.25 1 87 35 ALA B N 1
ATOM 2772 C CA . ALA B 1 35 ? -5.91 26.484 40.375 1 87 35 ALA B CA 1
ATOM 2773 C C . ALA B 1 35 ? -7.395 26.797 40.25 1 87 35 ALA B C 1
ATOM 2775 O O . ALA B 1 35 ? -8.148 26.047 39.625 1 87 35 ALA B O 1
ATOM 2776 N N . ASP B 1 36 ? -7.738 27.859 40.844 1 89.12 36 ASP B N 1
ATOM 2777 C CA . ASP B 1 36 ? -9.133 28.281 40.812 1 89.12 36 ASP B CA 1
ATOM 2778 C C . ASP B 1 36 ? -9.578 28.594 39.406 1 89.12 36 ASP B C 1
ATOM 2780 O O . ASP B 1 36 ? -10.625 28.125 38.938 1 89.12 36 ASP B O 1
ATOM 2784 N N . ALA B 1 37 ? -8.836 29.359 38.688 1 89.44 37 ALA B N 1
ATOM 2785 C CA . ALA B 1 37 ? -9.148 29.719 37.312 1 89.44 37 ALA B CA 1
ATOM 2786 C C . ALA B 1 37 ? -9.203 28.484 36.406 1 89.44 37 ALA B C 1
ATOM 2788 O O . ALA B 1 37 ? -10.078 28.375 35.562 1 89.44 37 ALA B O 1
ATOM 2789 N N . ARG B 1 38 ? -8.32 27.594 36.562 1 90.69 38 ARG B N 1
ATOM 2790 C CA . ARG B 1 38 ? -8.281 26.359 35.781 1 90.69 38 ARG B CA 1
ATOM 2791 C C . ARG B 1 38 ? -9.562 25.547 35.969 1 90.69 38 ARG B C 1
ATOM 2793 O O . ARG B 1 38 ? -10.133 25.047 35 1 90.69 38 ARG B O 1
ATOM 2800 N N . GLU B 1 39 ? -9.914 25.438 37.25 1 88.06 39 GLU B N 1
ATOM 2801 C CA . GLU B 1 39 ? -11.133 24.688 37.531 1 88.06 39 GLU B CA 1
ATOM 2802 C C . GLU B 1 39 ? -12.344 25.328 36.875 1 88.06 39 GLU B C 1
ATOM 2804 O O . GLU B 1 39 ? -13.188 24.625 36.312 1 88.06 39 GLU B O 1
ATOM 2809 N N . ARG B 1 40 ? -12.453 26.609 36.969 1 90 40 ARG B N 1
ATOM 2810 C CA . ARG B 1 40 ? -13.578 27.312 36.375 1 90 40 ARG B CA 1
ATOM 2811 C C . ARG B 1 40 ? -13.586 27.141 34.844 1 90 40 ARG B C 1
ATOM 2813 O O . ARG B 1 40 ? -14.648 26.922 34.25 1 90 40 ARG B O 1
ATOM 2820 N N . VAL B 1 41 ? -12.43 27.25 34.281 1 90.06 41 VAL B N 1
ATOM 2821 C CA . VAL B 1 41 ? -12.312 27.109 32.844 1 90.06 41 VAL B CA 1
ATOM 2822 C C . VAL B 1 41 ? -12.695 25.703 32.406 1 90.06 41 VAL B C 1
ATOM 2824 O O . VAL B 1 41 ? -13.461 25.5 31.469 1 90.06 41 VAL B O 1
ATOM 2827 N N . LEU B 1 42 ? -12.188 24.766 33.094 1 87.62 42 LEU B N 1
ATOM 2828 C CA . LEU B 1 42 ? -12.492 23.375 32.781 1 87.62 42 LEU B CA 1
ATOM 2829 C C . LEU B 1 42 ? -13.984 23.078 32.938 1 87.62 42 LEU B C 1
ATOM 2831 O O . LEU B 1 42 ? -14.57 22.344 32.156 1 87.62 42 LEU B O 1
ATOM 2835 N N . ALA B 1 43 ? -14.578 23.625 34.031 1 85 43 ALA B N 1
ATOM 2836 C CA . ALA B 1 43 ? -16.016 23.484 34.25 1 85 43 ALA B CA 1
ATOM 2837 C C . ALA B 1 43 ? -16.812 24.094 33.094 1 85 43 ALA B C 1
ATOM 2839 O O . ALA B 1 43 ? -17.781 23.516 32.625 1 85 43 ALA B O 1
ATOM 2840 N N . ALA B 1 44 ? -16.406 25.219 32.656 1 87.88 44 ALA B N 1
ATOM 2841 C CA . ALA B 1 44 ? -17.062 25.906 31.547 1 87.88 44 ALA B CA 1
ATOM 2842 C C . ALA B 1 44 ? -16.938 25.109 30.25 1 87.88 44 ALA B C 1
ATOM 2844 O O . ALA B 1 44 ? -17.891 25.031 29.484 1 87.88 44 ALA B O 1
ATOM 2845 N N . ILE B 1 45 ? -15.734 24.547 29.984 1 81.81 45 ILE B N 1
ATOM 2846 C CA . ILE B 1 45 ? -15.477 23.734 28.812 1 81.81 45 ILE B CA 1
ATOM 2847 C C . ILE B 1 45 ? -16.438 22.547 28.781 1 81.81 45 ILE B C 1
ATOM 2849 O O . ILE B 1 45 ? -17.031 22.25 27.75 1 81.81 45 ILE B O 1
ATOM 2853 N N . LYS B 1 46 ? -16.562 21.984 29.859 1 79.75 46 LYS B N 1
ATOM 2854 C CA . LYS B 1 46 ? -17.453 20.828 29.984 1 79.75 46 LYS B CA 1
ATOM 2855 C C . LYS B 1 46 ? -18.906 21.234 29.781 1 79.75 46 LYS B C 1
ATOM 2857 O O . LYS B 1 46 ? -19.656 20.547 29.062 1 79.75 46 LYS B O 1
ATOM 2862 N N . GLU B 1 47 ? -19.281 22.297 30.453 1 80.94 47 GLU B N 1
ATOM 2863 C CA . GLU B 1 47 ? -20.672 22.766 30.391 1 80.94 47 GLU B CA 1
ATOM 2864 C C . GLU B 1 47 ? -21.047 23.172 28.969 1 80.94 47 GLU B C 1
ATOM 2866 O O . GLU B 1 47 ? -22.156 22.875 28.516 1 80.94 47 GLU B O 1
ATOM 2871 N N . LEU B 1 48 ? -20.094 23.797 28.328 1 81.19 48 LEU B N 1
ATOM 2872 C CA . LEU B 1 48 ? -20.391 24.344 27.016 1 81.19 48 LEU B CA 1
ATOM 2873 C C . LEU B 1 48 ? -20.062 23.328 25.922 1 81.19 48 LEU B C 1
ATOM 2875 O O . LEU B 1 48 ? -20.328 23.578 24.734 1 81.19 48 LEU B O 1
ATOM 2879 N N . ASN B 1 49 ? -19.484 22.266 26.359 1 74.5 49 ASN B N 1
ATOM 2880 C CA . ASN B 1 49 ? -19 21.266 25.406 1 74.5 49 ASN B CA 1
ATOM 2881 C C . ASN B 1 49 ? -18.062 21.875 24.375 1 74.5 49 ASN B C 1
ATOM 2883 O O . ASN B 1 49 ? -18.219 21.656 23.172 1 74.5 49 ASN B O 1
ATOM 2887 N N . TYR B 1 50 ? -17.234 22.734 25 1 73.19 50 TYR B N 1
ATOM 2888 C CA . TYR B 1 50 ? -16.25 23.422 24.156 1 73.19 50 TYR B CA 1
ATOM 2889 C C . TYR B 1 50 ? -15.141 22.484 23.734 1 73.19 50 TYR B C 1
ATOM 2891 O O . TYR B 1 50 ? -14.57 21.766 24.562 1 73.19 50 TYR B O 1
ATOM 2899 N N . VAL B 1 51 ? -14.922 22.328 22.438 1 62.41 51 VAL B N 1
ATOM 2900 C CA . VAL B 1 51 ? -13.789 21.578 21.891 1 62.41 51 VAL B CA 1
ATOM 2901 C C . VAL B 1 51 ? -12.805 22.562 21.234 1 62.41 51 VAL B C 1
ATOM 2903 O O . VAL B 1 51 ? -13.18 23.312 20.344 1 62.41 51 VAL B O 1
ATOM 2906 N N . PRO B 1 52 ? -11.625 22.641 21.953 1 58.97 52 PRO B N 1
ATOM 2907 C CA . PRO B 1 52 ? -10.641 23.562 21.375 1 58.97 52 PRO B CA 1
ATOM 2908 C C . PRO B 1 52 ? -10.383 23.266 19.891 1 58.97 52 PRO B C 1
ATOM 2910 O O . PRO B 1 52 ? -10.367 22.109 19.484 1 58.97 52 PRO B O 1
ATOM 2913 N N . ASN B 1 53 ? -10.523 24.328 19.125 1 57.81 53 ASN B N 1
ATOM 2914 C CA . ASN B 1 53 ? -10.195 24.219 17.703 1 57.81 53 ASN B CA 1
ATOM 2915 C C . ASN B 1 53 ? -8.719 23.906 17.484 1 57.81 53 ASN B C 1
ATOM 2917 O O . ASN B 1 53 ? -7.852 24.656 17.953 1 57.81 53 ASN B O 1
ATOM 2921 N N . SER B 1 54 ? -8.375 22.688 17.078 1 55.88 54 SER B N 1
ATOM 2922 C CA . SER B 1 54 ? -6.992 22.266 16.875 1 55.88 54 SER B CA 1
ATOM 2923 C C . SER B 1 54 ? -6.215 23.266 16.031 1 55.88 54 SER B C 1
ATOM 2925 O O . SER B 1 54 ? -5.035 23.516 16.281 1 55.88 54 SER B O 1
ATOM 2927 N N . VAL B 1 55 ? -6.867 23.844 15.164 1 54.31 55 VAL B N 1
ATOM 2928 C CA . VAL B 1 55 ? -6.219 24.828 14.312 1 54.31 55 VAL B CA 1
ATOM 2929 C C . VAL B 1 55 ? -5.824 26.047 15.148 1 54.31 55 VAL B C 1
ATOM 2931 O O . VAL B 1 55 ? -4.707 26.562 15.023 1 54.31 55 VAL B O 1
ATOM 2934 N N . ALA B 1 56 ? -6.695 26.422 16.047 1 54 56 ALA B N 1
ATOM 2935 C CA . ALA B 1 56 ? -6.418 27.562 16.938 1 54 56 ALA B CA 1
ATOM 2936 C C . ALA B 1 56 ? -5.277 27.234 17.891 1 54 56 ALA B C 1
ATOM 2938 O O . ALA B 1 56 ? -4.418 28.078 18.156 1 54 56 ALA B O 1
ATOM 2939 N N . ARG B 1 57 ? -5.328 26.031 18.422 1 53.5 57 ARG B N 1
ATOM 2940 C CA . ARG B 1 57 ? -4.273 25.594 19.328 1 53.5 57 ARG B CA 1
ATOM 2941 C C . ARG B 1 57 ? -2.918 25.594 18.625 1 53.5 57 ARG B C 1
ATOM 2943 O O . ARG B 1 57 ? -1.899 25.922 19.234 1 53.5 57 ARG B O 1
ATOM 2950 N N . GLY B 1 58 ? -2.963 25.062 17.422 1 55.75 58 GLY B N 1
ATOM 2951 C CA . GLY B 1 58 ? -1.729 25.062 16.656 1 55.75 58 GLY B CA 1
ATOM 2952 C C . GLY B 1 58 ? -1.134 26.453 16.5 1 55.75 58 GLY B C 1
ATOM 2953 O O . GLY B 1 58 ? 0.088 26.625 16.531 1 55.75 58 GLY B O 1
ATOM 2954 N N . LEU B 1 59 ? -1.996 27.438 16.484 1 51.19 59 LEU B N 1
ATOM 2955 C CA . LEU B 1 59 ? -1.558 28.828 16.375 1 51.19 59 LEU B CA 1
ATOM 2956 C C . LEU B 1 59 ? -0.837 29.266 17.641 1 51.19 59 LEU B C 1
ATOM 2958 O O . LEU B 1 59 ? 0.122 30.047 17.578 1 51.19 59 LEU B O 1
ATOM 2962 N N . VAL B 1 60 ? -1.329 28.656 18.719 1 49.03 60 VAL B N 1
ATOM 2963 C CA . VAL B 1 60 ? -0.747 29.078 19.984 1 49.03 60 VAL B CA 1
ATOM 2964 C C . VAL B 1 60 ? 0.539 28.297 20.25 1 49.03 60 VAL B C 1
ATOM 2966 O O . VAL B 1 60 ? 1.538 28.859 20.703 1 49.03 60 VAL B O 1
ATOM 2969 N N . THR B 1 61 ? 0.453 27.031 20 1 53.16 61 THR B N 1
ATOM 2970 C CA . THR B 1 61 ? 1.581 26.172 20.344 1 53.16 61 THR B CA 1
ATOM 2971 C C . THR B 1 61 ? 2.562 26.078 19.172 1 53.16 61 THR B C 1
ATOM 2973 O O . THR B 1 61 ? 3.695 25.625 19.344 1 53.16 61 THR B O 1
ATOM 2976 N N . ASN B 1 62 ? 2.311 26.625 18.094 1 57.22 62 ASN B N 1
ATOM 2977 C CA . ASN B 1 62 ? 3.086 26.516 16.859 1 57.22 62 ASN B CA 1
ATOM 2978 C C . ASN B 1 62 ? 3.273 25.047 16.438 1 57.22 62 ASN B C 1
ATOM 2980 O O . ASN B 1 62 ? 4.328 24.688 15.914 1 57.22 62 ASN B O 1
ATOM 2984 N N . ARG B 1 63 ? 2.391 24.188 16.984 1 68.06 63 ARG B N 1
ATOM 2985 C CA . ARG B 1 63 ? 2.449 22.781 16.625 1 68.06 63 ARG B CA 1
ATOM 2986 C C . ARG B 1 63 ? 1.163 22.344 15.93 1 68.06 63 ARG B C 1
ATOM 2988 O O . ARG B 1 63 ? 0.067 22.734 16.328 1 68.06 63 ARG B O 1
ATOM 2995 N N . THR B 1 64 ? 1.343 21.656 14.875 1 72.88 64 THR B N 1
ATOM 2996 C CA . THR B 1 64 ? 0.189 21.172 14.125 1 72.88 64 THR B CA 1
ATOM 2997 C C . THR B 1 64 ? -0.137 19.719 14.508 1 72.88 64 THR B C 1
ATOM 2999 O O . THR B 1 64 ? -1.23 19.234 14.219 1 72.88 64 THR B O 1
ATOM 3002 N N . ASN B 1 65 ? 0.789 19.016 15.18 1 80.5 65 ASN B N 1
ATOM 3003 C CA . ASN B 1 65 ? 0.698 17.594 15.477 1 80.5 65 ASN B CA 1
ATOM 3004 C C . ASN B 1 65 ? 0.449 16.766 14.211 1 80.5 65 ASN B C 1
ATOM 3006 O O . ASN B 1 65 ? -0.369 15.852 14.219 1 80.5 65 ASN B O 1
ATOM 3010 N N . ALA B 1 66 ? 1.084 17.188 13.188 1 85.88 66 ALA B N 1
ATOM 3011 C CA . ALA B 1 66 ? 0.981 16.5 11.906 1 85.88 66 ALA B CA 1
ATOM 3012 C C . ALA B 1 66 ? 2.355 16.312 11.266 1 85.88 66 ALA B C 1
ATOM 3014 O O . ALA B 1 66 ? 3.211 17.203 11.367 1 85.88 66 ALA B O 1
ATOM 3015 N N . VAL B 1 67 ? 2.5 15.164 10.695 1 91.62 67 VAL B N 1
ATOM 3016 C CA . VAL B 1 67 ? 3.717 14.836 9.961 1 91.62 67 VAL B CA 1
ATOM 3017 C C . VAL B 1 67 ? 3.365 14.445 8.531 1 91.62 67 VAL B C 1
ATOM 3019 O O . VAL B 1 67 ? 2.395 13.719 8.297 1 91.62 67 VAL B O 1
ATOM 3022 N N . ALA B 1 68 ? 4.18 14.977 7.578 1 91 68 ALA B N 1
ATOM 3023 C CA . ALA B 1 68 ? 3.953 14.633 6.176 1 91 68 ALA B CA 1
ATOM 3024 C C . ALA B 1 68 ? 4.863 13.492 5.738 1 91 68 ALA B C 1
ATOM 3026 O O . ALA B 1 68 ? 6.07 13.516 6 1 91 68 ALA B O 1
ATOM 3027 N N . LEU B 1 69 ? 4.25 12.484 5.188 1 92.25 69 LEU B N 1
ATOM 3028 C CA . LEU B 1 69 ? 4.992 11.461 4.449 1 92.25 69 LEU B CA 1
ATOM 3029 C C . LEU B 1 69 ? 4.938 11.734 2.949 1 92.25 69 LEU B C 1
ATOM 3031 O O . LEU B 1 69 ? 3.865 11.68 2.344 1 92.25 69 LEU B O 1
ATOM 3035 N N . VAL B 1 70 ? 6.109 11.992 2.375 1 89.31 70 VAL B N 1
ATOM 3036 C CA . VAL B 1 70 ? 6.199 12.383 0.971 1 89.31 70 VAL B CA 1
ATOM 3037 C C . VAL B 1 70 ? 6.785 11.234 0.154 1 89.31 70 VAL B C 1
ATOM 3039 O O . VAL B 1 70 ? 7.922 10.82 0.381 1 89.31 70 VAL B O 1
ATOM 3042 N N . ILE B 1 71 ? 5.957 10.727 -0.758 1 83.5 71 ILE B N 1
ATOM 3043 C CA . ILE B 1 71 ? 6.352 9.625 -1.629 1 83.5 71 ILE B CA 1
ATOM 3044 C C . ILE B 1 71 ? 6.363 10.094 -3.082 1 83.5 71 ILE B C 1
ATOM 3046 O O . ILE B 1 71 ? 5.328 10.492 -3.621 1 83.5 71 ILE B O 1
ATOM 3050 N N . PRO B 1 72 ? 7.492 10.172 -3.674 1 72 72 PRO B N 1
ATOM 3051 C CA . PRO B 1 72 ? 7.512 10.508 -5.098 1 72 72 PRO B CA 1
ATOM 3052 C C . PRO B 1 72 ? 6.898 9.422 -5.977 1 72 72 PRO B C 1
ATOM 3054 O O . PRO B 1 72 ? 7.203 8.234 -5.797 1 72 72 PRO B O 1
ATOM 3057 N N . GLU B 1 73 ? 5.777 9.695 -6.68 1 60 73 GLU B N 1
ATOM 3058 C CA . GLU B 1 73 ? 4.977 8.695 -7.383 1 60 73 GLU B CA 1
ATOM 3059 C C . GLU B 1 73 ? 5.742 8.102 -8.562 1 60 73 GLU B C 1
ATOM 3061 O O . GLU B 1 73 ? 5.566 6.93 -8.898 1 60 73 GLU B O 1
ATOM 3066 N N . SER B 1 74 ? 6.406 9.109 -9.367 1 54.41 74 SER B N 1
ATOM 3067 C CA . SER B 1 74 ? 7.059 8.531 -10.539 1 54.41 74 SER B CA 1
ATOM 3068 C C . SER B 1 74 ? 7.668 7.172 -10.219 1 54.41 74 SER B C 1
ATOM 3070 O O . SER B 1 74 ? 7.797 6.324 -11.109 1 54.41 74 SER B O 1
ATOM 3072 N N . GLU B 1 75 ? 7.93 7.105 -9.062 1 46.66 75 GLU B N 1
ATOM 3073 C CA . GLU B 1 75 ? 8.625 5.906 -8.609 1 46.66 75 GLU B CA 1
ATOM 3074 C C . GLU B 1 75 ? 7.641 4.883 -8.039 1 46.66 75 GLU B C 1
ATOM 3076 O O . GLU B 1 75 ? 7.914 3.682 -8.047 1 46.66 75 GLU B O 1
ATOM 3081 N N . SER B 1 76 ? 6.551 5.41 -7.285 1 48.41 76 SER B N 1
ATOM 3082 C CA . SER B 1 76 ? 5.82 4.66 -6.266 1 48.41 76 SER B CA 1
ATOM 3083 C C . SER B 1 76 ? 4.805 3.711 -6.898 1 48.41 76 SER B C 1
ATOM 3085 O O . SER B 1 76 ? 4.441 2.697 -6.301 1 48.41 76 SER B O 1
ATOM 3087 N N . ARG B 1 77 ? 4.891 3.699 -8.297 1 54.72 77 ARG B N 1
ATOM 3088 C CA . ARG B 1 77 ? 3.77 2.818 -8.609 1 54.72 77 ARG B CA 1
ATOM 3089 C C . ARG B 1 77 ? 3.268 2.111 -7.352 1 54.72 77 ARG B C 1
ATOM 3091 O O . ARG B 1 77 ? 3.428 0.896 -7.211 1 54.72 77 ARG B O 1
ATOM 3098 N N . LEU B 1 78 ? 2.92 2.895 -6.07 1 50.78 78 LEU B N 1
ATOM 3099 C CA . LEU B 1 78 ? 2.414 2.404 -4.793 1 50.78 78 LEU B CA 1
ATOM 3100 C C . LEU B 1 78 ? 1.628 1.112 -4.977 1 50.78 78 LEU B C 1
ATOM 3102 O O . LEU B 1 78 ? 1.747 0.187 -4.172 1 50.78 78 LEU B O 1
ATOM 3106 N N . GLY B 1 79 ? 0.923 1.106 -6.035 1 53.22 79 GLY B N 1
ATOM 3107 C CA . GLY B 1 79 ? 0.061 -0.054 -6.191 1 53.22 79 GLY B CA 1
ATOM 3108 C C . GLY B 1 79 ? 0.818 -1.313 -6.566 1 53.22 79 GLY B C 1
ATOM 3109 O O . GLY B 1 79 ? 0.315 -2.424 -6.383 1 53.22 79 GLY B O 1
ATOM 3110 N N . SER B 1 80 ? 1.895 -1.056 -7.004 1 56.59 80 SER B N 1
ATOM 3111 C CA . SER B 1 80 ? 2.605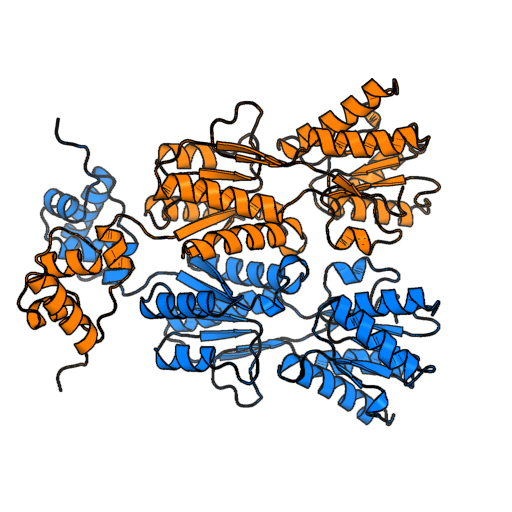 -2.236 -7.484 1 56.59 80 SER B CA 1
ATOM 3112 C C . SER B 1 80 ? 3.811 -2.551 -6.602 1 56.59 80 SER B C 1
ATOM 3114 O O . SER B 1 80 ? 4.504 -3.545 -6.824 1 56.59 80 SER B O 1
ATOM 3116 N N . GLU B 1 81 ? 3.891 -1.596 -5.555 1 64.44 81 GLU B N 1
ATOM 3117 C CA . GLU B 1 81 ? 5.098 -1.814 -4.766 1 64.44 81 GLU B CA 1
ATOM 3118 C C . GLU B 1 81 ? 4.762 -2.021 -3.289 1 64.44 81 GLU B C 1
ATOM 3120 O O . GLU B 1 81 ? 4.445 -1.065 -2.58 1 64.44 81 GLU B O 1
ATOM 3125 N N . PRO B 1 82 ? 4.863 -3.277 -2.83 1 73.94 82 PRO B N 1
ATOM 3126 C CA . PRO B 1 82 ? 4.59 -3.633 -1.436 1 73.94 82 PRO B CA 1
ATOM 3127 C C . PRO B 1 82 ? 5.438 -2.834 -0.446 1 73.94 82 PRO B C 1
ATOM 3129 O O . PRO B 1 82 ? 5.059 -2.688 0.719 1 73.94 82 PRO B O 1
ATOM 3132 N N . PHE B 1 83 ? 6.523 -2.166 -0.949 1 78.19 83 PHE B N 1
ATOM 3133 C CA . PHE B 1 83 ? 7.453 -1.421 -0.106 1 78.19 83 PHE B CA 1
ATOM 3134 C C . PHE B 1 83 ? 6.754 -0.246 0.565 1 78.19 83 PHE B C 1
ATOM 3136 O O . PHE B 1 83 ? 6.836 -0.08 1.784 1 78.19 83 PHE B O 1
ATOM 3143 N N . PHE B 1 84 ? 6 0.409 -0.133 1 81.5 84 PHE B N 1
ATOM 3144 C CA . PHE B 1 84 ? 5.418 1.653 0.357 1 81.5 84 PHE B CA 1
ATOM 3145 C C . PHE B 1 84 ? 4.289 1.372 1.343 1 81.5 84 PHE B C 1
ATOM 3147 O O . PHE B 1 84 ? 4.117 2.102 2.322 1 81.5 84 PHE B O 1
ATOM 3154 N N . ALA B 1 85 ? 3.58 0.332 1.082 1 81.25 85 ALA B N 1
ATOM 3155 C CA . ALA B 1 85 ? 2.516 -0.035 2.016 1 81.25 85 ALA B CA 1
ATOM 3156 C C . ALA B 1 85 ? 3.088 -0.397 3.383 1 81.25 85 ALA B C 1
ATOM 3158 O O . ALA B 1 85 ? 2.551 0.012 4.414 1 81.25 85 ALA B O 1
ATOM 3159 N N . ALA B 1 86 ? 4.145 -1.163 3.361 1 85.06 86 ALA B N 1
ATOM 3160 C CA . ALA B 1 86 ? 4.797 -1.554 4.609 1 85.06 86 ALA B CA 1
ATOM 3161 C C . ALA B 1 86 ? 5.379 -0.339 5.328 1 85.06 86 ALA B C 1
ATOM 3163 O O . ALA B 1 86 ? 5.309 -0.245 6.555 1 85.06 86 ALA B O 1
ATOM 3164 N N . LEU B 1 87 ? 5.949 0.542 4.555 1 89.19 87 LEU B N 1
ATOM 3165 C CA . LEU B 1 87 ? 6.512 1.763 5.117 1 89.19 87 LEU B CA 1
ATOM 3166 C C . LEU B 1 87 ? 5.43 2.607 5.781 1 89.19 87 LEU B C 1
ATOM 3168 O O . LEU B 1 87 ? 5.609 3.088 6.902 1 89.19 87 LEU B O 1
ATOM 3172 N N . ILE B 1 88 ? 4.32 2.76 5.09 1 88.25 88 ILE B N 1
ATOM 3173 C CA . ILE B 1 88 ? 3.197 3.543 5.594 1 88.25 88 ILE B CA 1
ATOM 3174 C C . ILE B 1 88 ? 2.684 2.93 6.895 1 88.25 88 ILE B C 1
ATOM 3176 O O . ILE B 1 88 ? 2.389 3.646 7.852 1 88.25 88 ILE B O 1
ATOM 3180 N N . ARG B 1 89 ? 2.664 1.653 6.953 1 86.38 89 ARG B N 1
ATOM 3181 C CA . ARG B 1 89 ? 2.215 0.965 8.156 1 86.38 89 ARG B CA 1
ATOM 3182 C C . ARG B 1 89 ? 3.133 1.272 9.336 1 86.38 89 ARG B C 1
ATOM 3184 O O . ARG B 1 89 ? 2.662 1.54 10.445 1 86.38 89 ARG B O 1
ATOM 3191 N N . GLY B 1 90 ? 4.371 1.177 9.094 1 90.56 90 GLY B N 1
ATOM 3192 C CA . GLY B 1 90 ? 5.34 1.478 10.133 1 90.56 90 GLY B CA 1
ATOM 3193 C C . GLY B 1 90 ? 5.25 2.906 10.641 1 90.56 90 GLY B C 1
ATOM 3194 O O . GLY B 1 90 ? 5.203 3.141 11.852 1 90.56 90 GLY B O 1
ATOM 3195 N N . VAL B 1 91 ? 5.148 3.812 9.664 1 93.5 91 VAL B N 1
ATOM 3196 C CA . VAL B 1 91 ? 5.066 5.23 10 1 93.5 91 VAL B CA 1
ATOM 3197 C C . VAL B 1 91 ? 3.791 5.5 10.789 1 93.5 91 VAL B C 1
ATOM 3199 O O . VAL B 1 91 ? 3.832 6.137 11.852 1 93.5 91 VAL B O 1
ATOM 3202 N N . SER B 1 92 ? 2.715 5.016 10.281 1 89 92 SER B N 1
ATOM 3203 C CA . SER B 1 92 ? 1.419 5.234 10.922 1 89 92 SER B CA 1
ATOM 3204 C C . SER B 1 92 ? 1.395 4.664 12.336 1 89 92 SER B C 1
ATOM 3206 O O . SER B 1 92 ? 0.895 5.305 13.258 1 89 92 SER B O 1
ATOM 3208 N N . GLY B 1 93 ? 1.922 3.465 12.477 1 86.94 93 GLY B N 1
ATOM 3209 C CA . GLY B 1 93 ? 1.957 2.834 13.789 1 86.94 93 GLY B CA 1
ATOM 3210 C C . GLY B 1 93 ? 2.707 3.652 14.82 1 86.94 93 GLY B C 1
ATOM 3211 O O . GLY B 1 93 ? 2.223 3.842 15.945 1 86.94 93 GLY B O 1
ATOM 3212 N N . ALA B 1 94 ? 3.797 4.148 14.438 1 91.56 94 ALA B N 1
ATOM 3213 C CA . ALA B 1 94 ? 4.621 4.93 15.352 1 91.56 94 ALA B CA 1
ATOM 3214 C C . ALA B 1 94 ? 3.967 6.27 15.68 1 91.56 94 ALA B C 1
ATOM 3216 O O . ALA B 1 94 ? 4.023 6.734 16.812 1 91.56 94 ALA B O 1
ATOM 3217 N N . LEU B 1 95 ? 3.354 6.902 14.695 1 90.25 95 LEU B N 1
ATOM 3218 C CA . LEU B 1 95 ? 2.736 8.203 14.906 1 90.25 95 LEU B CA 1
ATOM 3219 C C . LEU B 1 95 ? 1.49 8.086 15.773 1 90.25 95 LEU B C 1
ATOM 3221 O O . LEU B 1 95 ? 1.149 9.023 16.5 1 90.25 95 LEU B O 1
ATOM 3225 N N . ALA B 1 96 ? 0.841 6.98 15.648 1 83 96 ALA B N 1
ATOM 3226 C CA . ALA B 1 96 ? -0.344 6.754 16.469 1 83 96 ALA B CA 1
ATOM 3227 C C . ALA B 1 96 ? 0.007 6.777 17.953 1 83 96 ALA B C 1
ATOM 3229 O O . ALA B 1 96 ? -0.782 7.246 18.781 1 83 96 ALA B O 1
ATOM 3230 N N . GLU B 1 97 ? 1.168 6.32 18.234 1 81.62 97 GLU B N 1
ATOM 3231 C CA . GLU B 1 97 ? 1.624 6.277 19.625 1 81.62 97 GLU B CA 1
ATOM 3232 C C . GLU B 1 97 ? 1.752 7.684 20.203 1 81.62 97 GLU B C 1
ATOM 3234 O O . GLU B 1 97 ? 1.567 7.879 21.406 1 81.62 97 GLU B O 1
ATOM 3239 N N . SER B 1 98 ? 2.008 8.664 19.375 1 79.56 98 SER B N 1
ATOM 3240 C CA . SER B 1 98 ? 2.189 10.039 19.844 1 79.56 98 SER B CA 1
ATOM 3241 C C . SER B 1 98 ? 0.997 10.914 19.469 1 79.56 98 SER B C 1
ATOM 3243 O O . SER B 1 98 ? 1.061 12.141 19.562 1 79.56 98 SER B O 1
ATOM 3245 N N . ARG B 1 99 ? -0.079 10.273 18.984 1 78.5 99 ARG B N 1
ATOM 3246 C CA . ARG B 1 99 ? -1.295 10.961 18.562 1 78.5 99 ARG B CA 1
ATOM 3247 C C . ARG B 1 99 ? -0.987 12.023 17.5 1 78.5 99 ARG B C 1
ATOM 3249 O O . ARG B 1 99 ? -1.52 13.133 17.562 1 78.5 99 ARG B O 1
ATOM 3256 N N . THR B 1 100 ? 0.007 11.75 16.703 1 85.19 100 THR B N 1
ATOM 3257 C CA . THR B 1 100 ? 0.392 12.609 15.594 1 85.19 100 THR B CA 1
ATOM 3258 C C . THR B 1 100 ? -0.328 12.203 14.312 1 85.19 100 THR B C 1
ATOM 3260 O O . THR B 1 100 ? -0.457 11.008 14.023 1 85.19 100 THR B O 1
ATOM 3263 N N . GLN B 1 101 ? -0.767 13.18 13.602 1 84.31 101 GLN B N 1
ATOM 3264 C CA . GLN B 1 101 ? -1.496 12.914 12.367 1 84.31 101 GLN B CA 1
ATOM 3265 C C . GLN B 1 101 ? -0.538 12.68 11.203 1 84.31 101 GLN B C 1
ATOM 3267 O O . GLN B 1 101 ? 0.484 13.359 11.086 1 84.31 101 GLN B O 1
ATOM 3272 N N . LEU B 1 102 ? -0.987 11.703 10.359 1 90.81 102 LEU B N 1
ATOM 3273 C CA . LEU B 1 102 ? -0.191 11.414 9.172 1 90.81 102 LEU B CA 1
ATOM 3274 C C . LEU B 1 102 ? -0.823 12.031 7.93 1 90.81 102 LEU B C 1
ATOM 3276 O O . LEU B 1 102 ? -1.939 11.672 7.547 1 90.81 102 LEU B O 1
ATOM 3280 N N . GLN B 1 103 ? -0.075 12.945 7.402 1 88.88 103 GLN B N 1
ATOM 3281 C CA . GLN B 1 103 ? -0.44 13.492 6.102 1 88.88 103 GLN B CA 1
ATOM 3282 C C . GLN B 1 103 ? 0.338 12.82 4.977 1 88.88 103 GLN B C 1
ATOM 3284 O O . GLN B 1 103 ? 1.567 12.906 4.926 1 88.88 103 GLN B O 1
ATOM 3289 N N . LEU B 1 104 ? -0.388 12.18 4.066 1 89.5 104 LEU B N 1
ATOM 3290 C CA . LEU B 1 104 ? 0.256 11.484 2.955 1 89.5 104 LEU B CA 1
ATOM 3291 C C . LEU B 1 104 ? 0.264 12.359 1.705 1 89.5 104 LEU B C 1
ATOM 3293 O O . LEU B 1 104 ? -0.772 12.906 1.316 1 89.5 104 LEU B O 1
ATOM 3297 N N . MET B 1 105 ? 1.467 12.469 1.092 1 84.5 105 MET B N 1
ATOM 3298 C CA . MET B 1 105 ? 1.612 13.234 -0.141 1 84.5 105 MET B CA 1
ATOM 3299 C C . MET B 1 105 ? 2.305 12.414 -1.22 1 84.5 105 MET B C 1
ATOM 3301 O O . MET B 1 105 ? 3.465 12.031 -1.066 1 84.5 105 MET B O 1
ATOM 3305 N N . LEU B 1 106 ? 1.545 12.086 -2.158 1 81.38 106 LEU B N 1
ATOM 3306 C CA . LEU B 1 106 ? 2.123 11.438 -3.332 1 81.38 106 LEU B CA 1
ATOM 3307 C C . LEU B 1 106 ? 2.514 12.469 -4.383 1 81.38 106 LEU B C 1
ATOM 3309 O O . LEU B 1 106 ? 1.664 13.219 -4.867 1 81.38 106 LEU B O 1
ATOM 3313 N N . VAL B 1 107 ? 3.768 12.609 -4.684 1 77 107 VAL B N 1
ATOM 3314 C CA . VAL B 1 107 ? 4.242 13.648 -5.59 1 77 107 VAL B CA 1
ATOM 3315 C C . VAL B 1 107 ? 4.52 13.047 -6.969 1 77 107 VAL B C 1
ATOM 3317 O O . VAL B 1 107 ? 5.461 12.266 -7.133 1 77 107 VAL B O 1
ATOM 3320 N N . ARG B 1 108 ? 3.689 13.375 -7.918 1 72.06 108 ARG B N 1
ATOM 3321 C CA . ARG B 1 108 ? 3.795 12.828 -9.266 1 72.06 108 ARG B CA 1
ATOM 3322 C C . ARG B 1 108 ? 4.398 13.852 -10.227 1 72.06 108 ARG B C 1
ATOM 3324 O O . ARG B 1 108 ? 5.074 13.484 -11.188 1 72.06 108 ARG B O 1
ATOM 3331 N N . ASP B 1 109 ? 4.094 15.078 -9.906 1 72.94 109 ASP B N 1
ATOM 3332 C CA . ASP B 1 109 ? 4.492 16.125 -10.852 1 72.94 109 ASP B CA 1
ATOM 3333 C C . ASP B 1 109 ? 4.879 17.406 -10.125 1 72.94 109 ASP B C 1
ATOM 3335 O O . ASP B 1 109 ? 4.984 17.422 -8.898 1 72.94 109 ASP B O 1
ATOM 3339 N N . GLN B 1 110 ? 5.219 18.359 -10.938 1 72.31 110 GLN B N 1
ATOM 3340 C CA . GLN B 1 110 ? 5.703 19.625 -10.398 1 72.31 110 GLN B CA 1
ATOM 3341 C C . GLN B 1 110 ? 4.617 20.328 -9.586 1 72.31 110 GLN B C 1
ATOM 3343 O O . GLN B 1 110 ? 4.91 20.969 -8.586 1 72.31 110 GLN B O 1
ATOM 3348 N N . ALA B 1 111 ? 3.473 20.156 -10.062 1 69.62 111 ALA B N 1
ATOM 3349 C CA . ALA B 1 111 ? 2.371 20.812 -9.359 1 69.62 111 ALA B CA 1
ATOM 3350 C C . ALA B 1 111 ? 2.252 20.297 -7.926 1 69.62 111 ALA B C 1
ATOM 3352 O O . ALA B 1 111 ? 2.064 21.078 -6.992 1 69.62 111 ALA B O 1
ATOM 3353 N N . GLU B 1 112 ? 2.439 19.031 -7.785 1 73.25 112 GLU B N 1
ATOM 3354 C CA . GLU B 1 112 ? 2.373 18.438 -6.453 1 73.25 112 GLU B CA 1
ATOM 3355 C C . GLU B 1 112 ? 3.592 18.812 -5.617 1 73.25 112 GLU B C 1
ATOM 3357 O O . GLU B 1 112 ? 3.49 18.969 -4.398 1 73.25 112 GLU B O 1
ATOM 3362 N N . ARG B 1 113 ? 4.695 18.969 -6.297 1 73.25 113 ARG B N 1
ATOM 3363 C CA . ARG B 1 113 ? 5.879 19.453 -5.594 1 73.25 113 ARG B CA 1
ATOM 3364 C C . ARG B 1 113 ? 5.656 20.859 -5.047 1 73.25 113 ARG B C 1
ATOM 3366 O O . ARG B 1 113 ? 6.062 21.156 -3.924 1 73.25 113 ARG B O 1
ATOM 3373 N N . ASP B 1 114 ? 5.027 21.578 -5.867 1 72.19 114 ASP B N 1
ATOM 3374 C CA . ASP B 1 114 ? 4.715 22.938 -5.453 1 72.19 114 ASP B CA 1
ATOM 3375 C C . ASP B 1 114 ?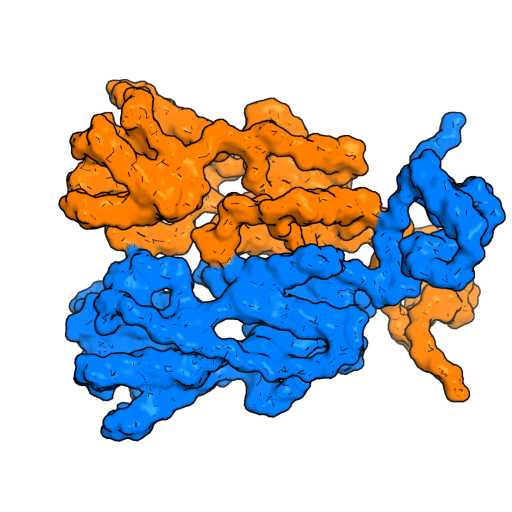 3.744 22.953 -4.277 1 72.19 114 ASP B C 1
ATOM 3377 O O . ASP B 1 114 ? 3.879 23.766 -3.361 1 72.19 114 ASP B O 1
ATOM 3381 N N . GLN B 1 115 ? 2.873 22.094 -4.344 1 70.38 115 GLN B N 1
ATOM 3382 C CA . GLN B 1 115 ? 1.915 21.984 -3.25 1 70.38 115 GLN B CA 1
ATOM 3383 C C . GLN B 1 115 ? 2.609 21.594 -1.948 1 70.38 115 GLN B C 1
ATOM 3385 O O . GLN B 1 115 ? 2.266 22.109 -0.88 1 70.38 115 GLN B O 1
ATOM 3390 N N . LEU B 1 116 ? 3.484 20.703 -2.072 1 72.69 116 LEU B N 1
ATOM 3391 C CA . LEU B 1 116 ? 4.277 20.297 -0.914 1 72.69 116 LEU B CA 1
ATOM 3392 C C . LEU B 1 116 ? 5.031 21.5 -0.336 1 72.69 116 LEU B C 1
ATOM 3394 O O . LEU B 1 116 ? 5.008 21.719 0.875 1 72.69 116 LEU B O 1
ATOM 3398 N N . THR B 1 117 ? 5.59 22.188 -1.237 1 68.56 117 THR B N 1
ATOM 3399 C CA . THR B 1 117 ? 6.352 23.359 -0.815 1 68.56 117 THR B CA 1
ATOM 3400 C C . THR B 1 117 ? 5.445 24.375 -0.128 1 68.56 117 THR B C 1
ATOM 3402 O O . THR B 1 117 ? 5.809 24.938 0.904 1 68.56 117 THR B O 1
ATOM 3405 N N . ALA B 1 118 ? 4.309 24.5 -0.671 1 67.19 118 ALA B N 1
ATOM 3406 C CA . ALA B 1 118 ? 3.346 25.438 -0.101 1 67.19 118 ALA B CA 1
ATOM 3407 C C . ALA B 1 118 ? 2.875 24.969 1.274 1 67.19 118 ALA B C 1
ATOM 3409 O O . ALA B 1 118 ? 2.727 25.781 2.193 1 67.19 118 ALA B O 1
ATOM 3410 N N . SER B 1 119 ? 2.6 23.688 1.366 1 67.69 119 SER B N 1
ATOM 3411 C CA . SER B 1 119 ? 2.152 23.125 2.637 1 67.69 119 SER B CA 1
ATOM 3412 C C . SER B 1 119 ? 3.209 23.312 3.723 1 67.69 119 SER B C 1
ATOM 3414 O O . SER B 1 119 ? 2.879 23.594 4.875 1 67.69 119 SER B O 1
ATOM 3416 N N . VAL B 1 120 ? 4.352 23.078 3.32 1 65.06 120 VAL B N 1
ATOM 3417 C CA . VAL B 1 120 ? 5.48 23.234 4.23 1 65.06 120 VAL B CA 1
ATOM 3418 C C . VAL B 1 120 ? 5.637 24.703 4.625 1 65.06 120 VAL B C 1
ATOM 3420 O O . VAL B 1 120 ? 5.855 25.016 5.797 1 65.06 120 VAL B O 1
ATOM 3423 N N . ALA B 1 121 ? 5.414 25.516 3.652 1 62.81 121 ALA B N 1
ATOM 3424 C CA . ALA B 1 121 ? 5.562 26.938 3.887 1 62.81 121 ALA B CA 1
ATOM 3425 C C . ALA B 1 121 ? 4.492 27.453 4.848 1 62.81 121 ALA B C 1
ATOM 3427 O O . ALA B 1 121 ? 4.754 28.344 5.664 1 62.81 121 ALA B O 1
ATOM 3428 N N . THR B 1 122 ? 3.434 26.844 4.754 1 64.69 122 THR B N 1
ATOM 3429 C CA . THR B 1 122 ? 2.322 27.297 5.578 1 64.69 122 THR B CA 1
ATOM 3430 C C . THR B 1 122 ? 2.295 26.562 6.914 1 64.69 122 THR B C 1
ATOM 3432 O O . THR B 1 122 ? 1.357 26.719 7.699 1 64.69 122 THR B O 1
ATOM 3435 N N . ARG B 1 123 ? 3.309 25.781 7.145 1 64.56 123 ARG B N 1
ATOM 3436 C CA . ARG B 1 123 ? 3.562 25.078 8.391 1 64.56 123 ARG B CA 1
ATOM 3437 C C . ARG B 1 123 ? 2.363 24.234 8.797 1 64.56 123 ARG B C 1
ATOM 3439 O O . ARG B 1 123 ? 1.891 24.312 9.93 1 64.56 123 ARG B O 1
ATOM 3446 N N . ARG B 1 124 ? 1.959 23.484 7.879 1 73.06 124 ARG B N 1
ATOM 3447 C CA . ARG B 1 124 ? 0.829 22.594 8.148 1 73.06 124 ARG B CA 1
ATOM 3448 C C . ARG B 1 124 ? 1.294 21.297 8.789 1 73.06 124 ARG B C 1
ATOM 3450 O O . ARG B 1 124 ? 0.475 20.5 9.25 1 73.06 124 ARG B O 1
ATOM 3457 N N . VAL B 1 125 ? 2.621 21.125 8.844 1 83.69 125 VAL B N 1
ATOM 3458 C CA . VAL B 1 125 ? 3.172 19.922 9.453 1 83.69 125 VAL B CA 1
ATOM 3459 C C . VAL B 1 125 ? 4.375 20.281 10.32 1 83.69 125 VAL B C 1
ATOM 3461 O O . VAL B 1 125 ? 5.047 21.281 10.07 1 83.69 125 VAL B O 1
ATOM 3464 N N . ASP B 1 126 ? 4.586 19.453 11.312 1 87.06 126 ASP B N 1
ATOM 3465 C CA . ASP B 1 126 ? 5.707 19.656 12.227 1 87.06 126 ASP B CA 1
ATOM 3466 C C . ASP B 1 126 ? 6.996 19.078 11.648 1 87.06 126 ASP B C 1
ATOM 3468 O O . ASP B 1 126 ? 8.094 19.406 12.094 1 87.06 126 ASP B O 1
ATOM 3472 N N . GLY B 1 127 ? 6.898 18.234 10.719 1 91.31 127 GLY B N 1
ATOM 3473 C CA . GLY B 1 127 ? 8.047 17.578 10.102 1 91.31 127 GLY B CA 1
ATOM 3474 C C . GLY B 1 127 ? 7.676 16.766 8.875 1 91.31 127 GLY B C 1
ATOM 3475 O O . GLY B 1 127 ? 6.496 16.594 8.57 1 91.31 127 GLY B O 1
ATOM 3476 N N . VAL B 1 128 ? 8.789 16.312 8.195 1 92 128 VAL B N 1
ATOM 3477 C CA . VAL B 1 128 ? 8.57 15.625 6.926 1 92 128 VAL B CA 1
ATOM 3478 C C . VAL B 1 128 ? 9.391 14.344 6.879 1 92 128 VAL B C 1
ATOM 3480 O O . VAL B 1 128 ? 10.555 14.32 7.293 1 92 128 VAL B O 1
ATOM 3483 N N . LEU B 1 129 ? 8.711 13.305 6.496 1 95 129 LEU B N 1
ATOM 3484 C CA . LEU B 1 129 ? 9.359 12.047 6.125 1 95 129 LEU B CA 1
ATOM 3485 C C . LEU B 1 129 ? 9.461 11.922 4.605 1 95 129 LEU B C 1
ATOM 3487 O O . LEU B 1 129 ? 8.445 11.945 3.908 1 95 129 LEU B O 1
ATOM 3491 N N . LEU B 1 130 ? 10.719 11.812 4.066 1 92.12 130 LEU B N 1
ATOM 3492 C CA . LEU B 1 130 ? 10.93 11.727 2.625 1 92.12 130 LEU B CA 1
ATOM 3493 C C . LEU B 1 130 ? 11.406 10.328 2.229 1 92.12 130 LEU B C 1
ATOM 3495 O O . LEU B 1 130 ? 12.336 9.789 2.832 1 92.12 130 LEU B O 1
ATOM 3499 N N . VAL B 1 131 ? 10.688 9.812 1.222 1 89.44 131 VAL B N 1
ATOM 3500 C CA . VAL B 1 131 ? 11.039 8.477 0.748 1 89.44 131 VAL B CA 1
ATOM 3501 C C . VAL B 1 131 ? 11.523 8.547 -0.698 1 89.44 131 VAL B C 1
ATOM 3503 O O . VAL B 1 131 ? 11.125 9.445 -1.448 1 89.44 131 VAL B O 1
ATOM 3506 N N . SER B 1 132 ? 12.422 7.625 -1.126 1 79.5 132 SER B N 1
ATOM 3507 C CA . SER B 1 132 ? 12.898 7.434 -2.492 1 79.5 132 SER B CA 1
ATOM 3508 C C . SER B 1 132 ? 13.602 8.688 -3.014 1 79.5 132 SER B C 1
ATOM 3510 O O . SER B 1 132 ? 13.297 9.164 -4.109 1 79.5 132 SER B O 1
ATOM 3512 N N . VAL B 1 133 ? 14.578 9.117 -2.33 1 79.75 133 VAL B N 1
ATOM 3513 C CA . VAL B 1 133 ? 15.273 10.344 -2.701 1 79.75 133 VAL B CA 1
ATOM 3514 C C . VAL B 1 133 ? 16.391 10.031 -3.689 1 79.75 133 VAL B C 1
ATOM 3516 O O . VAL B 1 133 ? 17.078 9.008 -3.557 1 79.75 133 VAL B O 1
ATOM 3519 N N . HIS B 1 134 ? 16.469 10.891 -4.645 1 82.56 134 HIS B N 1
ATOM 3520 C CA . HIS B 1 134 ? 17.547 10.82 -5.629 1 82.56 134 HIS B CA 1
ATOM 3521 C C . HIS B 1 134 ? 18.703 11.727 -5.238 1 82.56 134 HIS B C 1
ATOM 3523 O O . HIS B 1 134 ? 18.547 12.648 -4.438 1 82.56 134 HIS B O 1
ATOM 3529 N N . SER B 1 135 ? 19.844 11.484 -5.84 1 84.69 135 SER B N 1
ATOM 3530 C CA . SER B 1 135 ? 21.078 12.18 -5.461 1 84.69 135 SER B CA 1
ATOM 3531 C C . SER B 1 135 ? 20.938 13.68 -5.656 1 84.69 135 SER B C 1
ATOM 3533 O O . SER B 1 135 ? 21.453 14.469 -4.859 1 84.69 135 SER B O 1
ATOM 3535 N N . GLU B 1 136 ? 20.156 14.023 -6.621 1 81.31 136 GLU B N 1
ATOM 3536 C CA . GLU B 1 136 ? 20.109 15.438 -6.973 1 81.31 136 GLU B CA 1
ATOM 3537 C C . GLU B 1 136 ? 18.828 16.094 -6.453 1 81.31 136 GLU B C 1
ATOM 3539 O O . GLU B 1 136 ? 18.562 17.25 -6.762 1 81.31 136 GLU B O 1
ATOM 3544 N N . ASP B 1 137 ? 18.156 15.32 -5.66 1 82 137 ASP B N 1
ATOM 3545 C CA . ASP B 1 137 ? 16.922 15.898 -5.129 1 82 137 ASP B CA 1
ATOM 3546 C C . ASP B 1 137 ? 17.219 17.125 -4.273 1 82 137 ASP B C 1
ATOM 3548 O O . ASP B 1 137 ? 18 17.047 -3.32 1 82 137 ASP B O 1
ATOM 3552 N N . ARG B 1 138 ? 16.578 18.219 -4.496 1 79.25 138 ARG B N 1
ATOM 3553 C CA . ARG B 1 138 ? 16.812 19.469 -3.777 1 79.25 138 ARG B CA 1
ATOM 3554 C C . ARG B 1 138 ? 15.836 19.625 -2.623 1 79.25 138 ARG B C 1
ATOM 3556 O O . ARG B 1 138 ? 16.047 20.438 -1.718 1 79.25 138 ARG B O 1
ATOM 3563 N N . LEU B 1 139 ? 14.82 18.844 -2.617 1 80.69 139 LEU B N 1
ATOM 3564 C CA . LEU B 1 139 ? 13.719 19.031 -1.673 1 80.69 139 LEU B CA 1
ATOM 3565 C C . LEU B 1 139 ? 14.211 18.859 -0.237 1 80.69 139 LEU B C 1
ATOM 3567 O O . LEU B 1 139 ? 13.891 19.688 0.627 1 80.69 139 LEU B O 1
ATOM 3571 N N . PRO B 1 140 ? 15.047 17.859 0.024 1 84.88 140 PRO B N 1
ATOM 3572 C CA . PRO B 1 140 ? 15.516 17.719 1.405 1 84.88 140 PRO B CA 1
ATOM 3573 C C . PRO B 1 140 ? 16.281 18.938 1.901 1 84.88 140 PRO B C 1
ATOM 3575 O O . PRO B 1 140 ? 16.062 19.391 3.029 1 84.88 140 PRO B O 1
ATOM 3578 N N . GLY B 1 141 ? 17.094 19.453 1.054 1 79.31 141 GLY B N 1
ATOM 3579 C CA . GLY B 1 141 ? 17.844 20.641 1.413 1 79.31 141 GLY B CA 1
ATOM 3580 C C . GLY B 1 141 ? 16.969 21.859 1.604 1 79.31 141 GLY B C 1
ATOM 3581 O O . GLY B 1 141 ? 17.172 22.641 2.539 1 79.31 141 GLY B O 1
ATOM 3582 N N . MET B 1 142 ? 15.984 21.984 0.785 1 78.25 142 MET B N 1
ATOM 3583 C CA . MET B 1 142 ? 15.047 23.094 0.869 1 78.25 142 MET B CA 1
ATOM 3584 C C . MET B 1 142 ? 14.266 23.062 2.182 1 78.25 142 MET B C 1
ATOM 3586 O O . MET B 1 142 ? 14.086 24.094 2.834 1 78.25 142 MET B O 1
ATOM 3590 N N . LEU B 1 143 ? 13.844 21.875 2.525 1 82.06 143 LEU B N 1
ATOM 3591 C CA . LEU B 1 143 ? 13.078 21.719 3.756 1 82.06 143 LEU B CA 1
ATOM 3592 C C . LEU B 1 143 ? 13.93 22.047 4.977 1 82.06 143 LEU B C 1
ATOM 3594 O O . LEU B 1 143 ? 13.453 22.672 5.922 1 82.06 143 LEU B O 1
ATOM 3598 N N . GLU B 1 144 ? 15.141 21.719 4.91 1 77 144 GLU B N 1
ATOM 3599 C CA . GLU B 1 144 ? 16.078 22.016 5.988 1 77 144 GLU B CA 1
ATOM 3600 C C . GLU B 1 144 ? 16.297 23.516 6.125 1 77 144 GLU B C 1
ATOM 3602 O O . GLU B 1 144 ? 16.344 24.047 7.238 1 77 144 GLU B O 1
ATOM 3607 N N . GLU B 1 145 ? 16.406 24.078 5.023 1 78.94 145 GLU B N 1
ATOM 3608 C CA . GLU B 1 145 ? 16.625 25.531 5.008 1 78.94 145 GLU B CA 1
ATOM 3609 C C . GLU B 1 145 ? 15.43 26.266 5.594 1 78.94 145 GLU B C 1
ATOM 3611 O O . GLU B 1 145 ? 15.586 27.328 6.191 1 78.94 145 GLU B O 1
ATOM 3616 N N . MET B 1 146 ? 14.336 25.688 5.445 1 75.69 146 MET B N 1
ATOM 3617 C CA . MET B 1 146 ? 13.109 26.281 5.957 1 75.69 146 MET B CA 1
ATOM 3618 C C . MET B 1 146 ? 12.914 25.953 7.434 1 75.69 146 MET B C 1
ATOM 3620 O O . MET B 1 146 ? 11.953 26.406 8.055 1 75.69 146 MET B O 1
ATOM 3624 N N . GLY B 1 147 ? 13.852 25.141 7.961 1 78.31 147 GLY B N 1
ATOM 3625 C CA . GLY B 1 147 ? 13.805 24.812 9.375 1 78.31 147 GLY B CA 1
ATOM 3626 C C . GLY B 1 147 ? 12.82 23.703 9.688 1 78.31 147 GLY B C 1
ATOM 3627 O O . GLY B 1 147 ? 12.422 23.516 10.844 1 78.31 147 GLY B O 1
ATOM 3628 N N . LEU B 1 148 ? 12.406 23.016 8.742 1 84.06 148 LEU B N 1
ATOM 3629 C CA . LEU B 1 148 ? 11.477 21.906 8.938 1 84.06 148 LEU B CA 1
ATOM 3630 C C . LEU B 1 148 ? 12.234 20.594 9.148 1 84.06 148 LEU B C 1
ATOM 3632 O O . LEU B 1 148 ? 12.938 20.125 8.25 1 84.06 148 LEU B O 1
ATOM 3636 N N . PRO B 1 149 ? 12.078 20.016 10.352 1 91.62 149 PRO B N 1
ATOM 3637 C CA . PRO B 1 149 ? 12.742 18.734 10.586 1 91.62 149 PRO B CA 1
ATOM 3638 C C . PRO B 1 149 ? 12.375 17.672 9.539 1 91.62 149 PRO B C 1
ATOM 3640 O O . PRO B 1 149 ? 11.203 17.5 9.211 1 91.62 149 PRO B O 1
ATOM 3643 N N . THR B 1 150 ? 13.453 17.031 9 1 93.31 150 THR B N 1
ATOM 3644 C CA . THR B 1 150 ? 13.273 16.078 7.902 1 93.31 150 THR B CA 1
ATOM 3645 C C . THR B 1 150 ? 14.055 14.797 8.164 1 93.31 150 THR B C 1
ATOM 3647 O O . THR B 1 150 ? 15.195 14.836 8.625 1 93.31 150 THR B O 1
ATOM 3650 N N . VAL B 1 151 ? 13.391 13.656 7.98 1 96.56 151 VAL B N 1
ATOM 3651 C CA . VAL B 1 151 ? 14.031 12.344 8.055 1 96.56 151 VAL B CA 1
ATOM 3652 C C . VAL B 1 151 ? 13.875 11.617 6.715 1 96.56 151 VAL B C 1
ATOM 3654 O O . VAL B 1 151 ? 12.781 11.57 6.148 1 96.56 151 VAL B O 1
ATOM 3657 N N . LEU B 1 152 ? 14.961 11.078 6.195 1 95.56 152 LEU B N 1
ATOM 3658 C CA . LEU B 1 152 ? 14.953 10.398 4.906 1 95.56 152 LEU B CA 1
ATOM 3659 C C . LEU B 1 152 ? 14.883 8.883 5.09 1 95.56 152 LEU B C 1
ATOM 3661 O O . LEU B 1 152 ? 15.523 8.336 5.992 1 95.56 152 LEU B O 1
ATOM 3665 N N . ALA B 1 153 ? 14 8.219 4.266 1 94.12 153 ALA B N 1
ATOM 3666 C CA . ALA B 1 153 ? 14.203 6.789 4.035 1 94.12 153 ALA B CA 1
ATOM 3667 C C . ALA B 1 153 ? 15.375 6.547 3.088 1 94.12 153 ALA B C 1
ATOM 3669 O O . ALA B 1 153 ? 15.25 6.734 1.875 1 94.12 153 ALA B O 1
ATOM 3670 N N . GLY B 1 154 ? 16.422 6.133 3.598 1 93 154 GLY B N 1
ATOM 3671 C CA . GLY B 1 154 ? 17.656 6.102 2.842 1 93 154 GLY B CA 1
ATOM 3672 C C . GLY B 1 154 ? 18.422 7.41 2.887 1 93 154 GLY B C 1
ATOM 3673 O O . GLY B 1 154 ? 18.234 8.211 3.807 1 93 154 GLY B O 1
ATOM 3674 N N . ARG B 1 155 ? 19.375 7.543 1.953 1 91.94 155 ARG B N 1
ATOM 3675 C CA . ARG B 1 155 ? 20.188 8.758 1.86 1 91.94 155 ARG B CA 1
ATOM 3676 C C . ARG B 1 155 ? 20.469 9.109 0.405 1 91.94 155 ARG B C 1
ATOM 3678 O O . ARG B 1 155 ? 20.328 8.273 -0.486 1 91.94 155 ARG B O 1
ATOM 3685 N N . ARG B 1 156 ? 20.859 10.383 0.169 1 89.06 156 ARG B N 1
ATOM 3686 C CA . ARG B 1 156 ? 21.188 10.82 -1.183 1 89.06 156 ARG B CA 1
ATOM 3687 C C . ARG B 1 156 ? 22.578 10.336 -1.582 1 89.06 156 ARG B C 1
ATOM 3689 O O . ARG B 1 156 ? 22.797 9.922 -2.723 1 89.06 156 ARG B O 1
ATOM 3696 N N . ASP B 1 157 ? 23.453 10.438 -0.584 1 88.69 157 ASP B N 1
ATOM 3697 C CA . ASP B 1 157 ? 24.812 9.969 -0.77 1 88.69 157 ASP B CA 1
ATOM 3698 C C . ASP B 1 157 ? 25.5 9.727 0.573 1 88.69 157 ASP B C 1
ATOM 3700 O O . ASP B 1 157 ? 24.859 9.812 1.625 1 88.69 157 ASP B O 1
ATOM 3704 N N . ALA B 1 158 ? 26.781 9.359 0.501 1 86.88 158 ALA B N 1
ATOM 3705 C CA . ALA B 1 158 ? 27.531 8.992 1.701 1 86.88 158 ALA B CA 1
ATOM 3706 C C . ALA B 1 158 ? 27.719 10.203 2.619 1 86.88 158 ALA B C 1
ATOM 3708 O O . ALA B 1 158 ? 27.922 10.047 3.822 1 86.88 158 ALA B O 1
ATOM 3709 N N . GLY B 1 159 ? 27.547 11.414 2.111 1 89.12 159 GLY B N 1
ATOM 3710 C CA . GLY B 1 159 ? 27.75 12.625 2.887 1 89.12 159 GLY B CA 1
ATOM 3711 C C . GLY B 1 159 ? 26.469 13.234 3.414 1 89.12 159 GLY B C 1
ATOM 3712 O O . GLY B 1 159 ? 26.469 14.367 3.891 1 89.12 159 GLY B O 1
ATOM 3713 N N . GLU B 1 160 ? 25.406 12.461 3.373 1 92.19 160 GLU B N 1
ATOM 3714 C CA . GLU B 1 160 ? 24.109 12.977 3.805 1 92.19 160 GLU B CA 1
ATOM 3715 C C . GLU B 1 160 ? 24.172 13.453 5.254 1 92.19 160 GLU B C 1
ATOM 3717 O O . GLU B 1 160 ? 24.578 12.711 6.145 1 92.19 160 GLU B O 1
ATOM 3722 N N . ARG B 1 161 ? 23.688 14.664 5.5 1 90.75 161 ARG B N 1
ATOM 3723 C CA . ARG B 1 161 ? 23.766 15.25 6.832 1 90.75 161 ARG B CA 1
ATOM 3724 C C . ARG B 1 161 ? 22.422 15.172 7.547 1 90.75 161 ARG B C 1
ATOM 3726 O O . ARG B 1 161 ? 22.359 15.289 8.773 1 90.75 161 ARG B O 1
ATOM 3733 N N . LEU B 1 162 ? 21.391 14.961 6.801 1 93.44 162 LEU B N 1
ATOM 3734 C CA . LEU B 1 162 ? 20.062 14.875 7.395 1 93.44 162 LEU B CA 1
ATOM 3735 C C . LEU B 1 162 ? 19.891 13.547 8.125 1 93.44 162 LEU B C 1
ATOM 3737 O O . LEU B 1 162 ? 20.641 12.602 7.906 1 93.44 162 LEU B O 1
ATOM 3741 N N . SER B 1 163 ? 18.953 13.547 9.055 1 96.38 163 SER B N 1
ATOM 3742 C CA . SER B 1 163 ? 18.547 12.281 9.656 1 96.38 163 SER B CA 1
ATOM 3743 C C . SER B 1 163 ? 18.031 11.305 8.602 1 96.38 163 SER B C 1
ATOM 3745 O O . SER B 1 163 ? 17.328 11.711 7.672 1 96.38 163 SER B O 1
ATOM 3747 N N . TYR B 1 164 ? 18.438 10.086 8.711 1 96.94 164 TYR B N 1
ATOM 3748 C CA . TYR B 1 164 ? 17.922 9.07 7.793 1 96.94 164 TYR B CA 1
ATOM 3749 C C . TYR B 1 164 ? 17.938 7.691 8.445 1 96.94 164 TYR B C 1
ATOM 3751 O O . TYR B 1 164 ? 18.625 7.473 9.445 1 96.94 164 TYR B O 1
ATOM 3759 N N . VAL B 1 165 ? 17.078 6.84 8.008 1 97.56 165 VAL B N 1
ATOM 3760 C CA . VAL B 1 165 ? 17.078 5.41 8.297 1 97.56 165 VAL B CA 1
ATOM 3761 C C . VAL B 1 165 ? 17.281 4.621 7.008 1 97.56 165 VAL B C 1
ATOM 3763 O O . VAL B 1 165 ? 16.516 4.785 6.047 1 97.56 165 VAL B O 1
ATOM 3766 N N . ASN B 1 166 ? 18.312 3.885 6.988 1 94.69 166 ASN B N 1
ATOM 3767 C CA . ASN B 1 166 ? 18.688 3.061 5.84 1 94.69 166 ASN B CA 1
ATOM 3768 C C . ASN B 1 166 ? 18.641 1.574 6.18 1 94.69 166 ASN B C 1
ATOM 3770 O O . ASN B 1 166 ? 18.625 1.204 7.355 1 94.69 166 ASN B O 1
ATOM 3774 N N . SER B 1 167 ? 18.453 0.724 5.184 1 96.12 167 SER B N 1
ATOM 3775 C CA . SER B 1 167 ? 18.766 -0.693 5.32 1 96.12 167 SER B CA 1
ATOM 3776 C C . SER B 1 167 ? 20.188 -0.991 4.848 1 96.12 167 SER B C 1
ATOM 3778 O O . SER B 1 167 ? 20.75 -0.241 4.047 1 96.12 167 SER B O 1
ATOM 3780 N N . ASP B 1 168 ? 20.766 -2.002 5.352 1 97.81 168 ASP B N 1
ATOM 3781 C CA . ASP B 1 168 ? 22.078 -2.406 4.883 1 97.81 168 ASP B CA 1
ATOM 3782 C C . ASP B 1 168 ? 22.016 -2.969 3.465 1 97.81 168 ASP B C 1
ATOM 3784 O O . ASP B 1 168 ? 22.125 -4.18 3.268 1 97.81 168 ASP B O 1
ATOM 3788 N N . ASN B 1 169 ? 21.953 -2.059 2.539 1 97.56 169 ASN B N 1
ATOM 3789 C CA . ASN B 1 169 ? 21.797 -2.396 1.129 1 97.56 169 ASN B CA 1
ATOM 3790 C C . ASN B 1 169 ? 23.016 -3.131 0.591 1 97.56 169 ASN B C 1
ATOM 3792 O O . ASN B 1 169 ? 22.891 -4.168 -0.064 1 97.56 169 ASN B O 1
ATOM 3796 N N . ALA B 1 170 ? 24.172 -2.596 0.874 1 98.06 170 ALA B N 1
ATOM 3797 C CA . ALA B 1 170 ? 25.391 -3.215 0.388 1 98.06 170 ALA B CA 1
ATOM 3798 C C . ALA B 1 170 ? 25.594 -4.594 1.011 1 98.06 170 ALA B C 1
ATOM 3800 O O . ALA B 1 170 ? 25.906 -5.562 0.307 1 98.06 170 ALA B O 1
ATOM 3801 N N . GLY B 1 171 ? 25.422 -4.668 2.299 1 98.5 171 GLY B N 1
ATOM 3802 C CA . GLY B 1 171 ? 25.578 -5.941 2.988 1 98.5 171 GLY B CA 1
ATOM 3803 C C . GLY B 1 171 ? 24.578 -6.988 2.535 1 98.5 171 GLY B C 1
ATOM 3804 O O . GLY B 1 171 ? 24.938 -8.156 2.346 1 98.5 171 GLY B O 1
ATOM 3805 N N . GLY B 1 172 ? 23.328 -6.598 2.398 1 98.75 172 GLY B N 1
ATOM 3806 C CA . GLY B 1 172 ? 22.312 -7.516 1.905 1 98.75 172 GLY B CA 1
ATOM 3807 C C . GLY B 1 172 ? 22.609 -8.023 0.506 1 98.75 172 GLY B C 1
ATOM 3808 O O . GLY B 1 172 ? 22.453 -9.219 0.234 1 98.75 172 GLY B O 1
ATOM 3809 N N . ALA B 1 173 ? 23.016 -7.105 -0.347 1 98.81 173 ALA B N 1
ATOM 3810 C CA . ALA B 1 173 ? 23.359 -7.496 -1.712 1 98.81 173 ALA B CA 1
ATOM 3811 C C . ALA B 1 173 ? 24.547 -8.453 -1.727 1 98.81 173 ALA B C 1
ATOM 3813 O O . ALA B 1 173 ? 24.547 -9.453 -2.443 1 98.81 173 ALA B O 1
ATOM 3814 N N . ALA B 1 174 ? 25.516 -8.156 -0.954 1 98.88 174 ALA B N 1
ATOM 3815 C CA . ALA B 1 174 ? 26.688 -9.016 -0.862 1 98.88 174 ALA B CA 1
ATOM 3816 C C . ALA B 1 174 ? 26.312 -10.414 -0.381 1 98.88 174 ALA B C 1
ATOM 3818 O O . ALA B 1 174 ? 26.797 -11.414 -0.911 1 98.88 174 ALA B O 1
ATOM 3819 N N . ALA B 1 175 ? 25.453 -10.492 0.572 1 98.81 175 ALA B N 1
ATOM 3820 C CA . ALA B 1 175 ? 25 -11.773 1.097 1 98.81 175 ALA B CA 1
ATOM 3821 C C . ALA B 1 175 ? 24.297 -12.594 0.016 1 98.81 175 ALA B C 1
ATOM 3823 O O . ALA B 1 175 ? 24.516 -13.805 -0.089 1 98.81 175 ALA B O 1
ATOM 3824 N N . ALA B 1 176 ? 23.484 -11.93 -0.761 1 98.88 176 ALA B N 1
ATOM 3825 C CA . ALA B 1 176 ? 22.766 -12.586 -1.849 1 98.88 176 ALA B CA 1
ATOM 3826 C C . ALA B 1 176 ? 23.719 -13.148 -2.887 1 98.88 176 ALA B C 1
ATOM 3828 O O . ALA B 1 176 ? 23.594 -14.305 -3.295 1 98.88 176 ALA B O 1
ATOM 3829 N N . VAL B 1 177 ? 24.656 -12.352 -3.26 1 98.88 177 VAL B N 1
ATOM 3830 C CA . VAL B 1 177 ? 25.594 -12.75 -4.305 1 98.88 177 VAL B CA 1
ATOM 3831 C C . VAL B 1 177 ? 26.547 -13.812 -3.77 1 98.88 177 VAL B C 1
ATOM 3833 O O . VAL B 1 177 ? 26.891 -14.766 -4.477 1 98.88 177 VAL B O 1
ATOM 3836 N N . ARG B 1 178 ? 27 -13.68 -2.523 1 98.75 178 ARG B N 1
ATOM 3837 C CA . ARG B 1 178 ? 27.812 -14.719 -1.878 1 98.75 178 ARG B CA 1
ATOM 3838 C C . ARG B 1 178 ? 27.094 -16.062 -1.907 1 98.75 178 ARG B C 1
ATOM 3840 O O . ARG B 1 178 ? 27.719 -17.094 -2.15 1 98.75 178 ARG B O 1
ATOM 3847 N N . HIS B 1 179 ? 25.828 -16.016 -1.613 1 98.88 179 HIS B N 1
ATOM 3848 C CA . HIS B 1 179 ? 25.016 -17.219 -1.65 1 98.88 179 HIS B CA 1
ATOM 3849 C C . HIS B 1 179 ? 25.031 -17.859 -3.033 1 98.88 179 HIS B C 1
ATOM 3851 O O . HIS B 1 179 ? 25.203 -19.078 -3.156 1 98.88 179 HIS B O 1
ATOM 3857 N N . LEU B 1 180 ? 24.859 -17.047 -4.07 1 98.81 180 LEU B N 1
ATOM 3858 C CA . LEU B 1 180 ? 24.875 -17.547 -5.441 1 98.81 180 LEU B CA 1
ATOM 3859 C C . LEU B 1 180 ? 26.234 -18.141 -5.805 1 98.81 180 LEU B C 1
ATOM 3861 O O . LEU B 1 180 ? 26.312 -19.25 -6.328 1 98.81 180 LEU B O 1
ATOM 3865 N N . LEU B 1 181 ? 27.297 -17.422 -5.504 1 98.62 181 LEU B N 1
ATOM 3866 C CA . LEU B 1 181 ? 28.656 -17.875 -5.801 1 98.62 181 LEU B CA 1
ATOM 3867 C C . LEU B 1 181 ? 29 -19.109 -4.992 1 98.62 181 LEU B C 1
ATOM 3869 O O . LEU B 1 181 ? 29.609 -20.047 -5.516 1 98.62 181 LEU B O 1
ATOM 3873 N N . GLY B 1 182 ? 28.594 -19.094 -3.756 1 98 182 GLY B N 1
ATOM 3874 C CA . GLY B 1 182 ? 28.812 -20.25 -2.896 1 98 182 GLY B CA 1
ATOM 3875 C C . GLY B 1 182 ? 28.094 -21.5 -3.375 1 98 182 GLY B C 1
ATOM 3876 O O . GLY B 1 182 ? 28.531 -22.609 -3.102 1 98 182 GLY B O 1
ATOM 3877 N N . GLY B 1 183 ? 27 -21.297 -4.066 1 97.31 183 GLY B N 1
ATOM 3878 C CA . GLY B 1 183 ? 26.219 -22.391 -4.633 1 97.31 183 GLY B CA 1
ATOM 3879 C C . GLY B 1 183 ? 26.766 -22.891 -5.949 1 97.31 183 GLY B C 1
ATOM 3880 O O . GLY B 1 183 ? 26.203 -23.797 -6.559 1 97.31 183 GLY B O 1
ATOM 3881 N N . GLY B 1 184 ? 27.875 -22.312 -6.418 1 97.31 184 GLY B N 1
ATOM 3882 C CA . GLY B 1 184 ? 28.562 -22.828 -7.59 1 97.31 184 GLY B CA 1
ATOM 3883 C C . GLY B 1 184 ? 28.344 -21.984 -8.836 1 97.31 184 GLY B C 1
ATOM 3884 O O . GLY B 1 184 ? 28.922 -22.266 -9.891 1 97.31 184 GLY B O 1
ATOM 3885 N N . ARG B 1 185 ? 27.484 -20.969 -8.688 1 98.19 185 ARG B N 1
ATOM 3886 C CA . ARG B 1 185 ? 27.281 -20.078 -9.828 1 98.19 185 ARG B CA 1
ATOM 3887 C C . ARG B 1 185 ? 28.531 -19.234 -10.094 1 98.19 185 ARG B C 1
ATOM 3889 O O . ARG B 1 185 ? 29.219 -18.828 -9.156 1 98.19 185 ARG B O 1
ATOM 3896 N N . ARG B 1 186 ? 28.797 -18.922 -11.344 1 97 186 ARG B N 1
ATOM 3897 C CA . ARG B 1 186 ? 30.062 -18.266 -11.656 1 97 186 ARG B CA 1
ATOM 3898 C C . ARG B 1 186 ? 29.828 -17 -12.477 1 97 186 ARG B C 1
ATOM 3900 O O . ARG B 1 186 ? 30.609 -16.062 -12.422 1 97 186 ARG B O 1
ATOM 3907 N N . ARG B 1 187 ? 28.766 -16.969 -13.289 1 98.19 187 ARG B N 1
ATOM 3908 C CA . ARG B 1 187 ? 28.422 -15.781 -14.062 1 98.19 187 ARG B CA 1
ATOM 3909 C C . ARG B 1 187 ? 27.156 -15.117 -13.523 1 98.19 187 ARG B C 1
ATOM 3911 O O . ARG B 1 187 ? 26.109 -15.164 -14.172 1 98.19 187 ARG B O 1
ATOM 3918 N N . VAL B 1 188 ? 27.391 -14.477 -12.406 1 98.81 188 VAL B N 1
ATOM 3919 C CA . VAL B 1 188 ? 26.281 -13.883 -11.68 1 98.81 188 VAL B CA 1
ATOM 3920 C C . VAL B 1 188 ? 26.047 -12.445 -12.148 1 98.81 188 VAL B C 1
ATOM 3922 O O . VAL B 1 188 ? 26.828 -11.555 -11.828 1 98.81 188 VAL B O 1
ATOM 3925 N N . ALA B 1 189 ? 24.984 -12.234 -12.883 1 98.94 189 ALA B N 1
ATOM 3926 C CA . ALA B 1 189 ? 24.641 -10.891 -13.352 1 98.94 189 ALA B CA 1
ATOM 3927 C C . ALA B 1 189 ? 23.844 -10.133 -12.289 1 98.94 189 ALA B C 1
ATOM 3929 O O . ALA B 1 189 ? 23.406 -10.711 -11.289 1 98.94 189 ALA B O 1
ATOM 3930 N N . THR B 1 190 ? 23.703 -8.82 -12.539 1 98.94 190 THR B N 1
ATOM 3931 C CA . THR B 1 190 ? 22.844 -8.016 -11.672 1 98.94 190 THR B CA 1
ATOM 3932 C C . THR B 1 190 ? 22 -7.055 -12.492 1 98.94 190 THR B C 1
ATOM 3934 O O . THR B 1 190 ? 22.453 -6.527 -13.508 1 98.94 190 THR B O 1
ATOM 3937 N N . ILE B 1 191 ? 20.766 -6.969 -12.078 1 98.88 191 ILE B N 1
ATOM 3938 C CA . ILE B 1 191 ? 19.875 -5.895 -12.492 1 98.88 191 ILE B CA 1
ATOM 3939 C C . ILE B 1 191 ? 19.812 -4.832 -11.398 1 98.88 191 ILE B C 1
ATOM 3941 O O . ILE B 1 191 ? 19.203 -5.051 -10.344 1 98.88 191 ILE B O 1
ATOM 3945 N N . THR B 1 192 ? 20.438 -3.727 -11.656 1 98.19 192 THR B N 1
ATOM 3946 C CA . THR B 1 192 ? 20.547 -2.695 -10.633 1 98.19 192 THR B CA 1
ATOM 3947 C C . THR B 1 192 ? 19.266 -1.852 -10.586 1 98.19 192 THR B C 1
ATOM 3949 O O . THR B 1 192 ? 18.453 -1.902 -11.508 1 98.19 192 THR B O 1
ATOM 3952 N N . GLY B 1 193 ? 19.031 -1.136 -9.516 1 94.06 193 GLY B N 1
ATOM 3953 C CA . GLY B 1 193 ? 18.125 0.001 -9.547 1 94.06 193 GLY B CA 1
ATOM 3954 C C . GLY B 1 193 ? 18.734 1.235 -10.18 1 94.06 193 GLY B C 1
ATOM 3955 O O . GLY B 1 193 ? 19.875 1.193 -10.672 1 94.06 193 GLY B O 1
ATOM 3956 N N . PRO B 1 194 ? 17.969 2.273 -10.203 1 92.06 194 PRO B N 1
ATOM 3957 C CA . PRO B 1 194 ? 18.531 3.523 -10.711 1 92.06 194 PRO B CA 1
ATOM 3958 C C . PRO B 1 194 ? 19.828 3.916 -9.992 1 92.06 194 PRO B C 1
ATOM 3960 O O . PRO B 1 194 ? 19.875 3.904 -8.758 1 92.06 194 PRO B O 1
ATOM 3963 N N . LEU B 1 195 ? 20.797 4.289 -10.766 1 94.06 195 LEU B N 1
ATOM 3964 C CA . LEU B 1 195 ? 22.109 4.535 -10.195 1 94.06 195 LEU B CA 1
ATOM 3965 C C . LEU B 1 195 ? 22.234 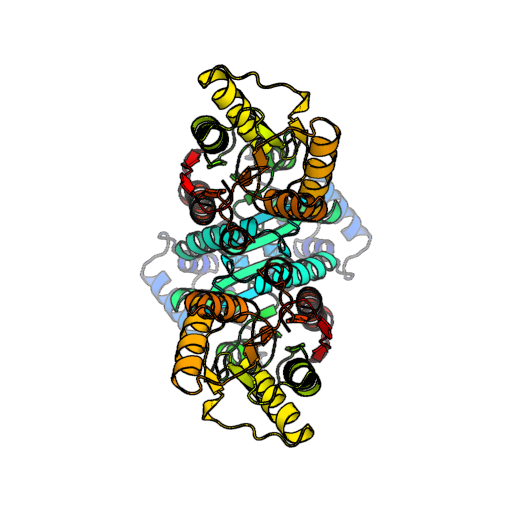5.969 -9.688 1 94.06 195 LEU B C 1
ATOM 3967 O O . LEU B 1 195 ? 23.25 6.344 -9.102 1 94.06 195 LEU B O 1
ATOM 3971 N N . ASP B 1 196 ? 21.203 6.746 -9.836 1 92 196 ASP B N 1
ATOM 3972 C CA . ASP B 1 196 ? 21.156 8.07 -9.219 1 92 196 ASP B CA 1
ATOM 3973 C C . ASP B 1 196 ? 20.531 8 -7.828 1 92 196 ASP B C 1
ATOM 3975 O O . ASP B 1 196 ? 20.281 9.039 -7.207 1 92 196 ASP B O 1
ATOM 3979 N N . MET B 1 197 ? 20.297 6.812 -7.41 1 91.69 197 MET B N 1
ATOM 3980 C CA . MET B 1 197 ? 19.844 6.57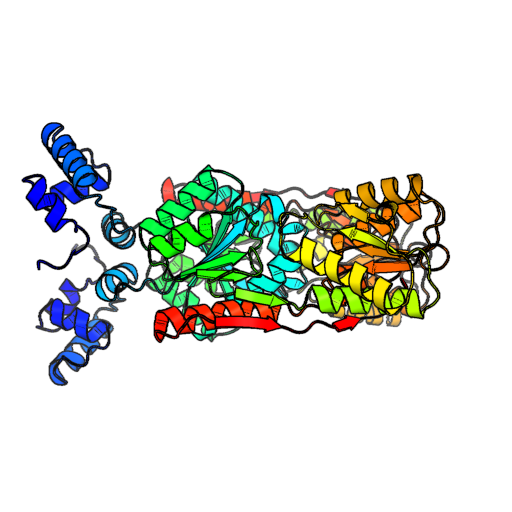 -6.043 1 91.69 197 MET B CA 1
ATOM 3981 C C . MET B 1 197 ? 20.891 5.809 -5.246 1 91.69 197 MET B C 1
ATOM 3983 O O . MET B 1 197 ? 21.531 4.898 -5.77 1 91.69 197 MET B O 1
ATOM 3987 N N . ASP B 1 198 ? 21.016 6.125 -4.047 1 94.06 198 ASP B N 1
ATOM 3988 C CA . ASP B 1 198 ? 22 5.465 -3.189 1 94.06 198 ASP B CA 1
ATOM 3989 C C . ASP B 1 198 ? 21.703 3.969 -3.07 1 94.06 198 ASP B C 1
ATOM 3991 O O . ASP B 1 198 ? 22.625 3.154 -2.994 1 94.06 198 ASP B O 1
ATOM 3995 N N . VAL B 1 199 ? 20.469 3.586 -2.99 1 93.62 199 VAL B N 1
ATOM 3996 C CA . VAL B 1 199 ? 20.078 2.186 -2.861 1 93.62 199 VAL B CA 1
ATOM 3997 C C . VAL B 1 199 ? 20.594 1.395 -4.062 1 93.62 199 VAL B C 1
ATOM 3999 O O . VAL B 1 199 ? 21.109 0.287 -3.912 1 93.62 199 VAL B O 1
ATOM 4002 N N . GLY B 1 200 ? 20.422 1.973 -5.246 1 94.88 200 GLY B N 1
ATOM 4003 C CA . GLY B 1 200 ? 20.938 1.326 -6.441 1 94.88 200 GLY B CA 1
ATOM 4004 C C . GLY B 1 200 ? 22.453 1.173 -6.422 1 94.88 200 GLY B C 1
ATOM 4005 O O . GLY B 1 200 ? 22.969 0.095 -6.707 1 94.88 200 GLY B O 1
ATOM 4006 N N . ARG B 1 201 ? 23.141 2.188 -6.012 1 96.88 201 ARG B N 1
ATOM 4007 C CA . ARG B 1 201 ? 24.594 2.182 -5.965 1 96.88 201 ARG B CA 1
ATOM 4008 C C . ARG B 1 201 ? 25.109 1.231 -4.883 1 96.88 201 ARG B C 1
ATOM 4010 O O . ARG B 1 201 ? 26.078 0.5 -5.098 1 96.88 201 ARG B O 1
ATOM 4017 N N . SER B 1 202 ? 24.469 1.221 -3.797 1 97.25 202 SER B N 1
ATOM 4018 C CA . SER B 1 202 ? 24.906 0.403 -2.666 1 97.25 202 SER B CA 1
ATOM 4019 C C . SER B 1 202 ? 24.734 -1.083 -2.963 1 97.25 202 SER B C 1
ATOM 4021 O O . SER B 1 202 ? 25.609 -1.889 -2.648 1 97.25 202 SER B O 1
ATOM 4023 N N . ARG B 1 203 ? 23.609 -1.436 -3.52 1 98.31 203 ARG B N 1
ATOM 4024 C CA . ARG B 1 203 ? 23.375 -2.84 -3.84 1 98.31 203 ARG B CA 1
ATOM 4025 C C . ARG B 1 203 ? 24.312 -3.312 -4.945 1 98.31 203 ARG B C 1
ATOM 4027 O O . ARG B 1 203 ? 24.797 -4.445 -4.91 1 98.31 203 ARG B O 1
ATOM 4034 N N . LEU B 1 204 ? 24.594 -2.432 -5.883 1 98.62 204 LEU B N 1
ATOM 4035 C CA . LEU B 1 204 ? 25.609 -2.746 -6.891 1 98.62 204 LEU B CA 1
ATOM 4036 C C . LEU B 1 204 ? 26.969 -2.947 -6.246 1 98.62 204 LEU B C 1
ATOM 4038 O O . LEU B 1 204 ? 27.703 -3.861 -6.617 1 98.62 204 LEU B O 1
ATOM 4042 N N . ALA B 1 205 ? 27.312 -2.068 -5.328 1 98.25 205 ALA B N 1
ATOM 4043 C CA . ALA B 1 205 ? 28.578 -2.191 -4.609 1 98.25 205 ALA B CA 1
ATOM 4044 C C . ALA B 1 205 ? 28.656 -3.531 -3.883 1 98.25 205 ALA B C 1
ATOM 4046 O O . ALA B 1 205 ? 29.734 -4.141 -3.822 1 98.25 205 ALA B O 1
ATOM 4047 N N . GLY B 1 206 ? 27.547 -3.961 -3.305 1 98.75 206 GLY B N 1
ATOM 4048 C CA . GLY B 1 206 ? 27.5 -5.273 -2.676 1 98.75 206 GLY B CA 1
ATOM 4049 C C . GLY B 1 206 ? 27.766 -6.41 -3.646 1 98.75 206 GLY B C 1
ATOM 4050 O O . GLY B 1 206 ? 28.469 -7.359 -3.322 1 98.75 206 GLY B O 1
ATOM 4051 N N . TRP B 1 207 ? 27.172 -6.27 -4.797 1 98.81 207 TRP B N 1
ATOM 4052 C CA . TRP B 1 207 ? 27.406 -7.238 -5.859 1 98.81 207 TRP B CA 1
ATOM 4053 C C . TRP B 1 207 ? 28.891 -7.316 -6.203 1 98.81 207 TRP B C 1
ATOM 4055 O O . TRP B 1 207 ? 29.453 -8.406 -6.293 1 98.81 207 TRP B O 1
ATOM 4065 N N . ARG B 1 208 ? 29.578 -6.242 -6.355 1 98.75 208 ARG B N 1
ATOM 4066 C CA . ARG B 1 208 ? 31 -6.176 -6.68 1 98.75 208 ARG B CA 1
ATOM 4067 C C . ARG B 1 208 ? 31.844 -6.738 -5.539 1 98.75 208 ARG B C 1
ATOM 4069 O O . ARG B 1 208 ? 32.781 -7.48 -5.777 1 98.75 208 ARG B O 1
ATOM 4076 N N . ALA B 1 209 ? 31.469 -6.395 -4.367 1 98.62 209 ALA B N 1
ATOM 4077 C CA . ALA B 1 209 ? 32.25 -6.82 -3.195 1 98.62 209 ALA B CA 1
ATOM 4078 C C . ALA B 1 209 ? 32.25 -8.344 -3.064 1 98.62 209 ALA B C 1
ATOM 4080 O O . ALA B 1 209 ? 33.281 -8.945 -2.758 1 98.62 209 ALA B O 1
ATOM 4081 N N . ALA B 1 210 ? 31.078 -8.906 -3.234 1 98.75 210 ALA B N 1
ATOM 4082 C CA . ALA B 1 210 ? 30.969 -10.359 -3.129 1 98.75 210 ALA B CA 1
ATOM 4083 C C . ALA B 1 210 ? 31.828 -11.047 -4.191 1 98.75 210 ALA B C 1
ATOM 4085 O O . ALA B 1 210 ? 32.438 -12.078 -3.924 1 98.75 210 ALA B O 1
ATOM 4086 N N . HIS B 1 211 ? 31.828 -10.523 -5.395 1 98.56 211 HIS B N 1
ATOM 4087 C CA . HIS B 1 211 ? 32.656 -11.07 -6.453 1 98.56 211 HIS B CA 1
ATOM 4088 C C . HIS B 1 211 ? 34.156 -10.984 -6.086 1 98.56 211 HIS B C 1
ATOM 4090 O O . HIS B 1 211 ? 34.906 -11.945 -6.273 1 98.56 211 HIS B O 1
ATOM 4096 N N . LEU B 1 212 ? 34.5 -9.844 -5.594 1 98.06 212 LEU B N 1
ATOM 4097 C CA . LEU B 1 212 ? 35.875 -9.641 -5.184 1 98.06 212 LEU B CA 1
ATOM 4098 C C . LEU B 1 212 ? 36.281 -10.641 -4.109 1 98.06 212 LEU B C 1
ATOM 4100 O O . LEU B 1 212 ? 37.375 -11.242 -4.188 1 98.06 212 LEU B O 1
ATOM 4104 N N . GLU B 1 213 ? 35.469 -10.812 -3.154 1 97.94 213 GLU B N 1
ATOM 4105 C CA . GLU B 1 213 ? 35.719 -11.727 -2.051 1 97.94 213 GLU B CA 1
ATOM 4106 C C . GLU B 1 213 ? 35.875 -13.156 -2.553 1 97.94 213 GLU B C 1
ATOM 4108 O O . GLU B 1 213 ? 36.688 -13.914 -2.018 1 97.94 213 GLU B O 1
ATOM 4113 N N . ALA B 1 214 ? 35.125 -13.508 -3.551 1 97.69 214 ALA B N 1
ATOM 4114 C CA . ALA B 1 214 ? 35.156 -14.875 -4.078 1 97.69 214 ALA B CA 1
ATOM 4115 C C . ALA B 1 214 ? 36.188 -15.031 -5.168 1 97.69 214 ALA B C 1
ATOM 4117 O O . ALA B 1 214 ? 36.375 -16.125 -5.711 1 97.69 214 ALA B O 1
ATOM 4118 N N . ALA B 1 215 ? 36.844 -13.977 -5.531 1 97.06 215 ALA B N 1
ATOM 4119 C CA . ALA B 1 215 ? 37.844 -13.961 -6.594 1 97.06 215 ALA B CA 1
ATOM 4120 C C . ALA B 1 215 ? 37.25 -14.359 -7.934 1 97.06 215 ALA B C 1
ATOM 4122 O O . ALA B 1 215 ? 37.844 -15.148 -8.68 1 97.06 215 ALA B O 1
ATOM 4123 N N . VAL B 1 216 ? 36.062 -14 -8.141 1 97.19 216 VAL B N 1
ATOM 4124 C CA . VAL B 1 216 ? 35.344 -14.148 -9.414 1 97.19 216 VAL B CA 1
ATOM 4125 C C . VAL B 1 216 ? 35.25 -12.781 -10.094 1 97.19 216 VAL B C 1
ATOM 4127 O O . VAL B 1 216 ? 34.875 -11.789 -9.453 1 97.19 216 VAL B O 1
ATOM 4130 N N . PRO B 1 217 ? 35.531 -12.664 -11.32 1 93.75 217 PRO B N 1
ATOM 4131 C CA . PRO B 1 217 ? 35.5 -11.367 -11.992 1 93.75 217 PRO B CA 1
ATOM 4132 C C . PRO B 1 217 ? 34.094 -10.789 -12.055 1 93.75 217 PRO B C 1
ATOM 4134 O O . PRO B 1 217 ? 33.156 -11.492 -12.43 1 93.75 217 PRO B O 1
ATOM 4137 N N . ALA B 1 218 ? 33.969 -9.555 -11.625 1 94.81 218 ALA B N 1
ATOM 4138 C CA . ALA B 1 218 ? 32.75 -8.781 -11.781 1 94.81 218 ALA B CA 1
ATOM 4139 C C . ALA B 1 218 ? 32.781 -7.961 -13.062 1 94.81 218 ALA B C 1
ATOM 4141 O O . ALA B 1 218 ? 33.031 -6.754 -13.031 1 94.81 218 ALA B O 1
ATOM 4142 N N . GLU B 1 219 ? 32.438 -8.555 -14.141 1 96.5 219 GLU B N 1
ATOM 4143 C CA . GLU B 1 219 ? 32.562 -7.891 -15.43 1 96.5 219 GLU B CA 1
ATOM 4144 C C . GLU B 1 219 ? 31.375 -6.934 -15.648 1 96.5 219 GLU B C 1
ATOM 4146 O O . GLU B 1 219 ? 30.25 -7.242 -15.297 1 96.5 219 GLU B O 1
ATOM 4151 N N . GLU B 1 220 ? 31.656 -5.863 -16.281 1 96.88 220 GLU B N 1
ATOM 4152 C CA . GLU B 1 220 ? 30.656 -4.828 -16.5 1 96.88 220 GLU B CA 1
ATOM 4153 C C . GLU B 1 220 ? 29.562 -5.328 -17.438 1 96.88 220 GLU B C 1
ATOM 4155 O O . GLU B 1 220 ? 28.422 -4.855 -17.359 1 96.88 220 GLU B O 1
ATOM 4160 N N . LEU B 1 221 ? 29.844 -6.281 -18.266 1 97.75 221 LEU B N 1
ATOM 4161 C CA . LEU B 1 221 ? 28.844 -6.82 -19.188 1 97.75 221 LEU B CA 1
ATOM 4162 C C . LEU B 1 221 ? 27.75 -7.559 -18.422 1 97.75 221 LEU B C 1
ATOM 4164 O O . LEU B 1 221 ? 26.672 -7.824 -18.984 1 97.75 221 LEU B O 1
ATOM 4168 N N . LEU B 1 222 ? 28.016 -7.898 -17.141 1 98.56 222 LEU B N 1
ATOM 4169 C CA . LEU B 1 222 ? 27.047 -8.609 -16.312 1 98.56 222 LEU B CA 1
ATOM 4170 C C . LEU B 1 222 ? 26.141 -7.637 -15.57 1 98.56 222 LEU B C 1
ATOM 4172 O O . LEU B 1 222 ? 25.297 -8.047 -14.773 1 98.56 222 LEU B O 1
ATOM 4176 N N . VAL B 1 223 ? 26.281 -6.348 -15.844 1 98.81 223 VAL B N 1
ATOM 4177 C CA . VAL B 1 223 ? 25.5 -5.328 -15.141 1 98.81 223 VAL B CA 1
ATOM 4178 C C . VAL B 1 223 ? 24.5 -4.684 -16.094 1 98.81 223 VAL B C 1
ATOM 4180 O O . VAL B 1 223 ? 24.875 -4.23 -17.188 1 98.81 223 VAL B O 1
ATOM 4183 N N . GLU B 1 224 ? 23.25 -4.68 -15.742 1 98.75 224 GLU B N 1
ATOM 4184 C CA . GLU B 1 224 ? 22.219 -3.955 -16.484 1 98.75 224 GLU B CA 1
ATOM 4185 C C . GLU B 1 224 ? 21.344 -3.133 -15.531 1 98.75 224 GLU B C 1
ATOM 4187 O O . GLU B 1 224 ? 20.953 -3.613 -14.469 1 98.75 224 GLU B O 1
ATOM 4192 N N . ALA B 1 225 ? 21.141 -1.918 -15.938 1 97.12 225 ALA B N 1
ATOM 4193 C CA . ALA B 1 225 ? 20.359 -1.02 -15.086 1 97.12 225 ALA B CA 1
ATOM 4194 C C . ALA B 1 225 ? 18.859 -1.288 -15.234 1 97.12 225 ALA B C 1
ATOM 4196 O O . ALA B 1 225 ? 18.375 -1.519 -16.344 1 97.12 225 ALA B O 1
ATOM 4197 N N . GLY B 1 226 ? 18.172 -1.362 -14.094 1 94.75 226 GLY B N 1
ATOM 4198 C CA . GLY B 1 226 ? 16.719 -1.368 -14.047 1 94.75 226 GLY B CA 1
ATOM 4199 C C . GLY B 1 226 ? 16.141 -0.129 -13.391 1 94.75 226 GLY B C 1
ATOM 4200 O O . GLY B 1 226 ? 16.828 0.874 -13.219 1 94.75 226 GLY B O 1
ATOM 4201 N N . ASP B 1 227 ? 14.781 -0.221 -13.133 1 90.62 227 ASP B N 1
ATOM 4202 C CA . ASP B 1 227 ? 14.117 0.975 -12.625 1 90.62 227 ASP B CA 1
ATOM 4203 C C . ASP B 1 227 ? 13.141 0.623 -11.508 1 90.62 227 ASP B C 1
ATOM 4205 O O . ASP B 1 227 ? 12.148 1.329 -11.297 1 90.62 227 ASP B O 1
ATOM 4209 N N . PHE B 1 228 ? 13.305 -0.513 -10.906 1 90.19 228 PHE B N 1
ATOM 4210 C CA . PHE B 1 228 ? 12.539 -1.021 -9.773 1 90.19 228 PHE B CA 1
ATOM 4211 C C . PHE B 1 228 ? 11.141 -1.438 -10.203 1 90.19 228 PHE B C 1
ATOM 4213 O O . PHE B 1 228 ? 10.305 -1.79 -9.367 1 90.19 228 PHE B O 1
ATOM 4220 N N . THR B 1 229 ? 10.859 -1.436 -11.516 1 88.62 229 THR B N 1
ATOM 4221 C CA . THR B 1 229 ? 9.578 -1.923 -12.008 1 88.62 229 THR B CA 1
ATOM 4222 C C . THR B 1 229 ? 9.711 -3.346 -12.547 1 88.62 229 THR B C 1
ATOM 4224 O O . THR B 1 229 ? 10.82 -3.797 -12.852 1 88.62 229 THR B O 1
ATOM 4227 N N . GLU B 1 230 ? 8.586 -3.941 -12.586 1 91 230 GLU B N 1
ATOM 4228 C CA . GLU B 1 230 ? 8.555 -5.281 -13.164 1 91 230 GLU B CA 1
ATOM 4229 C C . GLU B 1 230 ? 9 -5.258 -14.625 1 91 230 GLU B C 1
ATOM 4231 O O . GLU B 1 230 ? 9.82 -6.086 -15.047 1 91 230 GLU B O 1
ATOM 4236 N N . GLU B 1 231 ? 8.492 -4.316 -15.398 1 92.25 231 GLU B N 1
ATOM 4237 C CA . GLU B 1 231 ? 8.844 -4.176 -16.812 1 92.25 231 GLU B CA 1
ATOM 4238 C C . GLU B 1 231 ? 10.328 -3.889 -16.984 1 92.25 231 GLU B C 1
ATOM 4240 O O . GLU B 1 231 ? 10.969 -4.43 -17.891 1 92.25 231 GLU B O 1
ATOM 4245 N N . GLY B 1 232 ? 10.812 -3.053 -16.156 1 94.25 232 GLY B N 1
ATOM 4246 C CA . GLY B 1 232 ? 12.234 -2.768 -16.188 1 94.25 232 GLY B CA 1
ATOM 4247 C C . GLY B 1 232 ? 13.094 -3.984 -15.906 1 94.25 232 GLY B C 1
ATOM 4248 O O . GLY B 1 232 ? 14.148 -4.168 -16.516 1 94.25 232 GLY B O 1
ATOM 4249 N N . GLY B 1 233 ? 12.664 -4.836 -14.992 1 96.69 233 GLY B N 1
ATOM 4250 C CA . GLY B 1 233 ? 13.359 -6.078 -14.703 1 96.69 233 GLY B CA 1
ATOM 4251 C C . GLY B 1 233 ? 13.352 -7.051 -15.867 1 96.69 233 GLY B C 1
ATOM 4252 O O . GLY B 1 233 ? 14.375 -7.664 -16.172 1 96.69 233 GLY B O 1
ATOM 4253 N N . ALA B 1 234 ? 12.219 -7.121 -16.516 1 97.25 234 ALA B N 1
ATOM 4254 C CA . ALA B 1 234 ? 12.102 -8.008 -17.672 1 97.25 234 ALA B CA 1
ATOM 4255 C C . ALA B 1 234 ? 13 -7.543 -18.812 1 97.25 234 ALA B C 1
ATOM 4257 O O . ALA B 1 234 ? 13.711 -8.352 -19.422 1 97.25 234 ALA B O 1
ATOM 4258 N N . SER B 1 235 ? 12.93 -6.27 -19.078 1 98.19 235 SER B N 1
ATOM 4259 C CA . SER B 1 235 ? 13.742 -5.699 -20.141 1 98.19 235 SER B CA 1
ATOM 4260 C C . SER B 1 235 ? 15.234 -5.891 -19.859 1 98.19 235 SER B C 1
ATOM 4262 O O . SER B 1 235 ? 15.992 -6.27 -20.75 1 98.19 235 SER B O 1
ATOM 4264 N N . ALA B 1 236 ? 15.617 -5.648 -18.656 1 98.69 236 ALA B N 1
ATOM 4265 C CA . ALA B 1 236 ? 17.016 -5.801 -18.266 1 98.69 236 ALA B CA 1
ATOM 4266 C C . ALA B 1 236 ? 17.469 -7.254 -18.406 1 98.69 236 ALA B C 1
ATOM 4268 O O . ALA B 1 236 ? 18.578 -7.527 -18.875 1 98.69 236 ALA B O 1
ATOM 4269 N N . MET B 1 237 ? 16.656 -8.156 -17.969 1 98.81 237 MET B N 1
ATOM 4270 C CA . MET B 1 237 ? 16.984 -9.578 -18.062 1 98.81 237 MET B CA 1
ATOM 4271 C C . MET B 1 237 ? 17.156 -9.992 -19.516 1 98.81 237 MET B C 1
ATOM 4273 O O . MET B 1 237 ? 18.062 -10.766 -19.844 1 98.81 237 MET B O 1
ATOM 4277 N N . ARG B 1 238 ? 16.281 -9.477 -20.328 1 98.75 238 ARG B N 1
ATOM 4278 C CA . ARG B 1 238 ? 16.375 -9.766 -21.766 1 98.75 238 ARG B CA 1
ATOM 4279 C C . ARG B 1 238 ? 17.719 -9.305 -22.328 1 98.75 238 ARG B C 1
ATOM 4281 O O . ARG B 1 238 ? 18.391 -10.062 -23.031 1 98.75 238 ARG B O 1
ATOM 4288 N N . LEU B 1 239 ? 18.109 -8.117 -22.047 1 98.75 239 LEU B N 1
ATOM 4289 C CA . LEU B 1 239 ? 19.359 -7.543 -22.531 1 98.75 239 LEU B CA 1
ATOM 4290 C C . LEU B 1 239 ? 20.547 -8.328 -22.016 1 98.75 239 LEU B C 1
ATOM 4292 O O . LEU B 1 239 ? 21.516 -8.562 -22.75 1 98.75 239 LEU B O 1
ATOM 4296 N N . LEU B 1 240 ? 20.5 -8.742 -20.781 1 98.81 240 LEU B N 1
ATOM 4297 C CA . LEU B 1 240 ? 21.562 -9.531 -20.172 1 98.81 240 LEU B CA 1
ATOM 4298 C C . LEU B 1 240 ? 21.719 -10.867 -20.891 1 98.81 240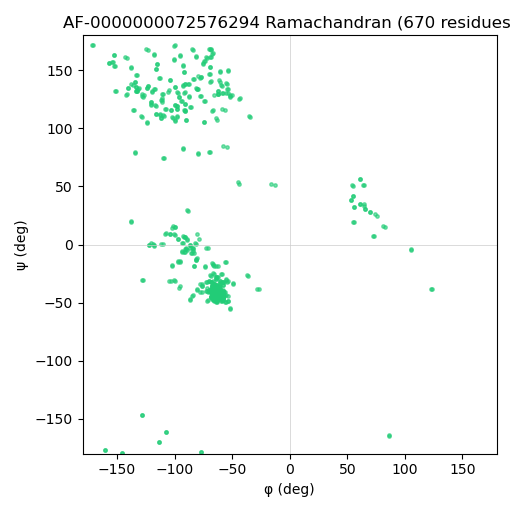 LEU B C 1
ATOM 4300 O O . LEU B 1 240 ? 22.844 -11.289 -21.203 1 98.81 240 LEU B O 1
ATOM 4304 N N . LEU B 1 241 ? 20.625 -11.5 -21.141 1 98.56 241 LEU B N 1
ATOM 4305 C CA . LEU B 1 241 ? 20.656 -12.805 -21.797 1 98.56 241 LEU B CA 1
ATOM 4306 C C . LEU B 1 241 ? 21.219 -12.68 -23.219 1 98.56 241 LEU B C 1
ATOM 4308 O O . LEU B 1 241 ? 21.891 -13.594 -23.703 1 98.56 241 LEU B O 1
ATOM 4312 N N . GLU B 1 242 ? 20.906 -11.57 -23.844 1 98.19 242 GLU B N 1
ATOM 4313 C CA . GLU B 1 242 ? 21.438 -11.32 -25.188 1 98.19 242 GLU B CA 1
ATOM 4314 C C . GLU B 1 242 ? 22.938 -11.094 -25.141 1 98.19 242 GLU B C 1
ATOM 4316 O O . GLU B 1 242 ? 23.672 -11.586 -26 1 98.19 242 GLU B O 1
ATOM 4321 N N . ARG B 1 243 ? 23.375 -10.398 -24.172 1 98.12 243 ARG B N 1
ATOM 4322 C CA . ARG B 1 243 ? 24.766 -10.008 -24.047 1 98.12 243 ARG B CA 1
ATOM 4323 C C . ARG B 1 243 ? 25.609 -11.148 -23.484 1 98.12 243 ARG B C 1
ATOM 4325 O O . ARG B 1 243 ? 26.766 -11.328 -23.875 1 98.12 243 ARG B O 1
ATOM 4332 N N . VAL B 1 244 ? 25.062 -11.906 -22.516 1 98.19 244 VAL B N 1
ATOM 4333 C CA . VAL B 1 244 ? 25.75 -13.008 -21.844 1 98.19 244 VAL B CA 1
ATOM 4334 C C . VAL B 1 244 ? 24.828 -14.219 -21.766 1 98.19 244 VAL B C 1
ATOM 4336 O O . VAL B 1 244 ? 24.328 -14.57 -20.688 1 98.19 244 VAL B O 1
ATOM 4339 N N . PRO B 1 245 ? 24.703 -14.938 -22.812 1 97.69 245 PRO B N 1
ATOM 4340 C CA . PRO B 1 245 ? 23.734 -16.031 -22.875 1 97.69 245 PRO B CA 1
ATOM 4341 C C . PRO B 1 245 ? 24.031 -17.141 -21.875 1 97.69 245 PRO B C 1
ATOM 4343 O O . PRO B 1 245 ? 23.141 -17.938 -21.531 1 97.69 245 PRO B O 1
ATOM 4346 N N . ASP B 1 246 ? 25.25 -17.188 -21.375 1 97.44 246 ASP B N 1
ATOM 4347 C CA . ASP B 1 246 ? 25.625 -18.281 -20.484 1 97.44 246 ASP B CA 1
ATOM 4348 C C . ASP B 1 246 ? 25.609 -17.844 -19.031 1 97.44 246 ASP B C 1
ATOM 4350 O O . ASP B 1 246 ? 26.141 -18.531 -18.156 1 97.44 246 ASP B O 1
ATOM 4354 N N . LEU B 1 247 ? 24.953 -16.672 -18.75 1 98.19 247 LEU B N 1
ATOM 4355 C CA . LEU B 1 247 ? 24.828 -16.297 -17.344 1 98.19 247 LEU B CA 1
ATOM 4356 C C . LEU B 1 247 ? 24.031 -17.359 -16.594 1 98.19 247 LEU B C 1
ATOM 4358 O O . LEU B 1 247 ? 23.062 -17.906 -17.125 1 98.19 247 LEU B O 1
ATOM 4362 N N . ASP B 1 248 ? 24.453 -17.625 -15.398 1 98.62 248 ASP B N 1
ATOM 4363 C CA . ASP B 1 248 ? 23.828 -18.75 -14.703 1 98.62 248 ASP B CA 1
ATOM 4364 C C . ASP B 1 248 ? 23.172 -18.297 -13.406 1 98.62 248 ASP B C 1
ATOM 4366 O O . ASP B 1 248 ? 22.594 -19.109 -12.672 1 98.62 248 ASP B O 1
ATOM 4370 N N . ALA B 1 249 ? 23.234 -16.984 -13.102 1 98.88 249 ALA B N 1
ATOM 4371 C CA . ALA B 1 249 ? 22.516 -16.406 -11.977 1 98.88 249 ALA B CA 1
ATOM 4372 C C . ALA B 1 249 ? 22.297 -14.906 -12.172 1 98.88 249 ALA B C 1
ATOM 4374 O O . ALA B 1 249 ? 23.031 -14.258 -12.922 1 98.88 249 ALA B O 1
ATOM 4375 N N . VAL B 1 250 ? 21.281 -14.383 -11.516 1 98.94 250 VAL B N 1
ATOM 4376 C CA . VAL B 1 250 ? 21.031 -12.945 -11.539 1 98.94 250 VAL B CA 1
ATOM 4377 C C . VAL B 1 250 ? 20.562 -12.477 -10.172 1 98.94 250 VAL B C 1
ATOM 4379 O O . VAL B 1 250 ? 19.734 -13.141 -9.523 1 98.94 250 VAL B O 1
ATOM 4382 N N . PHE B 1 251 ? 21.203 -11.461 -9.695 1 98.94 251 PHE B N 1
ATOM 4383 C CA . PHE B 1 251 ? 20.734 -10.688 -8.547 1 98.94 251 PHE B CA 1
ATOM 4384 C C . PHE B 1 251 ? 20 -9.438 -9 1 98.94 251 PHE B C 1
ATOM 4386 O O . PHE B 1 251 ? 20.609 -8.516 -9.555 1 98.94 251 PHE B O 1
ATOM 4393 N N . ALA B 1 252 ? 18.672 -9.438 -8.781 1 98.81 252 ALA B N 1
ATOM 4394 C CA . ALA B 1 252 ? 17.891 -8.234 -9.055 1 98.81 252 ALA B CA 1
ATOM 4395 C C . ALA B 1 252 ? 17.766 -7.359 -7.809 1 98.81 252 ALA B C 1
ATOM 4397 O O . ALA B 1 252 ? 17.438 -7.855 -6.73 1 98.81 252 ALA B O 1
ATOM 4398 N N . ALA B 1 253 ? 17.922 -6.113 -7.949 1 97.69 253 ALA B N 1
ATOM 4399 C CA . ALA B 1 253 ? 18 -5.172 -6.832 1 97.69 253 ALA B CA 1
ATOM 4400 C C . ALA B 1 253 ? 16.641 -4.996 -6.16 1 97.69 253 ALA B C 1
ATOM 4402 O O . ALA B 1 253 ? 16.531 -4.293 -5.152 1 97.69 253 ALA B O 1
ATOM 4403 N N . SER B 1 254 ? 15.609 -5.594 -6.629 1 94.75 254 SER B N 1
ATOM 4404 C CA . SER B 1 254 ? 14.305 -5.605 -5.988 1 94.75 254 SER B CA 1
ATOM 4405 C C . SER B 1 254 ? 13.5 -6.84 -6.391 1 94.75 254 SER B C 1
ATOM 4407 O O . SER B 1 254 ? 13.734 -7.418 -7.453 1 94.75 254 SER B O 1
ATOM 4409 N N . ASP B 1 255 ? 12.555 -7.191 -5.562 1 94.12 255 ASP B N 1
ATOM 4410 C CA . ASP B 1 255 ? 11.711 -8.352 -5.852 1 94.12 255 ASP B CA 1
ATOM 4411 C C . ASP B 1 255 ? 10.883 -8.125 -7.113 1 94.12 255 ASP B C 1
ATOM 4413 O O . ASP B 1 255 ? 10.672 -9.055 -7.895 1 94.12 255 ASP B O 1
ATOM 4417 N N . LEU B 1 256 ? 10.406 -6.906 -7.316 1 91.38 256 LEU B N 1
ATOM 4418 C CA . LEU B 1 256 ? 9.594 -6.633 -8.5 1 91.38 256 LEU B CA 1
ATOM 4419 C C . LEU B 1 256 ? 10.406 -6.832 -9.773 1 91.38 256 LEU B C 1
ATOM 4421 O O . LEU B 1 256 ? 9.906 -7.406 -10.742 1 91.38 256 LEU B O 1
ATOM 4425 N N . MET B 1 257 ? 11.586 -6.379 -9.773 1 95.19 257 MET B N 1
ATOM 4426 C CA . MET B 1 257 ? 12.445 -6.598 -10.938 1 95.19 257 MET B CA 1
ATOM 4427 C C . MET B 1 257 ? 12.797 -8.07 -11.086 1 95.19 257 MET B C 1
ATOM 4429 O O . MET B 1 257 ? 12.914 -8.578 -12.203 1 95.19 257 MET B O 1
ATOM 4433 N N . ALA B 1 258 ? 12.977 -8.758 -9.945 1 97.44 258 ALA B N 1
ATOM 4434 C CA . ALA B 1 258 ? 13.227 -10.195 -9.992 1 97.44 258 ALA B CA 1
ATOM 4435 C C . ALA B 1 258 ? 12.047 -10.93 -10.625 1 97.44 258 ALA B C 1
ATOM 4437 O O . ALA B 1 258 ? 12.242 -11.883 -11.383 1 97.44 258 ALA B O 1
ATOM 4438 N N . VAL B 1 259 ? 10.875 -10.477 -10.281 1 94.81 259 VAL B N 1
ATOM 4439 C CA . VAL B 1 259 ? 9.672 -11.062 -10.867 1 94.81 259 VAL B CA 1
ATOM 4440 C C . VAL B 1 259 ? 9.688 -10.867 -12.383 1 94.81 259 VAL B C 1
ATOM 4442 O O . VAL B 1 259 ? 9.359 -11.781 -13.141 1 94.81 259 VAL B O 1
ATOM 4445 N N . GLY B 1 260 ? 10.031 -9.656 -12.812 1 95.31 260 GLY B N 1
ATOM 4446 C CA . GLY B 1 260 ? 10.203 -9.414 -14.234 1 95.31 260 GLY B CA 1
ATOM 4447 C C . GLY B 1 260 ? 11.234 -10.312 -14.883 1 95.31 260 GLY B C 1
ATOM 4448 O O . GLY B 1 260 ? 11.023 -10.828 -15.984 1 95.31 260 GLY B O 1
ATOM 4449 N N . ALA B 1 261 ? 12.32 -10.516 -14.188 1 98.44 261 ALA B N 1
ATOM 4450 C CA . ALA B 1 261 ? 13.375 -11.398 -14.672 1 98.44 261 ALA B CA 1
ATOM 4451 C C . ALA B 1 261 ? 12.875 -12.836 -14.812 1 98.44 261 ALA B C 1
ATOM 4453 O O . ALA B 1 261 ? 13.156 -13.5 -15.812 1 98.44 261 ALA B O 1
ATOM 4454 N N . LEU B 1 262 ? 12.172 -13.312 -13.828 1 97.19 262 LEU B N 1
ATOM 4455 C CA . LEU B 1 262 ? 11.594 -14.648 -13.867 1 97.19 262 LEU B CA 1
ATOM 4456 C C . LEU B 1 262 ? 10.688 -14.812 -15.086 1 97.19 262 LEU B C 1
ATOM 4458 O O . LEU B 1 262 ? 10.727 -15.836 -15.766 1 97.19 262 LEU B O 1
ATOM 4462 N N . ALA B 1 263 ? 9.906 -13.82 -15.312 1 94.44 263 ALA B N 1
ATOM 4463 C CA . ALA B 1 263 ? 8.992 -13.867 -16.453 1 94.44 263 ALA B CA 1
ATOM 4464 C C . ALA B 1 263 ? 9.758 -13.961 -17.766 1 94.44 263 ALA B C 1
ATOM 4466 O O . ALA B 1 263 ? 9.391 -14.742 -18.641 1 94.44 263 ALA B O 1
ATOM 4467 N N . GLU B 1 264 ? 10.758 -13.164 -17.875 1 97.69 264 GLU B N 1
ATOM 4468 C CA . GLU B 1 264 ? 11.57 -13.172 -19.094 1 97.69 264 GLU B CA 1
ATOM 4469 C C . GLU B 1 264 ? 12.273 -14.516 -19.266 1 97.69 264 GLU B C 1
ATOM 4471 O O . GLU B 1 264 ? 12.352 -15.039 -20.391 1 97.69 264 GLU B O 1
ATOM 4476 N N . LEU B 1 265 ? 12.797 -15.094 -18.219 1 98.12 265 LEU B N 1
ATOM 4477 C CA . LEU B 1 265 ? 13.445 -16.391 -18.266 1 98.12 265 LEU B CA 1
ATOM 4478 C C . LEU B 1 265 ? 12.461 -17.469 -18.719 1 98.12 265 LEU B C 1
ATOM 4480 O O . LEU B 1 265 ? 12.797 -18.328 -19.531 1 98.12 265 LEU B O 1
ATOM 4484 N N . ARG B 1 266 ? 11.305 -17.391 -18.156 1 94.31 266 ARG B N 1
ATOM 4485 C CA . ARG B 1 266 ? 10.266 -18.328 -18.578 1 94.31 266 ARG B CA 1
ATOM 4486 C C . ARG B 1 266 ? 9.969 -18.188 -20.062 1 94.31 266 ARG B C 1
ATOM 4488 O O . ARG B 1 266 ? 9.859 -19.203 -20.766 1 94.31 266 ARG B O 1
ATOM 4495 N N . ARG B 1 267 ? 9.852 -17 -20.5 1 94.62 267 ARG B N 1
ATOM 4496 C CA . ARG B 1 267 ? 9.578 -16.719 -21.906 1 94.62 267 ARG B CA 1
ATOM 4497 C C . ARG B 1 267 ? 10.648 -17.328 -22.812 1 94.62 267 ARG B C 1
ATOM 4499 O O . ARG B 1 267 ? 10.352 -17.828 -23.891 1 94.62 267 ARG B O 1
ATOM 4506 N N . GLN B 1 268 ? 11.828 -17.375 -22.297 1 97.19 268 GLN B N 1
ATOM 4507 C CA . GLN B 1 268 ? 12.961 -17.875 -23.062 1 97.19 268 GLN B CA 1
ATOM 4508 C C . GLN B 1 268 ? 13.234 -19.344 -22.75 1 97.19 268 GLN B C 1
ATOM 4510 O O . GLN B 1 268 ? 14.266 -19.891 -23.141 1 97.19 268 GLN B O 1
ATOM 4515 N N . LYS B 1 269 ? 12.391 -19.922 -21.953 1 96.69 269 LYS B N 1
ATOM 4516 C CA . LYS B 1 269 ? 12.422 -21.344 -21.625 1 96.69 269 LYS B CA 1
ATOM 4517 C C . LYS B 1 269 ? 13.695 -21.719 -20.859 1 96.69 269 LYS B C 1
ATOM 4519 O O . LYS B 1 269 ? 14.289 -22.766 -21.109 1 96.69 269 LYS B O 1
ATOM 4524 N N . ARG B 1 270 ? 14.172 -20.781 -20.062 1 97.88 270 ARG B N 1
ATOM 4525 C CA . ARG B 1 270 ? 15.273 -21.047 -19.141 1 97.88 270 ARG B CA 1
ATOM 4526 C C . ARG B 1 270 ? 14.742 -21.5 -17.781 1 97.88 270 ARG B C 1
ATOM 4528 O O . ARG B 1 270 ? 13.891 -20.828 -17.188 1 97.88 270 ARG B O 1
ATOM 4535 N N . GLN B 1 271 ? 15.266 -22.547 -17.281 1 97.56 271 GLN B N 1
ATOM 4536 C CA . GLN B 1 271 ? 14.797 -23.094 -16.016 1 97.56 271 GLN B CA 1
ATOM 4537 C C . GLN B 1 271 ? 15.406 -22.344 -14.828 1 97.56 271 GLN B C 1
ATOM 4539 O O . GLN B 1 271 ? 16.594 -22.031 -14.828 1 97.56 271 GLN B O 1
ATOM 4544 N N . VAL B 1 272 ? 14.625 -22.016 -13.883 1 98.12 272 VAL B N 1
ATOM 4545 C CA . VAL B 1 272 ? 15.055 -21.438 -12.617 1 98.12 272 VAL B CA 1
ATOM 4546 C C . VAL B 1 272 ? 14.828 -22.438 -11.484 1 98.12 272 VAL B C 1
ATOM 4548 O O . VAL B 1 272 ? 13.719 -22.938 -11.305 1 98.12 272 VAL B O 1
ATOM 4551 N N . PRO B 1 273 ? 15.828 -22.781 -10.734 1 97.94 273 PRO B N 1
ATOM 4552 C CA . PRO B 1 273 ? 17.188 -22.25 -10.75 1 97.94 273 PRO B CA 1
ATOM 4553 C C . PRO B 1 273 ? 18.125 -23.047 -11.648 1 97.94 273 PRO B C 1
ATOM 4555 O O . PRO B 1 273 ? 19.344 -22.781 -11.672 1 97.94 273 PRO B O 1
ATOM 4558 N N . GLY B 1 274 ? 17.672 -24.031 -12.297 1 98.19 274 GLY B N 1
ATOM 4559 C CA . GLY B 1 274 ? 18.516 -24.953 -13.031 1 98.19 274 GLY B CA 1
ATOM 4560 C C . GLY B 1 274 ? 19.469 -24.266 -13.992 1 98.19 274 GLY B C 1
ATOM 4561 O O . GLY B 1 274 ? 20.688 -24.469 -13.93 1 98.19 274 GLY B O 1
ATOM 4562 N N . ASP B 1 275 ? 18.984 -23.469 -14.867 1 98.38 275 ASP B N 1
ATOM 4563 C CA . ASP B 1 275 ? 19.797 -22.734 -15.828 1 98.38 275 ASP B CA 1
ATOM 4564 C C . ASP B 1 275 ? 20.281 -21.422 -15.234 1 98.38 275 ASP B C 1
ATOM 4566 O O . ASP B 1 275 ? 21.453 -21.062 -15.383 1 98.38 275 ASP B O 1
ATOM 4570 N N . VAL B 1 276 ? 19.344 -20.703 -14.617 1 98.81 276 VAL B N 1
ATOM 4571 C CA . VAL B 1 276 ? 19.641 -19.391 -14.062 1 98.81 276 VAL B CA 1
ATOM 4572 C C . VAL B 1 276 ? 19.016 -19.266 -12.68 1 98.81 276 VAL B C 1
ATOM 4574 O O . VAL B 1 276 ? 17.797 -19.281 -12.539 1 98.81 276 VAL B O 1
ATOM 4577 N N . ALA B 1 277 ? 19.844 -19.125 -11.641 1 98.88 277 ALA B N 1
ATOM 4578 C CA . ALA B 1 277 ? 19.328 -18.812 -10.312 1 98.88 277 ALA B CA 1
ATOM 4579 C C . ALA B 1 277 ? 18.953 -17.328 -10.195 1 98.88 277 ALA B C 1
ATOM 4581 O O . ALA B 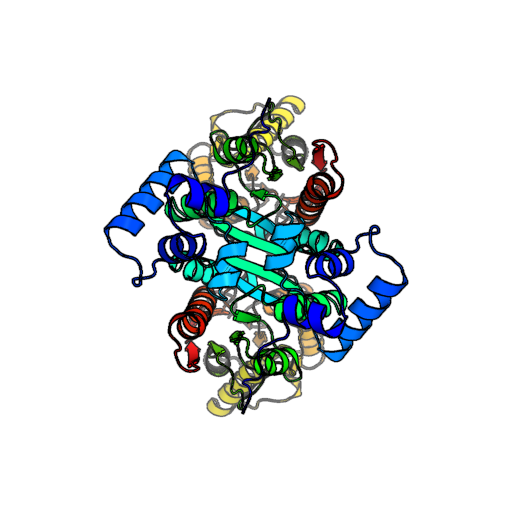1 277 ? 19.609 -16.484 -10.797 1 98.88 277 ALA B O 1
ATOM 4582 N N . VAL B 1 278 ? 17.891 -17.031 -9.445 1 98.88 278 VAL B N 1
ATOM 4583 C CA . VAL B 1 278 ? 17.406 -15.656 -9.336 1 98.88 278 VAL B CA 1
ATOM 4584 C C . VAL B 1 278 ? 17.266 -15.281 -7.859 1 98.88 278 VAL B C 1
ATOM 4586 O O . VAL B 1 278 ? 16.672 -16.031 -7.078 1 98.88 278 VAL B O 1
ATOM 4589 N N . VAL B 1 279 ? 17.828 -14.203 -7.453 1 98.88 279 VAL B N 1
ATOM 4590 C CA . VAL B 1 279 ? 17.688 -13.648 -6.113 1 98.88 279 VAL B CA 1
ATOM 4591 C C . VAL B 1 279 ? 17.172 -12.211 -6.199 1 98.88 279 VAL B C 1
ATOM 4593 O O . VAL B 1 279 ? 17.625 -11.438 -7.055 1 98.88 279 VAL B O 1
ATOM 4596 N N . GLY B 1 280 ? 16.219 -11.914 -5.371 1 98.38 280 GLY B N 1
ATOM 4597 C CA . GLY B 1 280 ? 15.695 -10.555 -5.301 1 98.38 280 GLY B CA 1
ATOM 4598 C C . GLY B 1 280 ? 16.109 -9.82 -4.039 1 98.38 280 GLY B C 1
ATOM 4599 O O . GLY B 1 280 ? 17.109 -10.172 -3.41 1 98.38 280 GLY B O 1
ATOM 4600 N N . PHE B 1 281 ? 15.414 -8.758 -3.701 1 97.25 281 PHE B N 1
ATOM 4601 C CA . PHE B 1 281 ? 15.672 -7.906 -2.543 1 97.25 281 PHE B CA 1
ATOM 4602 C C . PHE B 1 281 ? 14.383 -7.258 -2.047 1 97.25 281 PHE B C 1
ATOM 4604 O O . PHE B 1 281 ? 13.625 -6.695 -2.834 1 97.25 281 PHE B O 1
ATOM 4611 N N . GLU B 1 282 ? 14.141 -7.324 -0.731 1 92.19 282 GLU B N 1
ATOM 4612 C CA . GLU B 1 282 ? 13.016 -6.684 -0.047 1 92.19 282 GLU B CA 1
ATOM 4613 C C . GLU B 1 282 ? 12.188 -7.707 0.727 1 92.19 282 GLU B C 1
ATOM 4615 O O . GLU B 1 282 ? 11.734 -7.43 1.838 1 92.19 282 GLU B O 1
ATOM 4620 N N . ASP B 1 283 ? 12.023 -8.898 0.126 1 93.75 283 ASP B N 1
ATOM 4621 C CA . ASP B 1 283 ? 11.164 -9.969 0.626 1 93.75 283 ASP B CA 1
ATOM 4622 C C . ASP B 1 283 ? 9.703 -9.539 0.64 1 93.75 283 ASP B C 1
ATOM 4624 O O . ASP B 1 283 ? 9.031 -9.625 1.672 1 93.75 283 ASP B O 1
ATOM 4628 N N . SER B 1 284 ? 9.305 -9.039 -0.516 1 87 284 SER B N 1
ATOM 4629 C CA . SER B 1 284 ? 7.91 -8.656 -0.688 1 87 284 SER B CA 1
ATOM 4630 C C . SER B 1 284 ? 6.996 -9.875 -0.7 1 87 284 SER B C 1
ATOM 4632 O O . SER B 1 284 ? 7.473 -11.016 -0.767 1 87 284 SER B O 1
ATOM 4634 N N . VAL B 1 285 ? 5.707 -9.625 -0.61 1 81.88 285 VAL B N 1
ATOM 4635 C CA . VAL B 1 285 ? 4.723 -10.703 -0.601 1 81.88 285 VAL B CA 1
ATOM 4636 C C . VAL B 1 285 ? 4.836 -11.523 -1.885 1 81.88 285 VAL B C 1
ATOM 4638 O O . VAL B 1 285 ? 4.617 -12.734 -1.876 1 81.88 285 VAL B O 1
ATOM 4641 N N . LEU B 1 286 ? 5.32 -10.945 -2.922 1 87.12 286 LEU B N 1
ATOM 4642 C CA . LEU B 1 286 ? 5.457 -11.609 -4.215 1 87.12 286 LEU B CA 1
ATOM 4643 C C . LEU B 1 286 ? 6.465 -12.75 -4.133 1 87.12 286 LEU B C 1
ATOM 4645 O O . LEU B 1 286 ? 6.316 -13.766 -4.816 1 87.12 286 LEU B O 1
ATOM 4649 N N . ALA B 1 287 ? 7.449 -12.578 -3.336 1 91.56 287 ALA B N 1
ATOM 4650 C CA . ALA B 1 287 ? 8.57 -13.508 -3.279 1 91.56 287 ALA B CA 1
ATOM 4651 C C . ALA B 1 287 ? 8.102 -14.922 -2.926 1 91.56 287 ALA B C 1
ATOM 4653 O O . ALA B 1 287 ? 8.617 -15.906 -3.451 1 91.56 287 ALA B O 1
ATOM 4654 N N . ARG B 1 288 ? 7.078 -14.992 -2.146 1 88.75 288 ARG B N 1
ATOM 4655 C CA . ARG B 1 288 ? 6.598 -16.281 -1.669 1 88.75 288 ARG B CA 1
ATOM 4656 C C . ARG B 1 288 ? 5.723 -16.969 -2.715 1 88.75 288 ARG B C 1
ATOM 4658 O O . ARG B 1 288 ? 5.496 -18.172 -2.648 1 88.75 288 ARG B O 1
ATOM 4665 N N . HIS B 1 289 ? 5.332 -16.188 -3.711 1 85.75 289 HIS B N 1
ATOM 4666 C CA . HIS B 1 289 ? 4.266 -16.75 -4.539 1 85.75 289 HIS B CA 1
ATOM 4667 C C . HIS B 1 289 ? 4.695 -16.844 -6 1 85.75 289 HIS B C 1
ATOM 4669 O O . HIS B 1 289 ? 3.922 -17.281 -6.852 1 85.75 289 HIS B O 1
ATOM 4675 N N . THR B 1 290 ? 5.883 -16.422 -6.23 1 90.38 290 THR B N 1
ATOM 4676 C CA . THR B 1 290 ? 6.414 -16.625 -7.578 1 90.38 290 THR B CA 1
ATOM 4677 C C . THR B 1 290 ? 6.656 -18.109 -7.852 1 90.38 290 THR B C 1
ATOM 4679 O O . THR B 1 290 ? 6.57 -18.938 -6.945 1 90.38 290 THR B O 1
ATOM 4682 N N . ASN B 1 291 ? 6.762 -18.406 -9.141 1 86.94 291 ASN B N 1
ATOM 4683 C CA . ASN B 1 291 ? 7.145 -19.75 -9.555 1 86.94 291 ASN B CA 1
ATOM 4684 C C . ASN B 1 291 ? 8.516 -19.766 -10.219 1 86.94 291 ASN B C 1
ATOM 4686 O O . ASN B 1 291 ? 8.656 -19.344 -11.367 1 86.94 291 ASN B O 1
ATOM 4690 N N . PRO B 1 292 ? 9.539 -20.375 -9.547 1 92.62 292 PRO B N 1
ATOM 4691 C CA . PRO B 1 292 ? 9.594 -20.859 -8.164 1 92.62 292 PRO B CA 1
ATOM 4692 C C . PRO B 1 292 ? 9.555 -19.719 -7.141 1 92.62 292 PRO B C 1
ATOM 4694 O O . PRO B 1 292 ? 9.758 -18.562 -7.496 1 92.62 292 PRO B O 1
ATOM 4697 N N . PRO B 1 293 ? 9.266 -20.078 -5.844 1 94.12 293 PRO B N 1
ATOM 4698 C CA . PRO B 1 293 ? 9.391 -19.078 -4.785 1 94.12 293 PRO B CA 1
ATOM 4699 C C . PRO B 1 293 ? 10.766 -18.422 -4.754 1 94.12 293 PRO B C 1
ATOM 4701 O O . PRO B 1 293 ? 11.781 -19.109 -4.887 1 94.12 293 PRO B O 1
ATOM 4704 N N . LEU B 1 294 ? 10.766 -17.141 -4.555 1 97.12 294 LEU B N 1
ATOM 4705 C CA . LEU B 1 294 ? 11.93 -16.312 -4.844 1 97.12 294 LEU B CA 1
ATOM 4706 C C . LEU B 1 294 ? 12.828 -16.188 -3.621 1 97.12 294 LEU B C 1
ATOM 4708 O O . LEU B 1 294 ? 12.375 -15.781 -2.551 1 97.12 294 LEU B O 1
ATOM 4712 N N . THR B 1 295 ? 14.094 -16.609 -3.75 1 98.75 295 THR B N 1
ATOM 4713 C CA . THR B 1 295 ? 15.125 -16.203 -2.795 1 98.75 295 THR B CA 1
ATOM 4714 C C . THR B 1 295 ? 15.312 -14.695 -2.816 1 98.75 295 THR B C 1
ATOM 4716 O O . THR B 1 295 ? 15.359 -14.086 -3.887 1 98.75 295 THR B O 1
ATOM 4719 N N . THR B 1 296 ? 15.336 -14.07 -1.651 1 98.44 296 THR B N 1
ATOM 4720 C CA . THR B 1 296 ? 15.391 -12.609 -1.606 1 98.44 296 THR B CA 1
ATOM 4721 C C . THR B 1 296 ? 16.062 -12.133 -0.32 1 98.44 296 THR B C 1
ATOM 4723 O O . THR B 1 296 ? 16.312 -12.93 0.585 1 98.44 296 THR B O 1
ATOM 4726 N N . VAL B 1 297 ? 16.469 -10.914 -0.311 1 98.69 297 VAL B N 1
ATOM 4727 C CA . VAL B 1 297 ? 16.984 -10.273 0.892 1 98.69 297 VAL B CA 1
ATOM 4728 C C . VAL B 1 297 ? 15.859 -9.516 1.598 1 98.69 297 VAL B C 1
ATOM 4730 O O . VAL B 1 297 ? 15.188 -8.68 0.989 1 98.69 297 VAL B O 1
ATOM 4733 N N . ARG B 1 298 ? 15.664 -9.859 2.836 1 97.5 298 ARG B N 1
ATOM 4734 C CA . ARG B 1 298 ? 14.625 -9.195 3.619 1 97.5 298 ARG B CA 1
ATOM 4735 C C . ARG B 1 298 ? 15.156 -7.914 4.262 1 97.5 298 ARG B C 1
ATOM 4737 O O . ARG B 1 298 ? 16.172 -7.938 4.953 1 97.5 298 ARG B O 1
ATOM 4744 N N . GLN B 1 299 ? 14.625 -6.805 3.936 1 95.12 299 GLN B N 1
ATOM 4745 C CA . GLN B 1 299 ? 14.852 -5.594 4.719 1 95.12 299 GLN B CA 1
ATOM 4746 C C . GLN B 1 299 ? 13.633 -5.266 5.582 1 95.12 299 GLN B C 1
ATOM 4748 O O . GLN B 1 299 ? 12.492 -5.504 5.176 1 95.12 299 GLN B O 1
ATOM 4753 N N . PRO B 1 300 ? 13.797 -4.805 6.758 1 94.81 300 PRO B N 1
ATOM 4754 C CA . PRO B 1 300 ? 12.703 -4.535 7.691 1 94.81 300 PRO B CA 1
ATOM 4755 C C . PRO B 1 300 ? 12 -3.209 7.41 1 94.81 300 PRO B C 1
ATOM 4757 O O . PRO B 1 300 ? 12.141 -2.258 8.18 1 94.81 300 PRO B O 1
ATOM 4760 N N . VAL B 1 301 ? 11.133 -3.158 6.414 1 91.44 301 VAL B N 1
ATOM 4761 C CA . VAL B 1 301 ? 10.57 -1.927 5.879 1 91.44 301 VAL B CA 1
ATOM 4762 C C . VAL B 1 301 ? 9.641 -1.295 6.91 1 91.44 301 VAL B C 1
ATOM 4764 O O . VAL B 1 301 ? 9.641 -0.076 7.098 1 91.44 301 VAL B O 1
ATOM 4767 N N . GLU B 1 302 ? 8.781 -2.111 7.523 1 91.31 302 GLU B N 1
ATOM 4768 C CA . GLU B 1 302 ? 7.891 -1.57 8.547 1 91.31 302 GLU B CA 1
ATOM 4769 C C . GLU B 1 302 ? 8.68 -0.939 9.688 1 91.31 302 GLU B C 1
ATOM 4771 O O . GLU B 1 302 ? 8.336 0.146 10.164 1 91.31 302 GLU B O 1
ATOM 4776 N N . GLU B 1 303 ? 9.711 -1.661 10.086 1 95.81 303 GLU B N 1
ATOM 4777 C CA . GLU B 1 303 ? 10.57 -1.12 11.133 1 95.81 303 GLU B CA 1
ATOM 4778 C C . GLU B 1 303 ? 11.266 0.156 10.672 1 95.81 303 GLU B C 1
ATOM 4780 O O . GLU B 1 303 ? 11.492 1.07 11.469 1 95.81 303 GLU B O 1
ATOM 4785 N N . LEU B 1 304 ? 11.68 0.145 9.477 1 96.06 304 LEU B N 1
ATOM 4786 C CA . LEU B 1 304 ? 12.258 1.348 8.891 1 96.06 304 LEU B CA 1
ATOM 4787 C C . LEU B 1 304 ? 11.32 2.537 9.039 1 96.06 304 LEU B C 1
ATOM 4789 O O . LEU B 1 304 ? 11.719 3.594 9.531 1 96.06 304 LEU B O 1
ATOM 4793 N N . GLY B 1 305 ? 10.07 2.352 8.688 1 95.38 305 GLY B N 1
ATOM 4794 C CA . GLY B 1 305 ? 9.07 3.398 8.836 1 95.38 305 GLY B CA 1
ATOM 4795 C C . GLY B 1 305 ? 8.867 3.828 10.273 1 95.38 305 GLY B C 1
ATOM 4796 O O . GLY B 1 305 ? 8.789 5.023 10.57 1 95.38 305 GLY B O 1
ATOM 4797 N N . ARG B 1 306 ? 8.789 2.842 11.164 1 96.31 306 ARG B N 1
ATOM 4798 C CA . ARG B 1 306 ? 8.625 3.125 12.586 1 96.31 306 ARG B CA 1
ATOM 4799 C C . ARG B 1 306 ? 9.781 3.969 13.109 1 96.31 306 ARG B C 1
ATOM 4801 O O . ARG B 1 306 ? 9.57 4.93 13.859 1 96.31 306 ARG B O 1
ATOM 4808 N N . THR B 1 307 ? 10.938 3.578 12.719 1 97.56 307 THR B N 1
ATOM 4809 C CA . THR B 1 307 ? 12.148 4.254 13.18 1 97.56 307 THR B CA 1
ATOM 4810 C C . THR B 1 307 ? 12.203 5.684 12.656 1 97.56 307 THR B C 1
ATOM 4812 O O . THR B 1 307 ? 12.539 6.609 13.398 1 97.56 307 THR B O 1
ATOM 4815 N N . MET B 1 308 ? 11.844 5.879 11.375 1 97.62 308 MET B N 1
ATOM 4816 C CA . MET B 1 308 ? 11.789 7.219 10.797 1 97.62 308 MET B CA 1
ATOM 4817 C C . MET B 1 308 ? 10.867 8.125 11.609 1 97.62 308 MET B C 1
ATOM 4819 O O . MET B 1 308 ? 11.242 9.242 11.961 1 97.62 308 MET B O 1
ATOM 4823 N N . ALA B 1 309 ? 9.711 7.625 11.875 1 96.5 309 ALA B N 1
ATOM 4824 C CA . ALA B 1 309 ? 8.703 8.398 12.594 1 96.5 309 ALA B CA 1
ATOM 4825 C C . ALA B 1 309 ? 9.172 8.727 14.008 1 96.5 309 ALA B C 1
ATOM 4827 O O . ALA B 1 309 ? 8.969 9.836 14.5 1 96.5 309 ALA B O 1
ATOM 4828 N N . ARG B 1 310 ? 9.797 7.773 14.648 1 96.69 310 ARG B N 1
ATOM 4829 C CA . ARG B 1 310 ? 10.289 7.98 16.016 1 96.69 310 ARG B CA 1
ATOM 4830 C C . ARG B 1 310 ? 11.383 9.047 16.047 1 96.69 310 ARG B C 1
ATOM 4832 O O . ARG B 1 310 ? 11.375 9.914 16.922 1 96.69 310 ARG B O 1
ATOM 4839 N N . ILE B 1 311 ? 12.289 8.961 15.141 1 97.25 311 ILE B N 1
ATOM 4840 C CA . ILE B 1 311 ? 13.352 9.953 15.055 1 97.25 311 ILE B CA 1
ATOM 4841 C C . ILE B 1 311 ? 12.758 11.344 14.867 1 97.25 311 ILE B C 1
ATOM 4843 O O . ILE B 1 311 ? 13.133 12.289 15.57 1 97.25 311 ILE B O 1
ATOM 4847 N N . LEU B 1 312 ? 11.82 11.438 13.93 1 96.06 312 LEU B N 1
ATOM 4848 C CA . LEU B 1 312 ? 11.203 12.734 13.664 1 96.06 312 LEU B CA 1
ATOM 4849 C C . LEU B 1 312 ? 10.469 13.25 14.898 1 96.06 312 LEU B C 1
ATOM 4851 O O . LEU B 1 312 ? 10.555 14.43 15.234 1 96.06 312 LEU B O 1
ATOM 4855 N N . THR B 1 313 ? 9.781 12.375 15.547 1 93.5 313 THR B N 1
ATOM 4856 C CA . THR B 1 313 ? 9.055 12.734 16.75 1 93.5 313 THR B CA 1
ATOM 4857 C C . THR B 1 313 ? 10.016 13.234 17.828 1 93.5 313 THR B C 1
ATOM 4859 O O . THR B 1 313 ? 9.75 14.242 18.484 1 93.5 313 THR B O 1
ATOM 4862 N N . ASP B 1 314 ? 11.102 12.523 17.984 1 94.06 314 ASP B N 1
ATOM 4863 C CA . ASP B 1 314 ? 12.102 12.906 18.969 1 94.06 314 ASP B CA 1
ATOM 4864 C C . ASP B 1 314 ? 12.68 14.289 18.656 1 94.06 314 ASP B C 1
ATOM 4866 O O . ASP B 1 314 ? 12.906 15.086 19.562 1 94.06 314 ASP B O 1
ATOM 4870 N N . ILE B 1 315 ? 12.836 14.562 17.438 1 92.69 315 ILE B N 1
ATOM 4871 C CA . ILE B 1 315 ? 13.367 15.859 17.016 1 92.69 315 ILE B CA 1
ATOM 4872 C C . ILE B 1 315 ? 12.328 16.953 17.266 1 92.69 315 ILE B C 1
ATOM 4874 O O . ILE B 1 315 ? 12.625 17.969 17.891 1 92.69 315 ILE B O 1
ATOM 4878 N N . THR B 1 316 ? 11.102 16.703 16.859 1 88.44 316 THR B N 1
ATOM 4879 C CA . THR B 1 316 ? 10.07 17.734 16.859 1 88.44 316 THR B CA 1
ATOM 4880 C C . THR B 1 316 ? 9.531 17.953 18.281 1 88.44 316 THR B C 1
ATOM 4882 O O . THR B 1 316 ? 9.203 19.078 18.656 1 88.44 316 THR B O 1
ATOM 4885 N N . GLN B 1 317 ? 9.469 16.953 19.062 1 84.75 317 GLN B N 1
ATOM 4886 C CA . GLN B 1 317 ? 8.836 17.062 20.375 1 84.75 317 GLN B CA 1
ATOM 4887 C C . GLN B 1 317 ? 9.883 17.234 21.469 1 84.75 317 GLN B C 1
ATOM 4889 O O . GLN B 1 317 ? 9.617 17.859 22.5 1 84.75 317 GLN B O 1
ATOM 4894 N N . HIS B 1 318 ? 11.078 16.656 21.297 1 88.06 318 HIS B N 1
ATOM 4895 C CA . HIS B 1 318 ? 12.031 16.609 22.391 1 88.06 318 HIS B CA 1
ATOM 4896 C C . HIS B 1 318 ? 13.312 17.375 22.047 1 88.06 318 HIS B C 1
ATOM 4898 O O . HIS B 1 318 ? 14.25 17.422 22.844 1 88.06 318 HIS B O 1
ATOM 4904 N N . GLY B 1 319 ? 13.344 17.875 20.938 1 90.12 319 GLY B N 1
ATOM 4905 C CA . GLY B 1 319 ? 14.523 18.609 20.531 1 90.12 319 GLY B CA 1
ATOM 4906 C C . GLY B 1 319 ? 15.758 17.75 20.406 1 90.12 319 GLY B C 1
ATOM 4907 O O . GLY B 1 319 ? 16.875 18.203 20.688 1 90.12 319 GLY B O 1
ATOM 4908 N N . ALA B 1 320 ? 15.547 16.531 20.062 1 92.56 320 ALA B N 1
ATOM 4909 C CA . ALA B 1 320 ? 16.656 15.57 19.922 1 92.56 320 ALA B CA 1
ATOM 4910 C C . ALA B 1 320 ? 17.531 15.914 18.719 1 92.56 320 ALA B C 1
ATOM 4912 O O . ALA B 1 320 ? 17.078 16.578 17.781 1 92.56 320 ALA B O 1
ATOM 4913 N N . PRO B 1 321 ? 18.781 15.539 18.797 1 94.12 321 PRO B N 1
ATOM 4914 C CA . PRO B 1 321 ? 19.656 15.742 17.656 1 94.12 321 PRO B CA 1
ATOM 4915 C C . PRO B 1 321 ? 19.312 14.836 16.469 1 94.12 321 PRO B C 1
ATOM 4917 O O . PRO B 1 321 ? 18.547 13.883 16.625 1 94.12 321 PRO B O 1
ATOM 4920 N N . ARG B 1 322 ? 19.922 15.172 15.359 1 94 322 ARG B N 1
ATOM 4921 C CA . ARG B 1 322 ? 19.781 14.336 14.172 1 94 322 ARG B CA 1
ATOM 4922 C C . ARG B 1 322 ? 20.312 12.93 14.43 1 94 322 ARG B C 1
ATOM 4924 O O . ARG B 1 322 ? 21.25 12.742 15.203 1 94 322 ARG B O 1
ATOM 4931 N N . GLN B 1 323 ? 19.703 11.984 13.758 1 96.44 323 GLN B N 1
ATOM 4932 C CA . GLN B 1 323 ? 20.094 10.586 13.875 1 96.44 323 GLN B CA 1
ATOM 4933 C C . GLN B 1 323 ? 20.203 9.922 12.508 1 96.44 323 GLN B C 1
ATOM 4935 O O . GLN B 1 323 ? 19.406 10.211 11.609 1 96.44 323 GLN B O 1
ATOM 4940 N N . GLN B 1 324 ? 21.234 9.211 12.367 1 96.69 324 GLN B N 1
ATOM 4941 C CA . GLN B 1 324 ? 21.469 8.383 11.188 1 96.69 324 GLN B CA 1
ATOM 4942 C C . GLN B 1 324 ? 21.625 6.914 11.562 1 96.69 324 GLN B C 1
ATOM 4944 O O . GLN B 1 324 ? 22.484 6.562 12.375 1 96.69 324 GLN B O 1
ATOM 4949 N N . MET B 1 325 ? 20.734 6.078 11.008 1 96.81 325 MET B N 1
ATOM 4950 C CA . MET B 1 325 ? 20.719 4.672 11.406 1 96.81 325 MET B CA 1
ATOM 4951 C C . MET B 1 325 ? 20.672 3.76 10.18 1 96.81 325 MET B C 1
ATOM 4953 O O . MET B 1 325 ? 20.094 4.121 9.156 1 96.81 325 MET B O 1
ATOM 4957 N N . THR B 1 326 ? 21.297 2.652 10.297 1 97.31 326 THR B N 1
ATOM 4958 C CA . THR B 1 326 ? 21.234 1.582 9.305 1 97.31 326 THR B CA 1
ATOM 4959 C C . THR B 1 326 ? 20.688 0.3 9.93 1 97.31 326 THR B C 1
ATOM 4961 O O . THR B 1 326 ? 21.219 -0.173 10.938 1 97.31 326 THR B O 1
ATOM 4964 N N . LEU B 1 327 ? 19.609 -0.215 9.375 1 98.12 327 LEU B N 1
ATOM 4965 C CA . LEU B 1 327 ? 19 -1.446 9.875 1 98.12 327 LEU B CA 1
ATOM 4966 C C . LEU B 1 327 ? 19.562 -2.662 9.148 1 98.12 327 LEU B C 1
ATOM 4968 O O . LEU B 1 327 ? 19.891 -2.584 7.957 1 98.12 327 LEU B O 1
ATOM 4972 N N . PRO B 1 328 ? 19.641 -3.768 9.805 1 97.94 328 PRO B N 1
ATOM 4973 C CA . PRO B 1 328 ? 20.203 -4.973 9.188 1 97.94 328 PRO B CA 1
ATOM 4974 C C . PRO B 1 328 ? 19.25 -5.629 8.195 1 97.94 328 PRO B C 1
ATOM 4976 O O . PRO B 1 328 ? 18.031 -5.398 8.258 1 97.94 328 PRO B O 1
ATOM 4979 N N . THR B 1 329 ? 19.797 -6.367 7.285 1 98.12 329 THR B N 1
ATOM 4980 C CA . THR B 1 329 ? 19.047 -7.168 6.324 1 98.12 329 THR B CA 1
ATOM 4981 C C . THR B 1 329 ? 19.359 -8.656 6.492 1 98.12 329 THR B C 1
ATOM 4983 O O . THR B 1 329 ? 20.297 -9.016 7.199 1 98.12 329 THR B O 1
ATOM 4986 N N . GLU B 1 330 ? 18.484 -9.477 5.902 1 98.31 330 GLU B N 1
ATOM 4987 C CA . GLU B 1 330 ? 18.641 -10.922 6.031 1 98.31 330 GLU B CA 1
ATOM 4988 C C . GLU B 1 330 ? 18.312 -11.633 4.719 1 98.31 330 GLU B C 1
ATOM 4990 O O . GLU B 1 330 ? 17.312 -11.32 4.078 1 98.31 330 GLU B O 1
ATOM 4995 N N . LEU B 1 331 ? 19.203 -12.578 4.379 1 98.75 331 LEU B N 1
ATOM 4996 C CA . LEU B 1 331 ? 18.922 -13.398 3.209 1 98.75 331 LEU B CA 1
ATOM 4997 C C . LEU B 1 331 ? 17.891 -14.477 3.539 1 98.75 331 LEU B C 1
ATOM 4999 O O . LEU B 1 331 ? 18.031 -15.195 4.531 1 98.75 331 LEU B O 1
ATOM 5003 N N . VAL B 1 332 ? 16.891 -14.578 2.797 1 98.69 332 VAL B N 1
ATOM 5004 C CA . VAL B 1 332 ? 15.867 -15.617 2.902 1 98.69 332 VAL B CA 1
ATOM 5005 C C . VAL B 1 332 ? 15.938 -16.531 1.688 1 98.69 332 VAL B C 1
ATOM 5007 O O . VAL B 1 332 ? 15.547 -16.156 0.584 1 98.69 332 VAL B O 1
ATOM 5010 N N . VAL B 1 333 ? 16.375 -17.703 1.863 1 98.69 333 VAL B N 1
ATOM 5011 C CA . VAL B 1 333 ? 16.594 -18.641 0.767 1 98.69 333 VAL B CA 1
ATOM 5012 C C . VAL B 1 333 ? 15.32 -19.422 0.477 1 98.69 333 VAL B C 1
ATOM 5014 O O . VAL B 1 333 ? 14.695 -19.969 1.393 1 98.69 333 VAL B O 1
ATOM 5017 N N . ARG B 1 334 ? 14.93 -19.391 -0.819 1 97.25 334 ARG B N 1
ATOM 5018 C CA . ARG B 1 334 ? 13.812 -20.203 -1.29 1 97.25 334 ARG B CA 1
ATOM 5019 C C . ARG B 1 334 ? 14.203 -21.016 -2.512 1 97.25 334 ARG B C 1
ATOM 5021 O O . ARG B 1 334 ? 15.359 -21.438 -2.643 1 97.25 334 ARG B O 1
ATOM 5028 N N . GLU B 1 335 ? 13.281 -21.266 -3.438 1 96.69 335 GLU B N 1
ATOM 5029 C CA . GLU B 1 335 ? 13.508 -22.297 -4.434 1 96.69 335 GLU B CA 1
ATOM 5030 C C . GLU B 1 335 ? 14.109 -21.719 -5.711 1 96.69 335 GLU B C 1
ATOM 5032 O O . GLU B 1 335 ? 14.562 -22.469 -6.582 1 96.69 335 GLU B O 1
ATOM 5037 N N . SER B 1 336 ? 14.242 -20.422 -5.797 1 98.25 336 SER B N 1
ATOM 5038 C CA . SER B 1 336 ? 14.719 -19.812 -7.043 1 98.25 336 SER B CA 1
ATOM 5039 C C . SER B 1 336 ? 16.234 -19.844 -7.129 1 98.25 336 SER B C 1
ATOM 5041 O O . SER B 1 336 ? 16.812 -19.469 -8.156 1 98.25 336 SER B O 1
ATOM 5043 N N . SER B 1 337 ? 16.938 -20.234 -6.098 1 98.19 337 SER B N 1
ATOM 5044 C CA . SER B 1 337 ? 18.391 -20.266 -6.133 1 98.19 337 SER B CA 1
ATOM 5045 C C . SER B 1 337 ? 18.953 -21.5 -5.43 1 98.19 337 SER B C 1
ATOM 5047 O O . SER B 1 337 ? 18.234 -22.156 -4.672 1 98.19 337 SER B O 1
#

Nearest PDB structures (foldseek):
  5ysz-assembly1_A-2  TM=8.152E-01  e=4.461E-39  Thermobifida fusca YX
  2pua-assembly1_A  TM=8.420E-01  e=7.165E-31  Escherichia coli
  3dbi-assembly2_B  TM=8.266E-01  e=1.178E-21  Escherichia coli K-12
  3qk7-assembly1_A  TM=8.567E-01  e=4.666E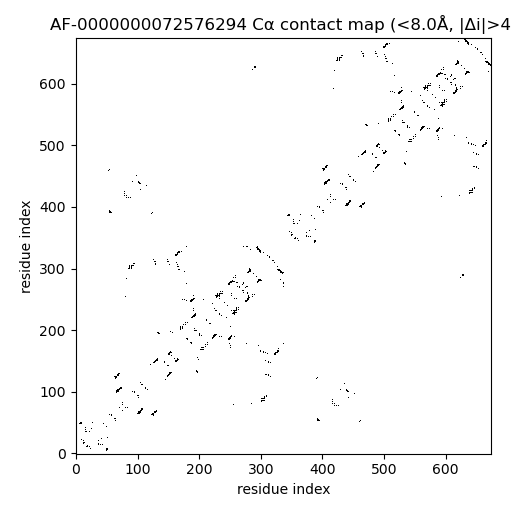-18  Yersinia pestis
  3d8u-assembly1_B  TM=8.546E-01  e=4.778E-17  Vibrio parahaemolyticus

Solvent-accessible surface area (backbone atoms only — not comparable to full-atom values): 33341 Å² total; per-residue (Å²): 135,81,72,87,65,75,56,41,65,63,51,36,10,62,68,36,72,49,53,53,67,55,42,52,33,48,78,68,65,45,81,90,52,57,71,66,58,42,52,37,36,52,51,28,29,62,74,56,64,46,62,71,44,51,44,59,48,18,68,71,68,73,43,56,54,22,34,34,42,38,36,48,31,86,73,33,56,45,50,76,31,54,63,52,38,26,24,49,49,16,27,50,56,42,27,55,76,69,69,35,40,41,30,53,40,73,30,68,47,67,69,44,48,48,47,49,50,50,42,56,67,27,52,61,39,52,28,38,38,40,38,81,50,39,52,79,55,56,61,69,59,52,38,48,73,72,68,37,53,53,27,28,51,32,49,42,47,96,80,56,79,62,21,22,35,28,62,36,38,30,61,32,30,19,52,51,43,39,51,44,44,73,71,68,42,74,43,67,24,35,35,31,27,44,71,57,21,34,64,20,44,30,27,47,49,9,43,45,50,30,24,58,75,67,72,39,84,72,56,70,79,39,55,34,71,24,67,66,32,37,67,33,16,20,52,28,42,50,53,40,43,71,72,39,71,79,44,30,25,35,42,19,64,22,39,46,15,29,51,16,28,51,51,43,33,50,74,69,70,46,46,60,32,80,50,34,20,38,32,24,27,45,57,42,78,60,29,71,40,32,80,50,28,38,13,20,20,32,45,58,44,34,57,45,21,25,50,40,38,47,54,47,46,37,32,68,74,66,65,43,75,81,50,74,47,70,40,72,48,40,79,44,87,42,57,12,84,134,81,73,89,65,75,56,42,66,62,51,35,10,62,69,37,73,48,52,54,66,56,40,51,34,49,77,68,65,45,79,90,52,57,72,68,58,41,52,36,38,52,51,27,28,62,73,57,64,45,63,74,45,50,44,60,47,18,68,73,69,74,42,54,54,20,34,33,41,39,37,48,32,85,72,34,56,46,52,78,30,54,62,53,36,25,25,48,50,15,27,51,56,43,28,55,76,70,71,35,41,40,31,54,40,73,30,68,47,68,69,44,47,49,47,49,51,50,41,56,67,29,52,61,40,53,29,39,38,40,39,81,52,39,53,79,56,56,60,68,58,51,37,48,73,71,67,38,53,53,27,29,50,34,49,41,47,96,78,56,81,62,21,22,38,28,61,36,40,29,60,32,29,18,52,51,43,39,52,44,44,73,71,68,41,73,43,66,25,34,35,32,28,45,73,58,21,34,66,20,45,31,28,47,50,9,43,46,50,29,24,58,76,68,73,39,84,72,54,70,79,39,55,34,70,24,64,66,32,38,66,34,16,22,53,28,42,48,53,40,43,71,72,40,71,77,44,29,25,35,42,21,65,23,39,45,15,30,51,17,27,50,51,42,33,51,75,68,69,45,46,61,32,81,51,33,20,40,30,24,26,45,55,43,79,60,30,71,40,32,79,50,27,37,13,19,21,33,44,58,45,34,56,45,20,24,49,40,37,47,53,46,46,37,32,68,75,66,66,43,74,82,50,75,46,72,40,74,48,43,76,42,85,41,57,11,87

InterPro domains:
  IPR000843 LacI-type HTH domain [PF00356] (8-53)
  IPR000843 LacI-type HTH domain [PS50932] (7-61)
  IPR000843 LacI-type HTH domain [SM00354] (6-76)
  IPR000843 LacI-type HTH domain [cd01392] (10-61)
  IPR010982 Lambda repressor-like, DNA-binding domain superfamily [G3DSA:1.10.260.40] (1-64)
  IPR010982 Lambda repressor-like, DNA-binding domain superfamily [SSF47413] (5-65)
  IPR028082 Periplasmic binding protein-like I [SSF53822] (80-336)
  IPR046335 Transcriptional regulator LacI/GalR-like, sensor domain [PF13377] (177-337)

Foldseek 3Di:
DPPLPQDDLVNLCVQLVHDSVQLLCLVLPHPPHDPSSNVSSVVSCVVSVHDPDLVVNCVVVVALLEEEEEAAVVQCCVVVDLLVVLLCLLQVVQSVVVVGHYHYQYHDDPVSVVVVVVCLVVSNHQAYEYEDDFLPDCVVVVSVVVVHQYEYAAAQDPPGPHFYEYAQLLQLLLVQLLVCVVVPFQQEAEAFADPRGPSRVSSVNSNCVNCVVSVHDDDPLSYHYAHQALCRLLVRLVSSCVSPVQHQEYEYSAVSSLLSNVVNCVVVPHDFNGRYFYEHEQPGPVQCVDVVRHWYKHDNSSNSSNVRNVQSCCCSPVVDDGHYYYHYIGTDDTRRD/DPPLPQDDLVNLCVQLVHDSVQLLCLVLPHPPHDPSSNVSSVVSCVVSVHDPDLVVNCVVVVALLEEEEEAACVQCCVVVDLLVVLLCLLQVVLSVVVVGHYHYQYHDDPVSVVVVVVCLVVSNHQAYEYEDDFLPDCVVVVSVVVVHQYEYAAAQDPPGPHFYEYAQLLQLLLVQLLVCVVVVFQQEAEAFADPRGPSRVSSVNSNCVNCVVSVHDDDPLSYFYAHQALCRLLVRLVSSCVSPVQHQEYEYSAVSSLLSNVVNCVVVVHDFNPRYFYEHEQPGPVQCVDVVRHWYKHDNSSNSSNVRNVQSCCCSPVVDDGHYYYHYIGTDDTRRD

pLDDT: mean 87.23, std 13.57, range [27.16, 98.94]

=== Feature glossary ===
A reading guide for the features in this record.

Start from the sequence.

  · Sequence gives the chain of amino acids in standard one-letter code (A=alanine, C=cysteine, …, Y=tyrosine), read N→C. It is the only feature that is directly encoded by the gene; all structural features are derived from the folded form of this sequence.

Fold it, and you get atomic coordinates and the backbone conformation that goes with them.

  · Structure coordinates are given as an mmCIF _atom_site loop: one row per atom with element, residue name, chain id, sequence number, and x/y/z position in Å. Only the four main-chain atoms per residue are included here; side chains are omitted to keep the record compact.

  · Backbone dihedral angles. Every residue except chain termini has a φ (preceding-C → N → Cα → C) and a ψ (N → Cα → C → next-N). They are reported in degrees following the IUPAC sign convention. Secondary structure is essentially a statement about which (φ, ψ) basin each residue occupies.

  · Eight-state secondary structure (DSSP): H is the canonical α-helix, G the tighter 3₁₀-helix, I the wider π-helix; E/B are β-structure, T and S are turns and bends, and '-' is everything else. DSSP derives these from the pattern of main-chain N–H···O=C hydrogen bonds, not from the sequence.

  · SS3 is a coarse helix/strand/coil call (letters a/b/c) made by the P-SEA algorithm from inter-Cα distances and dihedrals. It is less detailed than DSSP but needs only Cα positions.

Summarize the fold with a handful of shape descriptors and a per-residue structural alphabet.

  · Radius of gyration (Rg) is the root-mean-square distance of Cα atoms from their centroid — a single number for overall size and compactness. A globular domain of N residues has Rg ≈ 2.2·N^0.38 Å; an extended or disordered chain has a much larger Rg. The Cα contact count is the number of residue pairs whose Cα atoms are within 8 Å and are more than four positions apart in sequence — a standard proxy for tertiary packing density. The bounding box is the smallest axis-aligned box enclosing all Cα atoms.

  · 3Di is Foldseek's structural alphabet. Each residue is assigned one of twenty discrete states based on how its Cα sits relative to its spatial (not sequential) neighbors. Aligning 3Di strings finds structural homologs roughly as well as full 3D superposition, but orders of magnitude faster.

  · Solvent-accessible surface area (SASA) is the area in Å² traced out by the centre of a 1.4 Å probe sphere (a water molecule) rolled over the protein's van der Waals surface (Shrake–Rupley / Lee–Richards construction). Buried residues have near-zero SASA; fully exposed residues can exceed 200 Å². The total SASA scales roughly with the number of surface residues.

Ask how reliable the model is.

  · For AlphaFold models, the B-factor field carries pLDDT — the model's own estimate of local accuracy on a 0–100 scale. Regions with pLDDT<50 should be treated as essentially unmodeled; they often correspond to intrinsically disordered segments.

  · For experimental (PDB) structures, the B-factor (temperature factor) quantifies the positional spread of each atom in the crystal — a combination of thermal vibration and static disorder — in units of Å². High B-factors mark flexible loops or poorly resolved regions; low B-factors mark the rigid, well-ordered core.

  · Predicted Aligned Error (PAE) is an AlphaFold confidence matrix: entry (i, j) is the expected error in the position of residue j, in ångströms, when the prediction is superimposed on the true structure at residue i. Low PAE within a block of residues means that block is internally rigid and well-predicted; high PAE between two blocks means their relative placement is uncertain even if each block individually is confident.

Place it in context: what it resembles, what it is annotated as, and how it looks.

  · Structural nearest neighbors (via Foldseek easy-search vs the PDB). Reported per hit: target PDB id, E-value, and alignment TM-score. A TM-score above ~0.5 is the conventional threshold for 'same fold'.

  · Functional annotations link the protein to curated databases. InterPro entries identify conserved domains and families by matching the sequence against member-database signatures (Pfam, PROSITE, CDD, …). Gene Ontology (GO) terms describe molecular function, biological process, and cellular component in a controlled vocabulary. CATH places the structure in a hierarchical fold classification (Class/Architecture/Topology/Homologous-superfamily). The organism is the source species.

  · The contact map is a binary N×N matrix image: pixel (i, j) is dark where Cα_i and Cα_j are within 8 Å and |i−j|>4. Because the |i−j|>4 filter removes local helical contacts, off-diagonal stripes parallel to the main diagonal indicate parallel β-sheets; stripes perpendicular to it indicate antiparallel β-sheets. The Ramachandran plot scatters every residue's (φ, ψ) pair against the sterically allowed regions. The PAE heatmap renders the predicted-aligned-error matrix.

  · Six rendered views show the 3D structure from the faces of a cube — i.e. along ±x, ±y, ±z. Rendering representation is drawn randomly per protein from cartoon (secondary-structure ribbons), sticks (backbone bonds), or molecular surface; coloring is either N→C rainbow (blue at the N-terminus through red at the C-terminus) or one color per chain.